Protein AF-0000000077087258 (afdb_homodimer)

Nearest PDB structures (foldseek):
  2a8q-assembly1_A  TM=9.390E-01  e=1.469E-20  Xenopus laevis
  5vy2-assembly1_B  TM=9.396E-01  e=2.383E-20  Homo sapiens
  3cou-assembly1_A  TM=9.398E-01  e=7.514E-20  Homo sapiens
  5w6x-assembly1_B  TM=9.510E-01  e=4.895E-19  Homo sapiens
  5w6z-assembly1_A  TM=9.345E-01  e=2.231E-19  Homo sapiens

Solvent-accessible surface area (backbone atoms only — not comparable to full-atom values): 21714 Å² total; per-residue (Å²): 136,78,65,59,39,83,44,53,74,68,52,57,72,62,46,53,71,83,61,56,73,46,47,44,31,16,30,38,41,44,30,21,69,38,91,54,46,51,93,77,71,42,62,32,50,40,44,33,51,34,28,32,32,51,48,24,23,34,36,55,49,38,39,67,44,53,91,96,50,50,60,39,56,26,23,16,51,33,32,20,46,51,27,44,40,52,51,87,81,47,68,53,50,80,89,25,55,70,51,32,31,35,26,81,87,78,38,35,37,41,36,34,28,47,43,81,45,54,52,69,56,51,52,49,36,57,53,31,20,65,71,14,83,30,42,78,56,58,32,28,27,45,31,44,51,47,67,30,71,43,95,86,45,31,7,28,14,31,40,70,48,40,35,52,44,89,60,38,61,57,50,50,53,51,47,35,53,76,69,56,69,48,52,70,66,57,51,51,51,32,32,52,66,46,73,44,77,84,77,71,77,72,77,72,70,64,82,113,135,80,68,61,39,84,44,52,74,68,51,55,72,62,47,54,69,81,61,56,73,46,48,44,30,16,30,39,41,44,30,22,70,38,91,54,47,51,92,77,71,40,62,33,52,41,44,32,51,33,28,32,32,52,49,24,23,33,35,56,48,36,39,68,44,53,91,95,50,50,60,39,56,26,25,17,51,34,32,20,45,50,26,45,41,53,51,86,81,48,68,53,49,79,89,24,56,69,51,34,32,35,26,81,85,77,37,36,36,42,36,35,29,47,44,80,45,54,52,68,57,50,51,50,36,57,52,31,22,67,70,14,82,29,42,78,56,58,32,28,27,45,31,45,53,47,66,31,70,44,95,87,47,31,7,28,14,32,40,70,48,40,34,52,44,89,61,36,59,57,50,49,54,51,47,35,53,76,70,57,70,48,52,72,67,57,51,52,51,30,32,53,66,47,74,44,77,85,78,71,78,71,78,70,70,68,80,115

InterPro domains:
  IPR000086 NUDIX hydrolase domain [PS51462] (21-169)
  IPR015797 NUDIX hydrolase-like domain superfamily [SSF55811] (23-160)
  IPR054754 U8 snoRNA-decapping enzyme NudT16 [PF22327] (24-182)
  IPR054754 U8 snoRNA-decapping enzyme NudT16 [PTHR31699] (20-194)

Sequence (416 aa):
MEPYKLITKEEIAALPKDLKQCRHCAHAMIYAKLPEKLFGRYDKRYAILMQMRFDGTLGFSGGMVDEGETVEEACTRECSEELGVSPADLTITQDDHVTTHYSDKTHFCLHFFAKEVSLELFHEIEKKATSSKDWGDEVLGIVRCPLHTLPNGLGFPAFLRHSFIGNSKVQLLTSIRERGLLTEEEVQTALKTAGLVDCVVTNDNTDYMEPYKLITKEEIAALPKDLKQCRHCAHAMIYAKLPEKLFGRYDKRYAILMQMRFDGTLGFSGGMVDEGETVEEACTRECSEELGVSPADLTITQDDHVTTHYSDKTHFCLHFFAKEVSLELFHEIEKKATSSKDWGDEVLGIVRCPLHTLPNGLGFPAFLRHSFIGNSKVQLLTSIRERGLLTEEEVQTALKTAGLVDCVVTNDNTDY

Organism: Amphimedon queenslandica (NCBI:txid400682)

Foldseek 3Di:
DALWDWDDPVRLVVPDPVLVVAWEKEFEWEKEADPAADVRPWHQLMWIKWFQFPVRAIATFITTDDPPDDNQRRHLVRLCQQQVDDSVQPGGDPVFWQTWIAGPVRSYIYTYGYDYDYPVVVVVSQVRNCVHPCDPPGTPGMDTQGLTADPVLDGNLVVLLGGHPRCRSVSVLSSCDVVVSDDPVSSVVSCVSNVHDPPDPPPPPVPD/DAQWDWDDPVRVVVPDVVLVVAWEKEFEWEKEADPAADVRPWHQLMWIKWFQFPVRAIATFITTDDPPDDNQRRHLVRLCQQQVDDSVQPGGDPVFWQTWIAGPVRSYIYTYGYDYDYPVVVVVSQVRNCVHPCDPPGTPGMDTQGLTADPVLDGNLVVLLGGHPRCRSVSVLSSCDVVVSDDPVSSVVSCVSNVHDPPDPPPPPVPD

pLDDT: mean 88.17, std 17.9, range [19.52, 98.88]

Structure (mmCIF, N/CA/C/O backbone):
data_AF-0000000077087258-model_v1
#
loop_
_entity.id
_entity.type
_entity.pdbx_description
1 polymer 'U8 snoRNA-decapping enzyme'
#
loop_
_atom_site.group_PDB
_atom_site.id
_atom_site.type_symbol
_atom_site.label_atom_id
_atom_site.label_alt_id
_atom_site.label_comp_id
_atom_site.label_asym_id
_atom_site.label_entity_id
_atom_site.label_seq_id
_atom_site.pdbx_PDB_ins_code
_atom_site.Cartn_x
_atom_site.Cartn_y
_atom_site.Cartn_z
_atom_site.occupancy
_atom_site.B_iso_or_equiv
_atom_site.auth_seq_id
_atom_site.auth_comp_id
_atom_site.auth_asym_id
_atom_site.auth_atom_id
_atom_site.pdbx_PDB_model_num
ATOM 1 N N . MET A 1 1 ? -2.293 -4.266 -25.266 1 29.42 1 MET A N 1
ATOM 2 C CA . MET A 1 1 ? -3.129 -5.238 -24.562 1 29.42 1 MET A CA 1
ATOM 3 C C . MET A 1 1 ? -2.305 -6.438 -24.109 1 29.42 1 MET A C 1
ATOM 5 O O . MET A 1 1 ? -1.199 -6.66 -24.609 1 29.42 1 MET A O 1
ATOM 9 N N . GLU A 1 2 ? -2.844 -7.336 -23.25 1 44.38 2 GLU A N 1
ATOM 10 C CA . GLU A 1 2 ? -2.508 -8.297 -22.203 1 44.38 2 GLU A CA 1
ATOM 11 C C . GLU A 1 2 ? -1.832 -9.531 -22.797 1 44.38 2 GLU A C 1
ATOM 13 O O . GLU A 1 2 ? -2.471 -10.328 -23.484 1 44.38 2 GLU A O 1
ATOM 18 N N . PRO A 1 3 ? -0.577 -9.453 -22.938 1 54.97 3 PRO A N 1
ATOM 19 C CA . PRO A 1 3 ? 0.088 -10.617 -23.531 1 54.97 3 PRO A CA 1
ATOM 20 C C . PRO A 1 3 ? -0.146 -11.898 -22.734 1 54.97 3 PRO A C 1
ATOM 22 O O . 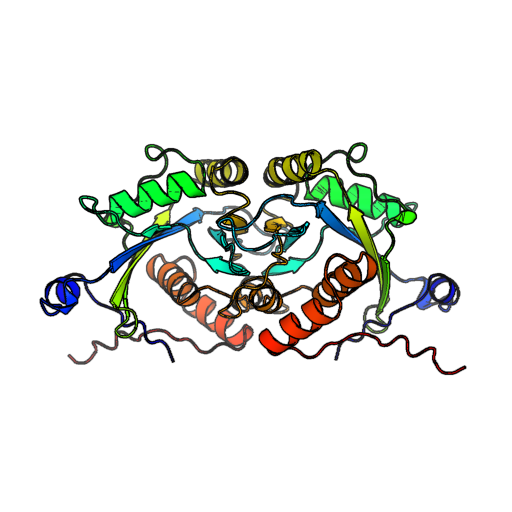PRO A 1 3 ? 0.317 -12.969 -23.141 1 54.97 3 PRO A O 1
ATOM 25 N N . TYR A 1 4 ? -0.707 -11.828 -21.531 1 55.75 4 TYR A N 1
ATOM 26 C CA . TYR A 1 4 ? -0.84 -13.086 -20.812 1 55.75 4 TYR A CA 1
ATOM 27 C C . TYR A 1 4 ? -2.082 -13.844 -21.266 1 55.75 4 TYR A C 1
ATOM 29 O O . TYR A 1 4 ? -3.154 -13.258 -21.422 1 55.75 4 TYR A O 1
ATOM 37 N N . LYS A 1 5 ? -1.828 -15.055 -21.844 1 64.88 5 LYS A N 1
ATOM 38 C CA . LYS A 1 5 ? -2.926 -15.914 -22.281 1 64.88 5 LYS A CA 1
ATOM 39 C C . LYS A 1 5 ? -3.355 -16.875 -21.172 1 64.88 5 LYS A C 1
ATOM 41 O O . LYS A 1 5 ? -2.516 -17.422 -20.453 1 64.88 5 LYS A O 1
ATOM 46 N N . LEU A 1 6 ? -4.66 -16.938 -20.891 1 65.06 6 LEU A N 1
ATOM 47 C CA . LEU A 1 6 ? -5.18 -17.938 -19.969 1 65.06 6 LEU A CA 1
ATOM 48 C C . LEU A 1 6 ? -4.93 -19.344 -20.5 1 65.06 6 LEU A C 1
ATOM 50 O O . LEU A 1 6 ? -5.215 -19.641 -21.656 1 65.06 6 LEU A O 1
ATOM 54 N N . ILE A 1 7 ? -4.215 -20.188 -19.844 1 59.72 7 ILE A N 1
ATOM 55 C CA . ILE A 1 7 ? -3.967 -21.531 -20.328 1 59.72 7 ILE A CA 1
ATOM 56 C C . ILE A 1 7 ? -4.383 -22.547 -19.25 1 59.72 7 ILE A C 1
ATOM 58 O O . ILE A 1 7 ? -4.23 -22.297 -18.062 1 59.72 7 ILE A O 1
ATOM 62 N N . THR A 1 8 ? -5.16 -23.609 -19.734 1 54.97 8 THR A N 1
ATOM 63 C CA . THR A 1 8 ? -5.551 -24.703 -18.844 1 54.97 8 THR A CA 1
ATOM 64 C C . THR A 1 8 ? -4.352 -25.578 -18.516 1 54.97 8 THR A C 1
ATOM 66 O O . THR A 1 8 ? -3.293 -25.453 -19.141 1 54.97 8 THR A O 1
ATOM 69 N N . LYS A 1 9 ? -4.539 -26.359 -17.484 1 59.34 9 LYS A N 1
ATOM 70 C CA . LYS A 1 9 ? -3.494 -27.297 -17.109 1 59.34 9 LYS A CA 1
ATOM 71 C C . LYS A 1 9 ? -3.115 -28.203 -18.281 1 59.34 9 LYS A C 1
ATOM 73 O O . LYS A 1 9 ? -1.938 -28.5 -18.484 1 59.34 9 LYS A O 1
ATOM 78 N N . GLU A 1 10 ? -4.152 -28.531 -18.906 1 57.06 10 GLU A N 1
ATOM 79 C CA . GLU A 1 10 ? -3.951 -29.422 -20.062 1 57.06 10 GLU A CA 1
ATOM 80 C C . GLU A 1 10 ? -3.156 -28.719 -21.156 1 57.06 10 GLU A C 1
ATOM 82 O O . GLU A 1 10 ? -2.312 -29.344 -21.812 1 57.06 10 GLU A O 1
ATOM 87 N N . GLU A 1 11 ? -3.424 -27.484 -21.344 1 62.84 11 GLU A N 1
ATOM 88 C CA . GLU A 1 11 ? -2.736 -26.719 -22.391 1 62.84 11 GLU A CA 1
ATOM 89 C C . GLU A 1 11 ? -1.274 -26.484 -22.016 1 62.84 11 GLU A C 1
ATOM 91 O O . GLU A 1 11 ? -0.413 -26.391 -22.891 1 62.84 11 GLU A O 1
ATOM 96 N N . ILE A 1 12 ? -1.08 -26.453 -20.797 1 59.88 12 ILE A N 1
ATOM 97 C CA . ILE A 1 12 ? 0.295 -26.312 -20.328 1 59.88 12 ILE A CA 1
ATOM 98 C C . ILE A 1 12 ? 1.111 -27.531 -20.734 1 59.88 12 ILE A C 1
ATOM 100 O O . ILE A 1 12 ? 2.244 -27.406 -21.203 1 59.88 12 ILE A O 1
ATOM 104 N N . ALA A 1 13 ? 0.466 -28.688 -20.469 1 58.59 13 ALA A N 1
ATOM 105 C CA . ALA A 1 13 ? 1.127 -29.938 -20.812 1 58.59 13 ALA A CA 1
ATOM 106 C C . ALA A 1 13 ? 1.388 -30.047 -22.312 1 58.59 13 ALA A C 1
ATOM 108 O O . ALA A 1 13 ? 2.311 -30.734 -22.734 1 58.59 13 ALA A O 1
ATOM 109 N N . ALA A 1 14 ? 0.644 -29.344 -23.094 1 57.66 14 ALA A N 1
ATOM 110 C CA . ALA A 1 14 ? 0.723 -29.422 -24.547 1 57.66 14 ALA A CA 1
ATOM 111 C C . ALA A 1 14 ? 1.713 -28.406 -25.094 1 57.66 14 ALA A C 1
ATOM 113 O O . ALA A 1 14 ? 1.969 -28.359 -26.297 1 57.66 14 ALA A O 1
ATOM 114 N N . LEU A 1 15 ? 2.164 -27.547 -24.25 1 57.91 15 LEU A N 1
ATOM 115 C CA . LEU A 1 15 ? 3.123 -26.578 -24.75 1 57.91 15 LEU A CA 1
ATOM 116 C C . LEU A 1 15 ? 4.34 -27.266 -25.359 1 57.91 15 LEU A C 1
ATOM 118 O O . LEU A 1 15 ? 4.754 -28.328 -24.891 1 57.91 15 LEU A O 1
ATOM 122 N N . PRO A 1 16 ? 4.691 -26.828 -26.531 1 54.56 16 PRO A N 1
ATOM 123 C CA . PRO A 1 16 ? 5.816 -27.438 -27.25 1 54.56 16 PRO A CA 1
ATOM 124 C C . PRO A 1 16 ? 7.035 -27.641 -26.344 1 54.56 16 PRO A C 1
ATOM 126 O O . PRO A 1 16 ? 7.254 -26.859 -25.422 1 54.56 16 PRO A O 1
ATOM 129 N N . LYS A 1 17 ? 7.711 -28.719 -26.578 1 52.56 17 LYS A N 1
ATOM 130 C CA . LYS A 1 1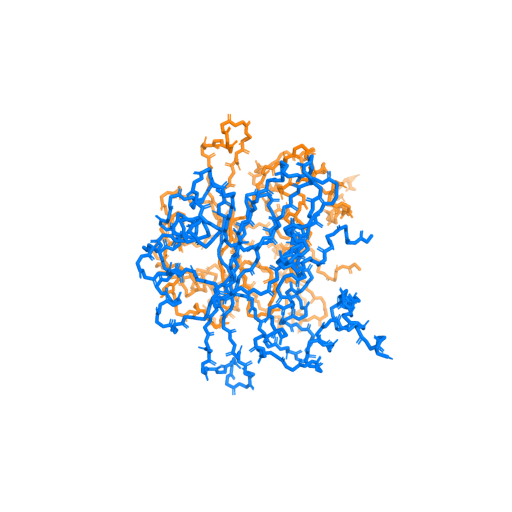7 ? 8.891 -29.172 -25.844 1 52.56 17 LYS A CA 1
ATOM 131 C C . LYS A 1 17 ? 9.898 -28.031 -25.688 1 52.56 17 LYS A C 1
ATOM 133 O O . LYS A 1 17 ? 10.539 -27.891 -24.641 1 52.56 17 LYS A O 1
ATOM 138 N N . ASP A 1 18 ? 10.18 -27.391 -26.672 1 50.66 18 ASP A N 1
ATOM 139 C CA . ASP A 1 18 ? 11.133 -26.281 -26.656 1 50.66 18 ASP A CA 1
ATOM 140 C C . ASP A 1 18 ? 10.672 -25.172 -25.734 1 50.66 18 ASP A C 1
ATOM 142 O O . ASP A 1 18 ? 11.484 -24.375 -25.25 1 50.66 18 ASP A O 1
ATOM 146 N N . LEU A 1 19 ? 9.484 -24.922 -25.703 1 50.19 19 LEU A N 1
ATOM 147 C CA . LEU A 1 19 ? 8.859 -24.016 -24.75 1 50.19 19 LEU A CA 1
ATOM 148 C C . LEU A 1 19 ? 8.758 -24.656 -23.359 1 50.19 19 LEU A C 1
ATOM 150 O O . LEU A 1 19 ? 8.203 -24.062 -22.438 1 50.19 19 LEU A O 1
ATOM 154 N N . LYS A 1 20 ? 9.023 -25.891 -23.391 1 51.78 20 LYS A N 1
ATOM 155 C CA . LYS A 1 20 ? 9.102 -26.641 -22.156 1 51.78 20 LYS A CA 1
ATOM 156 C C . LYS A 1 20 ? 10.062 -25.984 -21.172 1 51.78 20 LYS A C 1
ATOM 158 O O . LYS A 1 20 ? 10.031 -26.266 -19.969 1 51.78 20 LYS A O 1
ATOM 163 N N . GLN A 1 21 ? 10.961 -25.203 -21.812 1 63.94 21 GLN A N 1
ATOM 164 C CA . GLN A 1 21 ? 11.812 -24.594 -20.797 1 63.94 21 GLN A CA 1
ATOM 165 C C . GLN A 1 21 ? 11.148 -23.359 -20.188 1 63.94 21 GLN A C 1
ATOM 167 O O . GLN A 1 21 ? 11.82 -22.359 -19.906 1 63.94 21 GLN A O 1
ATOM 172 N N . CYS A 1 22 ? 9.906 -23.406 -19.953 1 77.62 22 CYS A N 1
ATOM 173 C CA . CYS A 1 22 ? 9.211 -22.297 -19.328 1 77.62 22 CYS A CA 1
ATOM 174 C C . CYS A 1 22 ? 9.586 -22.188 -17.859 1 77.62 22 CYS A C 1
ATOM 176 O O . CYS A 1 22 ? 9.844 -23.203 -17.203 1 77.62 22 CYS A O 1
ATOM 178 N N . ARG A 1 23 ? 9.852 -20.859 -17.5 1 87.44 23 ARG A N 1
ATOM 179 C CA . ARG A 1 23 ? 10.016 -20.594 -16.078 1 87.44 23 ARG A CA 1
ATOM 180 C C . ARG A 1 23 ? 8.656 -20.453 -15.391 1 87.44 23 ARG A C 1
ATOM 182 O O . ARG A 1 23 ? 7.754 -19.812 -15.93 1 87.44 23 ARG A O 1
ATOM 189 N N . HIS A 1 24 ? 8.516 -21.172 -14.273 1 92 24 HIS A N 1
ATOM 190 C CA . HIS A 1 24 ? 7.254 -21.156 -13.547 1 92 24 HIS A CA 1
ATOM 191 C C . HIS A 1 24 ? 7.328 -20.234 -12.336 1 92 24 HIS A C 1
ATOM 193 O O . HIS A 1 24 ? 8.336 -20.234 -11.617 1 92 24 HIS A O 1
ATOM 199 N N . CYS A 1 25 ? 6.316 -19.422 -12.227 1 95 25 CYS A N 1
ATOM 200 C CA . CYS A 1 25 ? 6.117 -18.609 -11.031 1 95 25 CYS A CA 1
ATOM 201 C C . CYS A 1 25 ? 4.754 -18.891 -10.414 1 95 25 CYS A C 1
ATOM 203 O O . CYS A 1 25 ? 3.805 -19.234 -11.117 1 95 25 CYS A O 1
ATOM 205 N N . ALA A 1 26 ? 4.719 -18.812 -9.133 1 97.06 26 ALA A N 1
ATOM 206 C CA . ALA A 1 26 ? 3.475 -19.031 -8.398 1 97.06 26 ALA A CA 1
ATOM 207 C C . ALA A 1 26 ? 3.223 -17.906 -7.395 1 97.06 26 ALA A C 1
ATOM 209 O O . ALA A 1 26 ? 4.137 -17.484 -6.68 1 97.06 26 ALA A O 1
ATOM 210 N N . HIS A 1 27 ? 2.008 -17.422 -7.398 1 98.38 27 HIS A N 1
ATOM 211 C CA . HIS A 1 27 ? 1.572 -16.391 -6.461 1 98.38 27 HIS A CA 1
ATOM 212 C C . HIS A 1 27 ? 0.218 -16.734 -5.852 1 98.38 27 HIS A C 1
ATOM 214 O O . HIS A 1 27 ? -0.521 -17.562 -6.398 1 98.38 27 HIS A O 1
ATOM 220 N N . ALA A 1 28 ? -0.084 -16.109 -4.703 1 98.75 28 ALA A N 1
ATOM 221 C CA . ALA A 1 28 ? -1.343 -16.438 -4.043 1 98.75 28 ALA A CA 1
ATOM 222 C C . ALA A 1 28 ? -1.998 -15.203 -3.445 1 98.75 28 ALA A C 1
ATOM 224 O O . ALA A 1 28 ? -1.318 -14.352 -2.867 1 98.75 28 ALA A O 1
ATOM 225 N N . MET A 1 29 ? -3.236 -15.125 -3.693 1 98.88 29 MET A N 1
ATOM 226 C CA . MET A 1 29 ? -4.086 -14.18 -2.973 1 98.88 29 MET A CA 1
ATOM 227 C C . MET A 1 29 ? -4.594 -14.789 -1.67 1 98.88 29 MET A C 1
ATOM 229 O O . MET A 1 29 ? -5.375 -15.742 -1.687 1 98.88 29 MET A O 1
ATOM 233 N N . ILE A 1 30 ? -4.137 -14.266 -0.565 1 98.88 30 ILE A N 1
ATOM 234 C CA . ILE A 1 30 ? -4.637 -14.664 0.744 1 98.88 30 ILE A CA 1
ATOM 235 C C . ILE A 1 30 ? -5.773 -13.742 1.167 1 98.88 30 ILE A C 1
ATOM 237 O O . ILE A 1 30 ? -5.641 -12.516 1.099 1 98.88 30 ILE A O 1
ATOM 241 N N . TYR A 1 31 ? -6.914 -14.328 1.562 1 98.88 31 TYR A N 1
ATOM 242 C CA . TYR A 1 31 ? -8.055 -13.484 1.902 1 98.88 31 TYR A CA 1
ATOM 243 C C . TYR A 1 31 ? -8.875 -14.102 3.027 1 98.88 31 TYR A C 1
ATOM 245 O O . TYR A 1 31 ? -8.734 -15.289 3.332 1 98.88 31 TYR A O 1
ATOM 253 N N . ALA A 1 32 ? -9.609 -13.297 3.736 1 98.75 32 ALA A N 1
ATOM 254 C CA . ALA A 1 32 ? -10.461 -13.711 4.844 1 98.75 32 ALA A CA 1
ATOM 255 C C . ALA A 1 32 ? -11.766 -12.922 4.859 1 98.75 32 ALA A C 1
ATOM 257 O O . ALA A 1 32 ? -11.805 -11.758 4.453 1 98.75 32 ALA A O 1
ATOM 258 N N . LYS A 1 33 ? -12.805 -13.57 5.348 1 98.06 33 LYS A N 1
ATOM 259 C CA . LYS A 1 33 ? -14.102 -12.906 5.477 1 98.06 33 LYS A CA 1
ATOM 260 C C . LYS A 1 33 ? -14.078 -11.852 6.586 1 98.06 33 LYS A C 1
ATOM 262 O O . LYS A 1 33 ? -13.523 -12.094 7.66 1 98.06 33 LYS A O 1
ATOM 267 N N . LEU A 1 34 ? -14.633 -10.711 6.246 1 97.25 34 LEU A N 1
ATOM 268 C CA . LEU A 1 34 ? -14.758 -9.633 7.215 1 97.25 34 LEU A CA 1
ATOM 269 C C . LEU A 1 34 ? -16.203 -9.469 7.66 1 97.25 34 LEU A C 1
ATOM 271 O O . LEU A 1 34 ? -17.078 -9.094 6.863 1 97.25 34 LEU A O 1
ATOM 275 N N . PRO A 1 35 ? -16.484 -9.68 8.906 1 92.62 35 PRO A N 1
ATOM 276 C CA . PRO A 1 35 ? -17.859 -9.562 9.383 1 92.62 35 PRO A CA 1
ATOM 277 C C . PRO A 1 35 ? -18.281 -8.117 9.641 1 92.62 35 PRO A C 1
ATOM 279 O O . PRO A 1 35 ? -19.484 -7.816 9.695 1 92.62 35 PRO A O 1
ATOM 282 N N . GLU A 1 36 ? -17.391 -7.238 9.711 1 91.38 36 GLU A N 1
ATOM 283 C CA . GLU A 1 36 ? -17.688 -5.883 10.164 1 91.38 36 GLU A CA 1
ATOM 284 C C . GLU A 1 36 ? -18.047 -4.977 8.984 1 91.38 36 GLU A C 1
ATOM 286 O O . GLU A 1 36 ? -17.797 -5.328 7.828 1 91.38 36 GLU A O 1
ATOM 291 N N . LYS A 1 37 ? -18.688 -3.895 9.422 1 94.06 37 LYS A N 1
ATOM 292 C CA . LYS A 1 37 ? -19 -2.83 8.469 1 94.06 37 LYS A CA 1
ATOM 293 C C . LYS A 1 37 ? -18.094 -1.623 8.68 1 94.06 37 LYS A C 1
ATOM 295 O O . LYS A 1 37 ? -17.734 -1.297 9.812 1 94.06 37 LYS A O 1
ATOM 300 N N . LEU A 1 38 ? -17.781 -1.021 7.523 1 93.69 38 LEU A N 1
ATOM 301 C CA . LEU A 1 38 ? -17.078 0.255 7.598 1 93.69 38 LEU A CA 1
ATOM 302 C C . LEU A 1 38 ? -18.016 1.369 8.047 1 93.69 38 LEU A C 1
ATOM 304 O O . LEU A 1 38 ? -19.047 1.606 7.422 1 93.69 38 LEU A O 1
ATOM 308 N N . PHE A 1 39 ? -17.609 2.002 9.109 1 91.19 39 PHE A N 1
ATOM 309 C CA . PHE A 1 39 ? -18.391 3.078 9.711 1 91.19 39 PHE A CA 1
ATOM 310 C C . PHE A 1 39 ? -19.797 2.605 10.031 1 91.19 39 PHE A C 1
ATOM 312 O O . PHE A 1 39 ? -20.75 3.393 9.992 1 91.19 39 PHE A O 1
ATOM 319 N N . GLY A 1 40 ? -19.953 1.354 10.203 1 91.88 40 GLY A N 1
ATOM 320 C CA . GLY A 1 40 ? -21.266 0.787 10.5 1 91.88 40 GLY A CA 1
ATOM 321 C C . GLY A 1 40 ? -22.203 0.804 9.312 1 91.88 40 GLY A C 1
ATOM 322 O O . GLY A 1 40 ? -23.391 0.489 9.453 1 91.88 40 GLY A O 1
ATOM 323 N N . ARG A 1 41 ? -21.75 1.067 8.117 1 93 41 ARG A N 1
ATOM 324 C CA . ARG A 1 41 ? -22.656 1.315 7.004 1 93 41 ARG A CA 1
ATOM 325 C C . ARG A 1 41 ? -22.281 0.461 5.797 1 93 41 ARG A C 1
ATOM 327 O O . ARG A 1 41 ? -23.156 -0.066 5.109 1 93 41 ARG A O 1
ATOM 334 N N . TYR A 1 42 ? -21.062 0.325 5.496 1 93.75 42 TYR A N 1
ATOM 335 C CA . TYR A 1 42 ? -20.625 -0.338 4.27 1 93.75 42 TYR A CA 1
ATOM 336 C C . TYR A 1 42 ? -20.047 -1.71 4.566 1 93.75 42 TYR A C 1
ATOM 338 O O . TYR A 1 42 ? -19.109 -1.83 5.359 1 93.75 42 TYR A O 1
ATOM 346 N N . ASP A 1 43 ? -20.578 -2.732 3.902 1 94.25 43 ASP A N 1
ATOM 347 C CA . ASP A 1 43 ? -20.031 -4.07 4.094 1 94.25 43 ASP A CA 1
ATOM 348 C C . ASP A 1 43 ? -18.594 -4.156 3.59 1 94.25 43 ASP A C 1
ATOM 350 O O . ASP A 1 43 ? -18.312 -3.873 2.422 1 94.25 43 ASP A O 1
ATOM 354 N N . LYS A 1 44 ? -17.719 -4.609 4.473 1 95.69 44 LYS A N 1
ATOM 355 C CA . LYS A 1 44 ? -16.328 -4.75 4.074 1 95.69 44 LYS A CA 1
ATOM 356 C C . LYS A 1 44 ? -16.109 -6.016 3.248 1 95.69 44 LYS A C 1
ATOM 358 O O . LYS A 1 44 ? -15.156 -6.105 2.477 1 95.69 44 LYS A O 1
ATOM 363 N N . ARG A 1 45 ? -17.016 -6.992 3.383 1 95.69 45 ARG A N 1
ATOM 364 C CA . ARG A 1 45 ? -17.047 -8.242 2.635 1 95.69 45 ARG A CA 1
ATOM 365 C C . ARG A 1 45 ? -15.859 -9.133 2.996 1 95.69 45 ARG A C 1
ATOM 367 O O . ARG A 1 45 ? -15.938 -9.93 3.932 1 95.69 45 ARG A O 1
ATOM 374 N N . TYR A 1 46 ? -14.656 -8.852 2.402 1 98.12 46 TYR A N 1
ATOM 375 C CA . TYR A 1 46 ? -13.453 -9.648 2.629 1 98.12 46 TYR A CA 1
ATOM 376 C C . TYR A 1 46 ? -12.219 -8.758 2.748 1 98.12 46 TYR A C 1
ATOM 378 O O . TYR A 1 46 ? -12.188 -7.66 2.193 1 98.12 46 TYR A O 1
ATOM 386 N N . ALA A 1 47 ? -11.289 -9.219 3.529 1 97.88 47 ALA A N 1
ATOM 387 C CA . ALA A 1 47 ? -9.93 -8.68 3.475 1 97.88 47 ALA A CA 1
ATOM 388 C C . ALA A 1 47 ? -9.078 -9.453 2.469 1 97.88 47 ALA A C 1
ATOM 390 O O . ALA A 1 47 ? -9.031 -10.688 2.504 1 97.88 47 ALA A O 1
ATOM 391 N N . ILE A 1 48 ? -8.477 -8.758 1.529 1 98.81 48 ILE A N 1
ATOM 392 C CA . ILE A 1 48 ? -7.531 -9.336 0.577 1 98.81 48 ILE A CA 1
ATOM 393 C C . ILE A 1 48 ? -6.141 -8.75 0.809 1 98.81 48 ILE A C 1
ATOM 395 O O . ILE A 1 48 ? -5.961 -7.535 0.79 1 98.81 48 ILE A O 1
ATOM 399 N N . LEU A 1 49 ? -5.168 -9.625 0.982 1 98.81 49 LEU A N 1
ATOM 400 C CA . LEU A 1 49 ? -3.812 -9.188 1.293 1 98.81 49 LEU A CA 1
ATOM 401 C C . LEU A 1 49 ? -3 -8.984 0.019 1 98.81 49 LEU A C 1
ATOM 403 O O . LEU A 1 49 ? -2.934 -9.875 -0.829 1 98.81 49 LEU A O 1
ATOM 407 N N . MET A 1 50 ? -2.42 -7.82 -0.168 1 98.88 50 MET A N 1
ATOM 408 C CA . MET A 1 50 ? -1.451 -7.539 -1.225 1 98.88 50 MET A CA 1
ATOM 409 C C . MET A 1 50 ? -0.191 -6.902 -0.652 1 98.88 50 MET A C 1
ATOM 411 O O . MET A 1 50 ? -0.166 -6.5 0.513 1 98.88 50 MET A O 1
ATOM 415 N N . GLN A 1 51 ? 0.812 -6.828 -1.46 1 98.69 51 GLN A N 1
ATOM 416 C CA . GLN A 1 51 ? 2.09 -6.266 -1.035 1 98.69 51 GLN A CA 1
ATOM 417 C C . GLN A 1 51 ? 2.504 -5.105 -1.935 1 98.69 51 GLN A C 1
ATOM 419 O O . GLN A 1 51 ? 2.221 -5.109 -3.135 1 98.69 51 GLN A O 1
ATOM 424 N N . MET A 1 52 ? 3.104 -4.086 -1.301 1 98.75 52 MET A N 1
ATOM 425 C CA . MET A 1 52 ? 3.934 -3.152 -2.057 1 98.75 52 MET A CA 1
ATOM 426 C C . MET A 1 52 ? 5.309 -3.75 -2.336 1 98.75 52 MET A C 1
ATOM 428 O O . MET A 1 52 ? 6.035 -4.109 -1.408 1 98.75 52 MET A O 1
ATOM 432 N N . ARG A 1 53 ? 5.664 -3.877 -3.605 1 98.5 53 ARG A N 1
ATOM 433 C CA . ARG A 1 53 ? 6.926 -4.488 -4.016 1 98.5 53 ARG A CA 1
ATOM 434 C C . ARG A 1 53 ? 8.047 -3.459 -4.055 1 98.5 53 ARG A C 1
ATOM 436 O O . ARG A 1 53 ? 7.793 -2.26 -4.18 1 98.5 53 ARG A O 1
ATOM 443 N N . PHE A 1 54 ? 9.258 -3.982 -4.152 1 97.56 54 PHE A N 1
ATOM 444 C CA . PHE A 1 54 ? 10.445 -3.141 -4.23 1 97.56 54 PHE A CA 1
ATOM 445 C C . PHE A 1 54 ? 10.43 -2.291 -5.496 1 97.56 54 PHE A C 1
ATOM 447 O O . PHE A 1 54 ? 11.109 -1.268 -5.57 1 97.56 54 PHE A O 1
ATOM 454 N N . ASP A 1 55 ? 9.664 -2.711 -6.453 1 97.81 55 ASP A N 1
ATOM 455 C CA . ASP A 1 55 ? 9.664 -1.998 -7.727 1 97.81 55 ASP A CA 1
ATOM 456 C C . ASP A 1 55 ? 8.555 -0.953 -7.773 1 97.81 55 ASP A C 1
ATOM 458 O O . ASP A 1 55 ? 8.25 -0.406 -8.836 1 97.81 55 ASP A O 1
ATOM 462 N N . GLY A 1 56 ? 7.879 -0.71 -6.684 1 98.5 56 GLY A N 1
ATOM 463 C CA . GLY A 1 56 ? 6.938 0.39 -6.547 1 98.5 56 GLY A CA 1
ATOM 464 C C . GLY A 1 56 ? 5.531 0.031 -6.988 1 98.5 56 GLY A C 1
ATOM 465 O O . GLY A 1 56 ? 4.672 0.906 -7.121 1 98.5 56 GLY A O 1
ATOM 466 N N . THR A 1 57 ? 5.289 -1.247 -7.223 1 98.62 57 THR A N 1
ATOM 467 C CA . THR A 1 57 ? 3.975 -1.687 -7.68 1 98.62 57 THR A CA 1
ATOM 468 C C . THR A 1 57 ? 3.326 -2.615 -6.66 1 98.62 57 THR A C 1
ATOM 470 O O . THR A 1 57 ? 4 -3.133 -5.766 1 98.62 57 THR A O 1
ATOM 473 N N . LEU A 1 58 ? 2.008 -2.754 -6.773 1 98.81 58 LEU A N 1
ATOM 474 C CA . LEU A 1 58 ? 1.28 -3.703 -5.938 1 98.81 58 LEU A CA 1
ATOM 475 C C . LEU A 1 58 ? 1.258 -5.086 -6.582 1 98.81 58 LEU A C 1
ATOM 477 O O . LEU A 1 58 ? 1.118 -5.207 -7.801 1 98.81 58 LEU A O 1
ATOM 481 N N . GLY A 1 59 ? 1.359 -6.07 -5.801 1 98.44 59 GLY A N 1
ATOM 482 C CA . GLY A 1 59 ? 1.251 -7.445 -6.258 1 98.44 59 GLY A CA 1
ATOM 483 C C . GLY A 1 59 ? 0.934 -8.422 -5.141 1 98.44 59 GLY A C 1
ATOM 484 O O . GLY A 1 59 ? 0.573 -8.016 -4.035 1 98.44 59 GLY A O 1
ATOM 485 N N . PHE A 1 60 ? 0.985 -9.711 -5.473 1 98.75 60 PHE A N 1
ATOM 486 C CA . PHE A 1 60 ? 0.711 -10.781 -4.523 1 98.75 60 PHE A CA 1
ATOM 487 C C . PHE A 1 60 ? 1.996 -11.508 -4.141 1 98.75 60 PHE A C 1
ATOM 489 O O . PHE A 1 60 ? 2.967 -11.5 -4.902 1 98.75 60 PHE A O 1
ATOM 496 N N . SER A 1 61 ? 1.962 -12.078 -2.957 1 98.31 61 SER A N 1
ATOM 497 C CA . SER A 1 61 ? 3.107 -12.867 -2.523 1 98.31 61 SER A CA 1
ATOM 498 C C . SER A 1 61 ? 3.305 -14.094 -3.416 1 98.31 61 SER A C 1
ATOM 500 O O . SER A 1 61 ? 2.334 -14.695 -3.873 1 98.31 61 SER A O 1
ATOM 502 N N . GLY A 1 62 ? 4.477 -14.461 -3.611 1 97.88 62 GLY A N 1
ATOM 503 C CA . GLY A 1 62 ? 4.855 -15.555 -4.492 1 97.88 62 GLY A CA 1
ATOM 504 C C . GLY A 1 62 ? 6.223 -15.367 -5.117 1 97.88 62 GLY A C 1
ATOM 505 O O . GLY A 1 62 ? 6.965 -14.453 -4.746 1 97.88 62 GLY A O 1
ATOM 506 N N . GLY A 1 63 ? 6.551 -16.281 -6.008 1 96.38 63 GLY A N 1
ATOM 507 C CA . GLY A 1 63 ? 7.848 -16.219 -6.656 1 96.38 63 GLY A CA 1
ATOM 508 C C . GLY A 1 63 ? 8.117 -17.375 -7.59 1 96.38 63 GLY A C 1
ATOM 509 O O . GLY A 1 63 ? 7.188 -18.047 -8.031 1 96.38 63 GLY A O 1
ATOM 510 N N . MET A 1 64 ? 9.367 -17.531 -7.848 1 95.38 64 MET A N 1
ATOM 511 C CA . MET A 1 64 ? 9.805 -18.547 -8.805 1 95.38 64 MET A CA 1
ATOM 512 C C . MET A 1 64 ? 9.719 -19.938 -8.203 1 95.38 64 MET A C 1
ATOM 514 O O . MET A 1 64 ? 9.984 -20.125 -7.016 1 95.38 64 MET A O 1
ATOM 518 N N . VAL A 1 65 ? 9.422 -20.844 -9.07 1 95.06 65 VAL A N 1
ATOM 519 C CA . VAL A 1 65 ? 9.43 -22.25 -8.695 1 95.06 65 VAL A CA 1
ATOM 520 C C . VAL A 1 65 ? 10.828 -22.844 -8.891 1 95.06 65 VAL A C 1
ATOM 522 O O . VAL A 1 65 ? 11.375 -22.797 -9.992 1 95.06 65 VAL A O 1
ATOM 525 N N . ASP A 1 66 ? 11.391 -23.359 -7.809 1 93.94 66 ASP A N 1
ATOM 526 C CA . ASP A 1 66 ? 12.711 -23.969 -7.902 1 93.94 66 ASP A CA 1
ATOM 527 C C . ASP A 1 66 ? 12.625 -25.391 -8.469 1 93.94 66 ASP A C 1
ATOM 529 O O . ASP A 1 66 ? 11.562 -26 -8.445 1 93.94 66 ASP A O 1
ATOM 533 N N . GLU A 1 67 ? 13.727 -25.859 -8.898 1 91.69 67 GLU A N 1
ATOM 534 C CA . GLU A 1 67 ? 13.797 -27.219 -9.414 1 91.69 67 GLU A CA 1
ATOM 535 C C . GLU A 1 67 ? 13.391 -28.234 -8.352 1 91.69 67 GLU A C 1
ATOM 537 O O . GLU A 1 67 ? 13.82 -28.141 -7.199 1 91.69 67 GLU A O 1
ATOM 542 N N . GLY A 1 68 ? 12.477 -29.172 -8.711 1 92.38 68 GLY A N 1
ATOM 543 C CA . GLY A 1 68 ? 12.078 -30.25 -7.816 1 92.38 68 GLY A CA 1
ATOM 544 C C . GLY A 1 68 ? 10.867 -29.906 -6.973 1 92.38 68 GLY A C 1
ATOM 545 O O . GLY A 1 68 ? 10.336 -30.781 -6.27 1 92.38 68 GLY A O 1
ATOM 546 N N . GLU A 1 69 ? 10.43 -28.703 -7.051 1 93.69 69 GLU A N 1
ATOM 547 C CA . GLU A 1 69 ? 9.266 -28.266 -6.281 1 93.69 69 GLU A CA 1
ATOM 548 C C . GLU A 1 69 ? 8.023 -28.188 -7.16 1 93.69 69 GLU A C 1
ATOM 550 O O . GLU A 1 69 ? 8.109 -27.875 -8.344 1 93.69 69 GLU A O 1
ATOM 555 N N . THR A 1 70 ? 6.918 -28.594 -6.559 1 95.19 70 THR A N 1
ATOM 556 C CA . THR A 1 70 ? 5.664 -28.281 -7.238 1 95.19 70 THR A CA 1
ATOM 557 C C . THR A 1 70 ? 5.344 -26.797 -7.148 1 95.19 70 THR A C 1
ATOM 559 O O . THR A 1 70 ? 5.949 -26.078 -6.352 1 95.19 70 THR A O 1
ATOM 562 N N . VAL A 1 71 ? 4.391 -26.375 -7.965 1 96 71 VAL A N 1
ATOM 563 C CA . VAL A 1 71 ? 4.008 -24.969 -7.953 1 96 71 VAL A CA 1
ATOM 564 C C . VAL A 1 71 ? 3.4 -24.609 -6.602 1 96 71 VAL A C 1
ATOM 566 O O . VAL A 1 71 ? 3.613 -23.5 -6.094 1 96 71 VAL A O 1
ATOM 569 N N . GLU A 1 72 ? 2.664 -25.562 -5.984 1 97.69 72 GLU A N 1
ATOM 570 C CA . GLU A 1 72 ? 2.061 -25.328 -4.676 1 97.69 72 GLU A CA 1
ATOM 571 C C . GLU A 1 72 ? 3.127 -25.219 -3.592 1 97.69 72 GLU A C 1
ATOM 573 O O . GLU A 1 72 ? 3.043 -24.328 -2.729 1 97.69 72 GLU A O 1
ATOM 578 N N . GLU A 1 73 ? 4.074 -26.062 -3.672 1 97.19 73 GLU A N 1
ATOM 579 C CA . GLU A 1 73 ? 5.176 -26.031 -2.713 1 97.19 73 GLU A CA 1
ATOM 580 C C . GLU A 1 73 ? 5.957 -24.734 -2.816 1 97.19 73 GLU A C 1
ATOM 582 O O . GLU A 1 73 ? 6.32 -24.141 -1.8 1 97.19 73 GLU A O 1
ATOM 587 N N . ALA A 1 74 ? 6.234 -24.328 -4.012 1 97.38 74 ALA A N 1
ATOM 588 C CA . ALA A 1 74 ? 6.953 -23.078 -4.242 1 97.38 74 ALA A CA 1
ATOM 589 C C . ALA A 1 74 ? 6.164 -21.891 -3.701 1 97.38 74 ALA A C 1
ATOM 591 O O . ALA A 1 74 ? 6.727 -21.016 -3.027 1 97.38 74 ALA A O 1
ATOM 592 N N . CYS A 1 75 ? 4.918 -21.844 -3.986 1 98 75 CYS A N 1
ATOM 593 C CA . CYS A 1 75 ? 4.066 -20.75 -3.525 1 98 75 CYS A CA 1
ATOM 594 C C . CYS A 1 75 ? 4.02 -20.703 -2.002 1 98 75 CYS A C 1
ATOM 596 O O . CYS A 1 75 ? 4.125 -19.625 -1.41 1 98 75 CYS A O 1
ATOM 598 N N . THR A 1 76 ? 3.896 -21.891 -1.392 1 98.5 76 THR A N 1
ATOM 599 C CA . THR A 1 76 ? 3.881 -21.984 0.064 1 98.5 76 THR A CA 1
ATOM 600 C C . THR A 1 76 ? 5.191 -21.469 0.653 1 98.5 76 THR A C 1
ATOM 602 O O . THR A 1 76 ? 5.188 -20.688 1.605 1 98.5 76 THR A O 1
ATOM 605 N N . ARG A 1 77 ? 6.266 -21.891 0.104 1 97.62 77 ARG A N 1
ATOM 606 C CA . ARG A 1 77 ? 7.586 -21.469 0.569 1 97.62 77 ARG A CA 1
ATOM 607 C C . ARG A 1 77 ? 7.77 -19.969 0.436 1 97.62 77 ARG A C 1
ATOM 609 O O . ARG A 1 77 ? 8.172 -19.297 1.391 1 97.62 77 ARG A O 1
ATOM 616 N N . GLU A 1 78 ? 7.48 -19.422 -0.758 1 97.69 78 GLU A N 1
ATOM 617 C CA . GLU A 1 78 ? 7.648 -18 -1.024 1 97.69 78 GLU A CA 1
ATOM 618 C C . GLU A 1 78 ? 6.75 -17.156 -0.12 1 97.69 78 GLU A C 1
ATOM 620 O O . GLU A 1 78 ? 7.168 -16.109 0.38 1 97.69 78 GLU A O 1
ATOM 625 N N . CYS A 1 79 ? 5.512 -17.594 0.072 1 97.75 79 CYS A N 1
ATOM 626 C CA . CYS A 1 79 ? 4.617 -16.859 0.967 1 97.75 79 CYS A CA 1
ATOM 627 C C . CYS A 1 79 ? 5.156 -16.859 2.393 1 97.75 79 CYS A C 1
ATOM 629 O O . CYS A 1 79 ? 5.094 -15.844 3.08 1 97.75 79 CYS A O 1
ATOM 631 N N . SER A 1 80 ? 5.645 -17.969 2.795 1 97.12 80 SER A N 1
ATOM 632 C CA . SER A 1 80 ? 6.227 -18.062 4.129 1 97.12 80 SER A CA 1
ATOM 633 C C . SER A 1 80 ? 7.398 -17.094 4.289 1 97.12 80 SER A C 1
ATOM 635 O O . SER A 1 80 ? 7.508 -16.406 5.305 1 97.12 80 SER A O 1
ATOM 637 N N . GLU A 1 81 ? 8.258 -16.984 3.316 1 96.62 81 GLU A N 1
ATOM 638 C CA . GLU A 1 81 ? 9.422 -16.109 3.355 1 96.62 81 GLU A CA 1
ATOM 639 C C . GLU A 1 81 ? 9.008 -14.641 3.355 1 96.62 81 GLU A C 1
ATOM 641 O O . GLU A 1 81 ? 9.57 -13.828 4.094 1 96.62 81 GLU A O 1
ATOM 646 N N . GLU A 1 82 ? 8.039 -14.312 2.586 1 97.56 82 GLU A N 1
ATOM 647 C CA . GLU A 1 82 ? 7.656 -12.914 2.383 1 97.56 82 GLU A CA 1
ATOM 648 C C . GLU A 1 82 ? 6.711 -12.438 3.48 1 97.56 82 GLU A C 1
ATOM 650 O O . GLU A 1 82 ? 6.672 -11.25 3.803 1 97.56 82 GLU A O 1
ATOM 655 N N . LEU A 1 83 ? 5.945 -13.367 4.082 1 97.25 83 LEU A N 1
ATOM 656 C CA . LEU A 1 83 ? 4.914 -12.969 5.031 1 97.25 83 LEU A CA 1
ATOM 657 C C . LEU A 1 83 ? 5.285 -13.391 6.449 1 97.25 83 LEU A C 1
ATOM 659 O O . LEU A 1 83 ? 4.625 -12.992 7.414 1 97.25 83 LEU A O 1
ATOM 663 N N . GLY A 1 84 ? 6.242 -14.172 6.605 1 96 84 GLY A N 1
ATOM 664 C CA . GLY A 1 84 ? 6.75 -14.555 7.914 1 96 84 GLY A CA 1
ATOM 665 C C . GLY A 1 84 ? 5.926 -15.641 8.578 1 96 84 GLY A C 1
ATOM 666 O O . GLY A 1 84 ? 6.172 -15.992 9.734 1 96 84 GLY A O 1
ATOM 667 N N . VAL A 1 85 ? 4.984 -16.172 7.914 1 96.5 85 VAL A N 1
ATOM 668 C CA . VAL A 1 85 ? 4.133 -17.219 8.461 1 96.5 85 VAL A CA 1
ATOM 669 C C . VAL A 1 85 ? 4.723 -18.594 8.125 1 96.5 85 VAL A C 1
ATOM 671 O O . VAL A 1 85 ? 5.254 -18.797 7.031 1 96.5 85 VAL A O 1
ATOM 674 N N . SER A 1 86 ? 4.574 -19.547 9.016 1 96.44 86 SER A N 1
ATOM 675 C CA . SER A 1 86 ? 5.113 -20.875 8.781 1 96.44 86 SER A CA 1
ATOM 676 C C . SER A 1 86 ? 4.355 -21.594 7.672 1 96.44 86 SER A C 1
ATOM 678 O O . SER A 1 86 ? 3.131 -21.484 7.574 1 96.44 86 SER A O 1
ATOM 680 N N . PRO A 1 87 ? 5.129 -22.391 6.934 1 96.44 87 PRO A N 1
ATOM 681 C CA . PRO A 1 87 ? 4.461 -23.172 5.887 1 96.44 87 PRO A CA 1
ATOM 682 C C . PRO A 1 87 ? 3.395 -24.109 6.441 1 96.44 87 PRO A C 1
ATOM 684 O O . PRO A 1 87 ? 2.461 -24.484 5.727 1 96.44 87 PRO A O 1
ATOM 687 N N . ALA A 1 88 ? 3.492 -24.438 7.66 1 96.44 88 ALA A N 1
ATOM 688 C CA . ALA A 1 88 ? 2.5 -25.312 8.289 1 96.44 88 ALA A CA 1
ATOM 689 C C . ALA A 1 88 ? 1.192 -24.562 8.531 1 96.44 88 ALA A C 1
ATOM 691 O O . ALA A 1 88 ? 0.112 -25.156 8.469 1 96.44 88 ALA A O 1
ATOM 692 N N . ASP A 1 89 ? 1.261 -23.312 8.758 1 96.88 89 ASP A N 1
ATOM 693 C CA . ASP A 1 89 ? 0.088 -22.5 9.062 1 96.88 89 ASP A CA 1
ATOM 694 C C . ASP A 1 89 ? -0.579 -21.984 7.789 1 96.88 89 ASP A C 1
ATOM 696 O O . ASP A 1 89 ? -1.786 -21.734 7.77 1 96.88 89 ASP A O 1
ATOM 700 N N . LEU A 1 90 ? 0.174 -21.812 6.781 1 97.81 90 LEU A N 1
ATOM 701 C CA . LEU A 1 90 ? -0.322 -21.359 5.484 1 97.81 90 LEU A CA 1
ATOM 702 C C . LEU A 1 90 ? 0.202 -22.25 4.363 1 97.81 90 LEU A C 1
ATOM 704 O O . LEU A 1 90 ? 1.3 -22.031 3.848 1 97.81 90 LEU A O 1
ATOM 708 N N . THR A 1 91 ? -0.619 -23.172 3.973 1 98.31 91 THR A N 1
ATOM 709 C CA . THR A 1 91 ? -0.264 -24.125 2.922 1 98.31 91 THR A CA 1
ATOM 710 C C . THR A 1 91 ? -1.148 -23.922 1.694 1 98.31 91 THR A C 1
ATOM 712 O O . THR A 1 91 ? -2.375 -24.016 1.784 1 98.31 91 THR A O 1
ATOM 715 N N . ILE A 1 92 ? -0.519 -23.641 0.64 1 98.5 92 ILE A N 1
ATOM 716 C CA . ILE A 1 92 ? -1.23 -23.531 -0.628 1 98.5 92 ILE A CA 1
ATOM 717 C C . ILE A 1 92 ? -1.347 -24.906 -1.275 1 98.5 92 ILE A C 1
ATOM 719 O O . ILE A 1 92 ? -0.359 -25.641 -1.37 1 98.5 92 ILE A O 1
ATOM 723 N N . THR A 1 93 ? -2.537 -25.266 -1.69 1 97.75 93 THR A N 1
ATOM 724 C CA . THR A 1 93 ? -2.785 -26.562 -2.307 1 97.75 93 THR A CA 1
ATOM 725 C C . THR A 1 93 ? -3.424 -26.391 -3.682 1 97.75 93 THR A C 1
ATOM 727 O O . THR A 1 93 ? -3.756 -25.281 -4.086 1 97.75 93 THR A O 1
ATOM 730 N N . GLN A 1 94 ? -3.604 -27.484 -4.375 1 95.38 94 GLN A N 1
ATOM 731 C CA . GLN A 1 94 ? -4.215 -27.469 -5.703 1 95.38 94 GLN A CA 1
ATOM 732 C C . GLN A 1 94 ? -5.645 -26.953 -5.645 1 95.38 94 GLN A C 1
ATOM 734 O O . GLN A 1 94 ? -6.125 -26.328 -6.598 1 95.38 94 GLN A O 1
ATOM 739 N N . ASP A 1 95 ? -6.344 -27.156 -4.527 1 96.56 95 ASP A N 1
ATOM 740 C CA . ASP A 1 95 ? -7.719 -26.688 -4.359 1 96.56 95 ASP A CA 1
ATOM 741 C C . ASP A 1 95 ? -7.793 -25.172 -4.406 1 96.56 95 ASP A C 1
ATOM 743 O O . ASP A 1 95 ? -8.867 -24.594 -4.613 1 96.56 95 ASP A O 1
ATOM 747 N N . ASP A 1 96 ? -6.695 -24.578 -4.215 1 98 96 ASP A N 1
ATOM 748 C CA . ASP A 1 96 ? -6.648 -23.109 -4.172 1 98 96 ASP A CA 1
ATOM 749 C C . ASP A 1 96 ? -6.367 -22.531 -5.559 1 98 96 ASP A C 1
ATOM 751 O O . ASP A 1 96 ? -6.383 -21.312 -5.738 1 98 96 ASP A O 1
ATOM 755 N N . HIS A 1 97 ? -6.121 -23.344 -6.516 1 96.5 97 HIS A N 1
ATOM 756 C CA . HIS A 1 97 ? -5.746 -22.875 -7.844 1 96.5 97 HIS A CA 1
ATOM 757 C C . HIS A 1 97 ? -6.879 -22.078 -8.484 1 96.5 97 HIS A C 1
ATOM 759 O O . HIS A 1 97 ? -8.039 -22.469 -8.414 1 96.5 97 HIS A O 1
ATOM 765 N N . VAL A 1 98 ? -6.512 -20.969 -9.102 1 94.88 98 VAL A N 1
ATOM 766 C CA . VAL A 1 98 ? -7.5 -20.125 -9.758 1 94.88 98 VAL A CA 1
ATOM 767 C C . VAL A 1 98 ? -7.27 -20.125 -11.266 1 94.88 98 VAL A C 1
ATOM 769 O O . VAL A 1 98 ? -8.172 -20.469 -12.039 1 94.88 98 VAL A O 1
ATOM 772 N N . THR A 1 99 ? -6.082 -19.75 -11.656 1 90 99 THR A N 1
ATOM 773 C CA . THR A 1 99 ? -5.793 -19.641 -13.078 1 90 99 THR A CA 1
ATOM 774 C C . THR A 1 99 ? -4.293 -19.734 -13.336 1 90 99 THR A C 1
ATOM 776 O O . THR A 1 99 ? -3.492 -19.656 -12.398 1 90 99 THR A O 1
ATOM 779 N N . THR A 1 100 ? -3.949 -20.031 -14.531 1 90.62 100 THR A N 1
ATOM 780 C CA . THR A 1 100 ? -2.578 -19.984 -15.023 1 90.62 100 THR A CA 1
ATOM 781 C C . THR A 1 100 ? -2.494 -19.156 -16.297 1 90.62 100 THR A C 1
ATOM 783 O O . THR A 1 100 ? -3.299 -19.344 -17.219 1 90.62 100 THR A O 1
ATOM 786 N N . HIS A 1 101 ? -1.548 -18.234 -16.266 1 86.69 101 HIS A N 1
ATOM 787 C CA . HIS A 1 101 ? -1.303 -17.422 -17.453 1 86.69 101 HIS A CA 1
ATOM 788 C C . HIS A 1 101 ? 0.064 -17.719 -18.047 1 86.69 101 HIS A C 1
ATOM 790 O O . HIS A 1 101 ? 1.029 -17.969 -17.328 1 86.69 101 HIS A O 1
ATOM 796 N N . TYR A 1 102 ? 0.081 -17.703 -19.344 1 82.62 102 TYR A N 1
ATOM 797 C CA . TYR A 1 102 ? 1.332 -17.906 -20.062 1 82.62 102 TYR A CA 1
ATOM 798 C C . TYR A 1 102 ? 1.665 -16.688 -20.922 1 82.62 102 TYR A C 1
ATOM 800 O O . TYR A 1 102 ? 0.781 -16.094 -21.547 1 82.62 102 TYR A O 1
ATOM 808 N N . SER A 1 103 ? 2.871 -16.281 -20.812 1 75.75 103 SER A N 1
ATOM 809 C CA . SER A 1 103 ? 3.359 -15.203 -21.656 1 75.75 103 SER A CA 1
ATOM 810 C C . SER A 1 103 ? 4.293 -15.727 -22.734 1 75.75 103 SER A C 1
ATOM 812 O O . SER A 1 103 ? 5.363 -16.266 -22.438 1 75.75 103 SER A O 1
ATOM 814 N N . ASP A 1 104 ? 3.953 -15.43 -23.984 1 72.5 104 ASP A N 1
ATOM 815 C CA . ASP A 1 104 ? 4.797 -15.82 -25.109 1 72.5 104 ASP A CA 1
ATOM 816 C C . ASP A 1 104 ? 6.09 -15.008 -25.141 1 72.5 104 ASP A C 1
ATOM 818 O O . ASP A 1 104 ? 7.121 -15.492 -25.609 1 72.5 104 ASP A O 1
ATOM 822 N N . LYS A 1 105 ? 5.961 -13.891 -24.672 1 74.5 105 LYS A N 1
ATOM 823 C CA . LYS A 1 105 ? 7.09 -12.969 -24.734 1 74.5 105 LYS A CA 1
ATOM 824 C C . LYS A 1 105 ? 8.164 -13.352 -23.719 1 74.5 105 LYS A C 1
ATOM 826 O O . LYS A 1 105 ? 9.352 -13.422 -24.047 1 74.5 105 LYS A O 1
ATOM 831 N N . THR A 1 106 ? 7.805 -13.68 -22.562 1 75.88 106 THR A N 1
ATOM 832 C CA . THR A 1 106 ? 8.773 -13.914 -21.5 1 75.88 106 THR A CA 1
ATOM 833 C C . THR A 1 106 ? 8.961 -15.406 -21.25 1 75.88 106 THR A C 1
ATOM 835 O O . THR A 1 106 ? 9.906 -15.82 -20.578 1 75.88 106 THR A O 1
ATOM 838 N N . HIS A 1 107 ? 8.031 -16.203 -21.719 1 80.69 107 HIS A N 1
ATOM 839 C CA . HIS A 1 107 ? 8.016 -17.656 -21.531 1 80.69 107 HIS A CA 1
ATOM 840 C C . HIS A 1 107 ? 7.832 -18.016 -20.062 1 80.69 107 HIS A C 1
ATOM 842 O O . HIS A 1 107 ? 8.445 -18.953 -19.562 1 80.69 107 HIS A O 1
ATOM 848 N N . PHE A 1 108 ? 7.125 -17.172 -19.359 1 84.56 108 PHE A N 1
ATOM 849 C CA . PHE A 1 108 ? 6.742 -17.453 -17.984 1 84.56 108 PHE A CA 1
ATOM 850 C C . PHE A 1 108 ? 5.348 -18.062 -17.922 1 84.56 108 PHE A C 1
ATOM 852 O O . PHE A 1 108 ? 4.449 -17.641 -18.656 1 84.56 108 PHE A O 1
ATOM 859 N N . CYS A 1 109 ? 5.254 -19.078 -17.109 1 88.31 109 CYS A N 1
ATOM 860 C CA . CYS A 1 109 ? 3.953 -19.578 -16.672 1 88.31 109 CYS A CA 1
ATOM 861 C C . CYS A 1 109 ? 3.623 -19.094 -15.266 1 88.31 109 CYS A C 1
ATOM 863 O O . CYS A 1 109 ? 4.285 -19.484 -14.297 1 88.31 109 CYS A O 1
ATOM 865 N N . LEU A 1 110 ? 2.65 -18.312 -15.211 1 92.44 110 LEU A N 1
ATOM 866 C CA . LEU A 1 110 ? 2.271 -17.703 -13.945 1 92.44 110 LEU A CA 1
ATOM 867 C C . LEU A 1 110 ? 1.067 -18.422 -13.336 1 92.44 110 LEU A C 1
ATOM 869 O O . LEU A 1 110 ? -0.062 -18.234 -13.797 1 92.44 110 LEU A O 1
ATOM 873 N N . HIS A 1 111 ? 1.295 -19.234 -12.312 1 93.94 111 HIS A N 1
ATOM 874 C CA . HIS A 1 111 ? 0.229 -19.906 -11.586 1 93.94 111 HIS A CA 1
ATOM 875 C C . HIS A 1 111 ? -0.301 -19.047 -10.453 1 93.94 111 HIS A C 1
ATOM 877 O O . HIS A 1 111 ? 0.478 -18.5 -9.656 1 93.94 111 HIS A O 1
ATOM 883 N N . PHE A 1 112 ? -1.579 -18.938 -10.414 1 96.81 112 PHE A N 1
ATOM 884 C CA . PHE A 1 112 ? -2.164 -18.062 -9.406 1 96.81 112 PHE A CA 1
ATOM 885 C C . PHE A 1 112 ? -3.156 -18.812 -8.539 1 96.81 112 PHE A C 1
ATOM 887 O O . PHE A 1 112 ? -4 -19.562 -9.047 1 96.81 112 PHE A O 1
ATOM 894 N N . PHE A 1 113 ? -3.061 -18.641 -7.258 1 98.38 113 PHE A N 1
ATOM 895 C CA . PHE A 1 113 ? -3.893 -19.312 -6.266 1 98.38 113 PHE A CA 1
ATOM 896 C C . PHE A 1 113 ? -4.648 -18.297 -5.418 1 98.38 113 PHE A C 1
ATOM 898 O O . PHE A 1 113 ? -4.234 -17.141 -5.309 1 98.38 113 PHE A O 1
ATOM 905 N N . ALA A 1 114 ? -5.754 -18.703 -4.887 1 98.75 114 ALA A N 1
ATOM 906 C CA . ALA A 1 114 ? -6.504 -17.938 -3.896 1 98.75 114 ALA A CA 1
ATOM 907 C C . ALA A 1 114 ? -6.816 -18.781 -2.666 1 98.75 114 ALA A C 1
ATOM 909 O O . ALA A 1 114 ? -7.504 -19.797 -2.766 1 98.75 114 ALA A O 1
ATOM 910 N N . LYS A 1 115 ? -6.293 -18.359 -1.572 1 98.75 115 LYS A N 1
ATOM 911 C CA . LYS A 1 115 ? -6.418 -19.125 -0.338 1 98.75 115 LYS A CA 1
ATOM 912 C C . LYS A 1 115 ? -7.227 -18.359 0.707 1 98.75 115 LYS A C 1
ATOM 914 O O . LYS A 1 115 ? -6.797 -17.297 1.177 1 98.75 115 LYS A O 1
ATOM 919 N N . GLU A 1 116 ? -8.367 -18.906 1.073 1 98.75 116 GLU A N 1
ATOM 920 C CA . GLU A 1 116 ? -9.141 -18.344 2.186 1 98.75 116 GLU A CA 1
ATOM 921 C C . GLU A 1 116 ? -8.594 -18.828 3.527 1 98.75 116 GLU A C 1
ATOM 923 O O . GLU A 1 116 ? -8.344 -20.031 3.707 1 98.75 116 GLU A O 1
ATOM 928 N N . VAL A 1 117 ? -8.367 -17.906 4.402 1 98.69 117 VAL A N 1
ATOM 929 C CA . VAL A 1 117 ? -7.926 -18.25 5.75 1 98.69 117 VAL A CA 1
ATOM 930 C C . VAL A 1 117 ? -8.891 -17.656 6.777 1 98.69 117 VAL A C 1
ATOM 932 O O . VAL A 1 117 ? -9.758 -16.844 6.438 1 98.69 117 VAL A O 1
ATOM 935 N N . SER A 1 118 ? -8.766 -18.141 8.039 1 98.25 118 SER A N 1
ATOM 936 C CA . SER A 1 118 ? -9.539 -17.516 9.109 1 98.25 118 SER A CA 1
ATOM 937 C C . SER A 1 118 ? -9.109 -16.078 9.336 1 98.25 118 SER A C 1
ATOM 939 O O . SER A 1 118 ? -7.973 -15.703 9.031 1 98.25 118 SER A O 1
ATOM 941 N N . LEU A 1 119 ? -10.023 -15.32 9.828 1 97.81 119 LEU A N 1
ATOM 942 C CA . LEU A 1 119 ? -9.695 -13.938 10.125 1 97.81 119 LEU A CA 1
ATOM 943 C C . LEU A 1 119 ? -8.562 -13.852 11.141 1 97.81 119 LEU A C 1
ATOM 945 O O . LEU A 1 119 ? -7.711 -12.961 11.055 1 97.81 119 LEU A O 1
ATOM 949 N N . GLU A 1 120 ? -8.531 -14.727 12.055 1 97.69 120 GLU A N 1
ATOM 950 C CA . GLU A 1 120 ? -7.465 -14.781 13.055 1 97.69 120 GLU A CA 1
ATOM 951 C C . GLU A 1 120 ? -6.105 -15 12.398 1 97.69 120 GLU A C 1
ATOM 953 O O . GLU A 1 120 ? -5.137 -14.305 12.711 1 97.69 120 GLU A O 1
ATOM 958 N N . LEU A 1 121 ? -6.043 -15.953 11.523 1 98.31 121 LEU A N 1
ATOM 959 C CA . LEU A 1 121 ? -4.789 -16.203 10.828 1 98.31 121 LEU A CA 1
ATOM 960 C C . LEU A 1 121 ? -4.414 -15.031 9.938 1 98.31 121 LEU A C 1
ATOM 962 O O . LEU A 1 121 ? -3.236 -14.68 9.82 1 98.31 121 LEU A O 1
ATOM 966 N N . PHE A 1 122 ? -5.395 -14.438 9.312 1 98.44 122 PHE A N 1
ATOM 967 C CA . PHE A 1 122 ? -5.148 -13.266 8.484 1 98.44 122 PHE A CA 1
ATOM 968 C C . PHE A 1 122 ? -4.469 -12.164 9.289 1 98.44 122 PHE A C 1
ATOM 970 O O . PHE A 1 122 ? -3.475 -11.586 8.844 1 98.44 122 PHE A O 1
ATOM 977 N N . HIS A 1 123 ? -4.965 -11.945 10.461 1 97.31 123 HIS A N 1
ATOM 978 C CA . HIS A 1 123 ? -4.387 -10.938 11.344 1 97.31 123 HIS A CA 1
ATOM 979 C C . HIS A 1 123 ? -2.971 -11.32 11.758 1 97.31 123 HIS A C 1
ATOM 981 O O . HIS A 1 123 ? -2.09 -10.461 11.844 1 97.31 123 HIS A O 1
ATOM 987 N N . GLU A 1 124 ? -2.793 -12.531 12.023 1 97.75 124 GLU A N 1
ATOM 988 C CA . GLU A 1 124 ? -1.464 -13.008 12.391 1 97.75 124 GLU A CA 1
ATOM 989 C C . GLU A 1 124 ? -0.469 -12.789 11.25 1 97.75 124 GLU A C 1
ATOM 991 O O . GLU A 1 124 ? 0.68 -12.414 11.492 1 97.75 124 GLU A O 1
ATOM 996 N N . ILE A 1 125 ? -0.885 -13.047 10.07 1 98.19 125 ILE A N 1
ATOM 997 C CA . ILE A 1 125 ? -0.042 -12.859 8.891 1 98.19 125 ILE A CA 1
ATOM 998 C C . ILE A 1 125 ? 0.362 -11.391 8.773 1 98.19 125 ILE A C 1
ATOM 1000 O O . ILE A 1 125 ? 1.534 -11.078 8.547 1 98.19 125 ILE A O 1
ATOM 1004 N N . GLU A 1 126 ? -0.566 -10.492 8.922 1 97.94 126 GLU A N 1
ATOM 1005 C CA . GLU A 1 126 ? -0.269 -9.062 8.852 1 97.94 126 GLU A CA 1
ATOM 1006 C C . GLU A 1 126 ? 0.774 -8.672 9.898 1 97.94 126 GLU A C 1
ATOM 1008 O O . GLU A 1 126 ? 1.709 -7.926 9.594 1 97.94 126 GLU A O 1
ATOM 1013 N N . LYS A 1 127 ? 0.607 -9.195 11.055 1 96.56 127 LYS A N 1
ATOM 1014 C CA . LYS A 1 127 ? 1.524 -8.867 12.141 1 96.56 127 LYS A CA 1
ATOM 1015 C C . LYS A 1 127 ? 2.92 -9.43 11.875 1 96.56 127 LYS A C 1
ATOM 1017 O O . LYS A 1 127 ? 3.922 -8.758 12.133 1 96.56 127 LYS A O 1
ATOM 1022 N N . LYS A 1 128 ? 2.98 -10.57 11.305 1 97.38 128 LYS A N 1
ATOM 1023 C CA . LYS A 1 128 ? 4.258 -11.25 11.102 1 97.38 128 LYS A CA 1
ATOM 1024 C C . LYS A 1 128 ? 4.984 -10.695 9.883 1 97.38 128 LYS A C 1
ATOM 1026 O O . LYS A 1 128 ? 6.211 -10.797 9.789 1 97.38 128 LYS A O 1
ATOM 1031 N N . ALA A 1 129 ? 4.242 -10.148 8.977 1 97.31 129 ALA A N 1
ATOM 1032 C CA . ALA A 1 129 ? 4.824 -9.695 7.719 1 97.31 129 ALA A CA 1
ATOM 1033 C C . ALA A 1 129 ? 5.938 -8.68 7.961 1 97.31 129 ALA A C 1
ATOM 1035 O O . ALA A 1 129 ? 6.984 -8.734 7.316 1 97.31 129 ALA A O 1
ATOM 1036 N N . THR A 1 130 ? 5.809 -7.773 8.93 1 95.81 130 THR A N 1
ATOM 1037 C CA . THR A 1 130 ? 6.77 -6.703 9.172 1 95.81 130 THR A CA 1
ATOM 1038 C C . THR A 1 130 ? 8.062 -7.258 9.758 1 95.81 130 THR A C 1
ATOM 1040 O O . THR A 1 130 ? 9.078 -6.559 9.805 1 95.81 130 THR A O 1
ATOM 1043 N N . SER A 1 131 ? 8.039 -8.461 10.148 1 94.75 131 SER A N 1
ATOM 1044 C CA . SER A 1 131 ? 9.219 -9.086 10.727 1 94.75 131 SER A CA 1
ATOM 1045 C C . SER A 1 131 ? 9.789 -10.164 9.805 1 94.75 131 SER A C 1
ATOM 1047 O O . SER A 1 131 ? 10.68 -10.914 10.195 1 94.75 131 SER A O 1
ATOM 1049 N N . SER A 1 132 ? 9.172 -10.273 8.664 1 95.44 132 SER A N 1
ATOM 1050 C CA . SER A 1 132 ? 9.641 -11.289 7.727 1 95.44 132 SER A CA 1
ATOM 1051 C C . SER A 1 132 ? 11.016 -10.938 7.172 1 95.44 132 SER A C 1
ATOM 1053 O O . SER A 1 132 ? 11.43 -9.773 7.219 1 95.44 132 SER A O 1
ATOM 1055 N N . LYS A 1 133 ? 11.672 -11.922 6.621 1 91.06 133 LYS A N 1
ATOM 1056 C CA . LYS A 1 133 ? 13.031 -11.781 6.098 1 91.06 133 LYS A CA 1
ATOM 1057 C C . LYS A 1 133 ? 13.07 -10.797 4.93 1 91.06 133 LYS A C 1
ATOM 1059 O O . LYS A 1 133 ? 14.047 -10.062 4.766 1 91.06 133 LYS A O 1
ATOM 1064 N N . ASP A 1 134 ? 12.07 -10.695 4.172 1 94.81 134 ASP A N 1
ATOM 1065 C CA . ASP A 1 134 ? 12.078 -9.945 2.918 1 94.81 134 ASP A CA 1
ATOM 1066 C C . ASP A 1 134 ? 11.562 -8.523 3.129 1 94.81 134 ASP A C 1
ATOM 1068 O O . ASP A 1 134 ? 11.609 -7.703 2.211 1 94.81 134 ASP A O 1
ATOM 1072 N N . TRP A 1 135 ? 11.078 -8.234 4.383 1 96.31 135 TRP A N 1
ATOM 1073 C CA . TRP A 1 135 ? 10.555 -6.91 4.676 1 96.31 135 TRP A CA 1
ATOM 1074 C C . TRP A 1 135 ? 11.641 -5.848 4.539 1 96.31 135 TRP A C 1
ATOM 1076 O O . TRP A 1 135 ? 12.719 -5.984 5.109 1 96.31 135 TRP A O 1
ATOM 1086 N N . GLY A 1 136 ? 11.383 -4.844 3.746 1 95.31 136 GLY A N 1
ATOM 1087 C CA . GLY A 1 136 ? 12.336 -3.76 3.549 1 95.31 136 GLY A CA 1
ATOM 1088 C C . GLY A 1 136 ? 13.219 -3.957 2.334 1 95.31 136 GLY A C 1
ATOM 1089 O O . GLY A 1 136 ? 13.945 -3.045 1.935 1 95.31 136 GLY A O 1
ATOM 1090 N N . ASP A 1 137 ? 13.148 -5.164 1.753 1 94.12 137 ASP A N 1
ATOM 1091 C CA . ASP A 1 137 ? 13.906 -5.453 0.539 1 94.12 137 ASP A CA 1
ATOM 1092 C C . ASP A 1 137 ? 12.969 -5.766 -0.629 1 94.12 137 ASP A C 1
ATOM 1094 O O . ASP A 1 137 ? 12.633 -4.875 -1.413 1 94.12 137 ASP A O 1
ATOM 1098 N N . GLU A 1 138 ? 12.383 -6.914 -0.63 1 93.69 138 GLU A N 1
ATOM 1099 C CA . GLU A 1 138 ? 11.469 -7.285 -1.701 1 93.69 138 GLU A CA 1
ATOM 1100 C C . GLU A 1 138 ? 10.047 -6.824 -1.396 1 93.69 138 GLU A C 1
ATOM 1102 O O . GLU A 1 138 ? 9.266 -6.562 -2.312 1 93.69 138 GLU A O 1
ATOM 1107 N N . VAL A 1 139 ? 9.789 -6.793 -0.132 1 97.62 139 VAL A N 1
ATOM 1108 C CA . VAL A 1 139 ? 8.469 -6.391 0.337 1 97.62 139 VAL A CA 1
ATOM 1109 C C . VAL A 1 139 ? 8.562 -5.047 1.06 1 97.62 139 VAL A C 1
ATOM 1111 O O . VAL A 1 139 ? 9.234 -4.938 2.092 1 97.62 139 VAL A O 1
ATOM 1114 N N . LEU A 1 140 ? 7.852 -4.035 0.556 1 98.44 140 LEU A N 1
ATOM 1115 C CA . LEU A 1 140 ? 7.945 -2.695 1.127 1 98.44 140 LEU A CA 1
ATOM 1116 C C . LEU A 1 140 ? 6.648 -2.316 1.835 1 98.44 140 LEU A C 1
ATOM 1118 O O . LEU A 1 140 ? 6.492 -1.18 2.287 1 98.44 140 LEU A O 1
ATOM 1122 N N . GLY A 1 141 ? 5.723 -3.256 1.909 1 98.62 141 GLY A N 1
ATOM 1123 C CA . GLY A 1 141 ? 4.469 -2.992 2.6 1 98.62 141 GLY A CA 1
ATOM 1124 C C . GLY A 1 141 ? 3.426 -4.07 2.379 1 98.62 141 GLY A C 1
ATOM 1125 O O . GLY A 1 141 ? 3.578 -4.918 1.495 1 98.62 141 GLY A O 1
ATOM 1126 N N . ILE A 1 142 ? 2.432 -4.043 3.221 1 98.75 142 ILE A N 1
ATOM 1127 C CA . ILE A 1 142 ? 1.247 -4.883 3.068 1 98.75 142 ILE A CA 1
ATOM 1128 C C . ILE A 1 142 ? -0.008 -4.012 3.119 1 98.75 142 ILE A C 1
ATOM 1130 O O . ILE A 1 142 ? -0.072 -3.047 3.883 1 98.75 142 ILE A O 1
ATOM 1134 N N . VAL A 1 143 ? -0.968 -4.395 2.268 1 98.75 143 VAL A N 1
ATOM 1135 C CA . VAL A 1 143 ? -2.213 -3.631 2.23 1 98.75 143 VAL A CA 1
ATOM 1136 C C . VAL A 1 143 ? -3.396 -4.582 2.076 1 98.75 143 VAL A C 1
ATOM 1138 O O . VAL A 1 143 ? -3.266 -5.656 1.479 1 98.75 143 VAL A O 1
ATOM 1141 N N . ARG A 1 144 ? -4.488 -4.18 2.691 1 98.69 144 ARG A N 1
ATOM 1142 C CA . ARG A 1 144 ? -5.777 -4.781 2.359 1 98.69 144 ARG A CA 1
ATOM 1143 C C . ARG A 1 144 ? -6.422 -4.074 1.173 1 98.69 144 ARG A C 1
ATOM 1145 O O . ARG A 1 144 ? -6.594 -2.852 1.188 1 98.69 144 ARG A O 1
ATOM 1152 N N . CYS A 1 145 ? -6.711 -4.816 0.181 1 98.56 145 CYS A N 1
ATOM 1153 C CA . CYS A 1 145 ? -7.562 -4.305 -0.888 1 98.56 145 CYS A CA 1
ATOM 1154 C C . CYS A 1 145 ? -9.008 -4.168 -0.418 1 98.56 145 CYS A C 1
ATOM 1156 O O . CYS A 1 145 ? -9.656 -5.168 -0.111 1 98.56 145 CYS A O 1
ATOM 1158 N N . PRO A 1 146 ? -9.5 -2.945 -0.329 1 98.25 146 PRO A N 1
ATOM 1159 C CA . PRO A 1 146 ? -10.906 -2.82 0.053 1 98.25 146 PRO A CA 1
ATOM 1160 C C . PRO A 1 146 ? -11.859 -3.293 -1.043 1 98.25 146 PRO A C 1
ATOM 1162 O O . PRO A 1 146 ? -11.602 -3.068 -2.229 1 98.25 146 PRO A O 1
ATOM 1165 N N . LEU A 1 147 ? -12.969 -3.916 -0.617 1 98.12 147 LEU A N 1
ATOM 1166 C CA . LEU A 1 147 ? -13.938 -4.41 -1.591 1 98.12 147 LEU A CA 1
ATOM 1167 C C . LEU A 1 147 ? -15.234 -3.609 -1.522 1 98.12 147 LEU A C 1
ATOM 1169 O O . LEU A 1 147 ? -16.172 -3.879 -2.271 1 98.12 147 LEU A O 1
ATOM 1173 N N . HIS A 1 148 ? -15.305 -2.664 -0.558 1 96.88 148 HIS A N 1
ATOM 1174 C CA . HIS A 1 148 ? -16.453 -1.77 -0.525 1 96.88 148 HIS A CA 1
ATOM 1175 C C . HIS A 1 148 ? -16.281 -0.623 -1.517 1 96.88 148 HIS A C 1
ATOM 1177 O O . HIS A 1 148 ? -15.164 -0.212 -1.816 1 96.88 148 HIS A O 1
ATOM 1183 N N . THR A 1 149 ? -17.391 -0.16 -2.004 1 95.38 149 THR A N 1
ATOM 1184 C CA . THR A 1 149 ? -17.453 1.038 -2.834 1 95.38 149 THR A CA 1
ATOM 1185 C C . THR A 1 149 ? -18.219 2.152 -2.129 1 95.38 149 THR A C 1
ATOM 1187 O O . THR A 1 149 ? -19.359 1.962 -1.722 1 95.38 149 THR A O 1
ATOM 1190 N N . LEU A 1 150 ? -17.516 3.23 -1.996 1 96.06 150 LEU A N 1
ATOM 1191 C CA . LEU A 1 150 ? -18.141 4.383 -1.345 1 96.06 150 LEU A CA 1
ATOM 1192 C C . LEU A 1 150 ? -18.938 5.207 -2.344 1 96.06 150 LEU A C 1
ATOM 1194 O O . LEU A 1 150 ? -18.688 5.152 -3.549 1 96.06 150 LEU A O 1
ATOM 1198 N N . PRO A 1 151 ? -19.875 6.035 -1.864 1 92.62 151 PRO A N 1
ATOM 1199 C CA . PRO A 1 151 ? -20.719 6.816 -2.762 1 92.62 151 PRO A CA 1
ATOM 1200 C C . PRO A 1 151 ? -19.938 7.785 -3.633 1 92.62 151 PRO A C 1
ATOM 1202 O O . PRO A 1 151 ? -20.359 8.117 -4.742 1 92.62 151 PRO A O 1
ATOM 1205 N N . ASN A 1 152 ? -18.844 8.234 -3.219 1 93.31 152 ASN A N 1
ATOM 1206 C CA . ASN A 1 152 ? -18.047 9.188 -3.99 1 93.31 152 ASN A CA 1
ATOM 1207 C C . ASN A 1 152 ? -17.156 8.484 -5 1 93.31 152 ASN A C 1
ATOM 1209 O O . ASN A 1 152 ? -16.297 9.117 -5.617 1 93.31 152 ASN A O 1
ATOM 1213 N N . GLY A 1 153 ? -17.281 7.176 -5.043 1 93.69 153 GLY A N 1
ATOM 1214 C CA . GLY A 1 153 ? -16.531 6.414 -6.035 1 93.69 153 GLY A CA 1
ATOM 1215 C C . GLY A 1 153 ? -15.188 5.934 -5.531 1 93.69 153 GLY A C 1
ATOM 1216 O O . GLY A 1 153 ? -14.398 5.371 -6.293 1 93.69 153 GLY A O 1
ATOM 1217 N N . LEU A 1 154 ? -14.984 6.211 -4.262 1 96.19 154 LEU A N 1
ATOM 1218 C CA . LEU A 1 154 ? -13.734 5.734 -3.682 1 96.19 154 LEU A CA 1
ATOM 1219 C C . LEU A 1 154 ? -13.898 4.32 -3.129 1 96.19 154 LEU A C 1
ATOM 1221 O O . LEU A 1 154 ? -14.867 3.635 -3.445 1 96.19 154 LEU A O 1
ATOM 1225 N N . GLY A 1 155 ? -12.953 3.771 -2.455 1 97.69 155 GLY A N 1
ATOM 1226 C CA . GLY A 1 155 ? -12.945 2.371 -2.064 1 97.69 155 GLY A CA 1
ATOM 1227 C C . GLY A 1 155 ? -12.297 1.468 -3.098 1 97.69 155 GLY A C 1
ATOM 1228 O O . GLY A 1 155 ? -11.18 1.727 -3.543 1 97.69 155 GLY A O 1
ATOM 1229 N N . PHE A 1 156 ? -13.031 0.464 -3.494 1 98.31 156 PHE A N 1
ATOM 1230 C CA . PHE A 1 156 ? -12.516 -0.524 -4.434 1 98.31 156 PHE A CA 1
ATOM 1231 C C . PHE A 1 156 ? -12.203 0.12 -5.781 1 98.31 156 PHE A C 1
ATOM 1233 O O . PHE A 1 156 ? -11.148 -0.134 -6.367 1 98.31 156 PHE A O 1
ATOM 1240 N N . PRO A 1 157 ? -13.008 1.067 -6.344 1 97.62 157 PRO A N 1
ATOM 1241 C CA . PRO A 1 157 ? -12.664 1.709 -7.613 1 97.62 157 PRO A CA 1
ATOM 1242 C C . PRO A 1 157 ? -11.352 2.479 -7.555 1 97.62 157 PRO A C 1
ATOM 1244 O O . PRO A 1 157 ? -10.531 2.391 -8.477 1 97.62 157 PRO A O 1
ATOM 1247 N N . ALA A 1 158 ? -11.18 3.176 -6.492 1 98.12 158 ALA A N 1
ATOM 1248 C CA . ALA A 1 158 ? -9.93 3.916 -6.34 1 98.12 158 ALA A CA 1
ATOM 1249 C C . ALA A 1 158 ? -8.734 2.967 -6.246 1 98.12 158 ALA A C 1
ATOM 1251 O O . ALA A 1 158 ? -7.668 3.244 -6.793 1 98.12 158 ALA A O 1
ATOM 1252 N N . PHE A 1 159 ? -8.961 1.851 -5.535 1 98.75 159 PHE A N 1
ATOM 1253 C CA . PHE A 1 159 ? -7.902 0.863 -5.379 1 98.75 159 PHE A CA 1
ATOM 1254 C C . PHE A 1 159 ? -7.492 0.293 -6.734 1 98.75 159 PHE A C 1
ATOM 1256 O O . PHE A 1 159 ? -6.309 0.077 -6.988 1 98.75 159 PHE A O 1
ATOM 1263 N N . LEU A 1 160 ? -8.469 0.137 -7.578 1 97.62 160 LEU A N 1
ATOM 1264 C CA . LEU A 1 160 ? -8.227 -0.464 -8.883 1 97.62 160 LEU A CA 1
ATOM 1265 C C . LEU A 1 160 ? -7.371 0.455 -9.75 1 97.62 160 LEU A C 1
ATOM 1267 O O . LEU A 1 160 ? -6.832 0.027 -10.773 1 97.62 160 LEU A O 1
ATOM 1271 N N . ARG A 1 161 ? -7.164 1.665 -9.336 1 96.56 161 ARG A N 1
ATOM 1272 C CA . ARG A 1 161 ? -6.402 2.629 -10.125 1 96.56 161 ARG A CA 1
ATOM 1273 C C . ARG A 1 161 ? -4.941 2.652 -9.695 1 96.56 161 ARG A C 1
ATOM 1275 O O . ARG A 1 161 ? -4.141 3.422 -10.234 1 96.56 161 ARG A O 1
ATOM 1282 N N . HIS A 1 162 ? -4.598 1.83 -8.797 1 97.81 162 HIS A N 1
ATOM 1283 C CA . HIS A 1 162 ? -3.203 1.771 -8.367 1 97.81 162 HIS A CA 1
ATOM 1284 C C . HIS A 1 162 ? -2.32 1.158 -9.453 1 97.81 162 HIS A C 1
ATOM 1286 O O . HIS A 1 162 ? -2.822 0.67 -10.469 1 97.81 162 HIS A O 1
ATOM 1292 N N . SER A 1 163 ? -1.004 1.302 -9.273 1 96.88 163 SER A N 1
ATOM 1293 C CA . SER A 1 163 ? -0.006 0.644 -10.109 1 96.88 163 SER A CA 1
ATOM 1294 C C . SER A 1 163 ? 0.221 -0.798 -9.672 1 96.88 163 SER A C 1
ATOM 1296 O O . SER A 1 163 ? 0.661 -1.048 -8.547 1 96.88 163 SER A O 1
ATOM 1298 N N . PHE A 1 164 ? -0.08 -1.769 -10.602 1 97.38 164 PHE A N 1
ATOM 1299 C CA . PHE A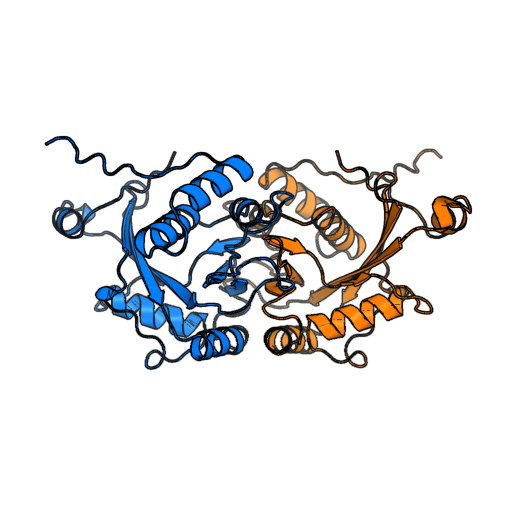 1 164 ? 0.076 -3.188 -10.305 1 97.38 164 PHE A CA 1
ATOM 1300 C C . PHE A 1 164 ? 1.193 -3.795 -11.148 1 97.38 164 PHE A C 1
ATOM 1302 O O . PHE A 1 164 ? 1.441 -3.354 -12.273 1 97.38 164 PHE A O 1
ATOM 1309 N N . ILE A 1 165 ? 1.814 -4.777 -10.609 1 96 165 ILE A N 1
ATOM 1310 C CA . ILE A 1 165 ? 2.846 -5.484 -11.359 1 96 165 ILE A CA 1
ATOM 1311 C C . ILE A 1 165 ? 2.193 -6.465 -12.336 1 96 165 ILE A C 1
ATOM 1313 O O . ILE A 1 165 ? 1.294 -7.219 -11.961 1 96 165 ILE A O 1
ATOM 1317 N N . GLY A 1 166 ? 2.662 -6.406 -13.578 1 90.44 166 GLY A N 1
ATOM 1318 C CA . GLY A 1 166 ? 2.244 -7.395 -14.562 1 90.44 166 GLY A CA 1
ATOM 1319 C C . GLY A 1 166 ? 0.737 -7.523 -14.672 1 90.44 166 GLY A C 1
ATOM 1320 O O . GLY A 1 166 ? 0.04 -6.531 -14.898 1 90.44 166 GLY A O 1
ATOM 1321 N N . ASN A 1 167 ? 0.244 -8.781 -14.398 1 90.38 167 ASN A N 1
ATOM 1322 C CA . ASN A 1 167 ? -1.186 -9.031 -14.547 1 90.38 167 ASN A CA 1
ATOM 1323 C C . ASN A 1 167 ? -1.862 -9.242 -13.195 1 90.38 167 ASN A C 1
ATOM 1325 O O . ASN A 1 167 ? -2.875 -9.938 -13.102 1 90.38 167 ASN A O 1
ATOM 1329 N N . SER A 1 168 ? -1.267 -8.633 -12.195 1 95.12 168 SER A N 1
ATOM 1330 C CA . SER A 1 168 ? -1.776 -8.836 -10.844 1 95.12 168 SER A CA 1
ATOM 1331 C C . SER A 1 168 ? -3.186 -8.273 -10.695 1 95.12 168 SER A C 1
ATOM 1333 O O . SER A 1 168 ? -4.004 -8.82 -9.945 1 95.12 168 SER A O 1
ATOM 1335 N N . LYS A 1 169 ? -3.471 -7.164 -11.367 1 95.06 169 LYS A N 1
ATOM 1336 C CA . LYS A 1 169 ? -4.828 -6.625 -11.32 1 95.06 169 LYS A CA 1
ATOM 1337 C C . LYS A 1 169 ? -5.828 -7.609 -11.922 1 95.06 169 LYS A C 1
ATOM 1339 O O . LYS A 1 169 ? -6.91 -7.82 -11.367 1 95.06 169 LYS A O 1
ATOM 1344 N N . VAL A 1 170 ? -5.453 -8.227 -13.016 1 92.69 170 VAL A N 1
ATOM 1345 C CA . VAL A 1 170 ? -6.301 -9.227 -13.656 1 92.69 170 VAL A CA 1
ATOM 1346 C C . VAL A 1 170 ? -6.477 -10.43 -12.727 1 92.69 170 VAL A C 1
ATOM 1348 O O . VAL A 1 170 ? -7.582 -10.945 -12.578 1 92.69 170 VAL A O 1
ATOM 1351 N N . GLN A 1 171 ? -5.418 -10.812 -12.125 1 94.19 171 GLN A N 1
ATOM 1352 C CA . GLN A 1 171 ? -5.473 -11.93 -11.188 1 94.19 171 GLN A CA 1
ATOM 1353 C C . GLN A 1 171 ? -6.383 -11.609 -10.008 1 94.19 171 GLN A C 1
ATOM 1355 O O . GLN A 1 171 ? -7.133 -12.477 -9.547 1 94.19 171 GLN A O 1
ATOM 1360 N N . LEU A 1 172 ? -6.301 -10.391 -9.516 1 97.5 172 LEU A N 1
ATOM 1361 C CA . LEU A 1 172 ? -7.184 -9.93 -8.453 1 97.5 172 LEU A CA 1
ATOM 1362 C C . LEU A 1 172 ? -8.648 -10.055 -8.867 1 97.5 172 LEU A C 1
ATOM 1364 O O . LEU A 1 172 ? -9.438 -10.695 -8.172 1 97.5 172 LEU A O 1
ATOM 1368 N N . LEU A 1 173 ? -8.953 -9.516 -9.977 1 95.88 173 LEU A N 1
ATOM 1369 C CA . LEU A 1 173 ? -10.336 -9.484 -10.445 1 95.88 173 LEU A CA 1
ATOM 1370 C C . LEU A 1 173 ? -10.836 -10.891 -10.75 1 95.88 173 LEU A C 1
ATOM 1372 O O . LEU A 1 173 ? -11.969 -11.234 -10.422 1 95.88 173 LEU A O 1
ATOM 1376 N N . THR A 1 174 ? -9.969 -11.719 -11.367 1 94.12 174 THR A N 1
ATOM 1377 C CA . THR A 1 174 ? -10.328 -13.102 -11.664 1 94.12 174 THR A CA 1
ATOM 1378 C C . THR A 1 174 ? -10.625 -13.875 -10.383 1 94.12 174 THR A C 1
ATOM 1380 O O . THR A 1 174 ? -11.609 -14.617 -10.312 1 94.12 174 THR A O 1
ATOM 1383 N N . SER A 1 175 ? -9.836 -13.672 -9.406 1 97 175 SER A N 1
ATOM 1384 C CA . SER A 1 175 ? -10.023 -14.367 -8.133 1 97 175 SER A CA 1
ATOM 1385 C C . SER A 1 175 ? -11.297 -13.906 -7.434 1 97 175 SER A C 1
ATOM 1387 O O . SER A 1 175 ? -12.023 -14.727 -6.863 1 97 175 SER A O 1
ATOM 1389 N N . ILE A 1 176 ? -11.555 -12.609 -7.453 1 97.69 176 ILE A N 1
ATOM 1390 C CA . ILE A 1 176 ? -12.766 -12.055 -6.848 1 97.69 176 ILE A CA 1
ATOM 1391 C C . ILE A 1 176 ? -14 -12.688 -7.48 1 97.69 176 ILE A C 1
ATOM 1393 O O . ILE A 1 176 ? -14.938 -13.078 -6.777 1 97.69 176 ILE A O 1
ATOM 1397 N N . ARG A 1 177 ? -13.938 -12.852 -8.773 1 94.88 177 ARG A N 1
ATOM 1398 C CA . ARG A 1 177 ? -15.055 -13.438 -9.5 1 94.88 177 ARG A CA 1
ATOM 1399 C C . ARG A 1 177 ? -15.188 -14.93 -9.195 1 94.88 177 ARG A C 1
ATOM 1401 O O . ARG A 1 177 ? -16.266 -15.406 -8.852 1 94.88 177 ARG A O 1
ATOM 1408 N N . GLU A 1 178 ? -14.102 -15.633 -9.305 1 94.62 178 GLU A N 1
ATOM 1409 C CA . GLU A 1 178 ? -14.109 -17.078 -9.164 1 94.62 178 GLU A CA 1
ATOM 1410 C C . GLU A 1 178 ? -14.531 -17.5 -7.762 1 94.62 178 GLU A C 1
ATOM 1412 O O . GLU A 1 178 ? -15.188 -18.531 -7.582 1 94.62 178 GLU A O 1
ATOM 1417 N N . ARG A 1 179 ? -14.188 -16.719 -6.785 1 97.5 179 ARG A N 1
ATOM 1418 C CA . ARG A 1 179 ? -14.484 -17.078 -5.402 1 97.5 179 ARG A CA 1
ATOM 1419 C C . ARG 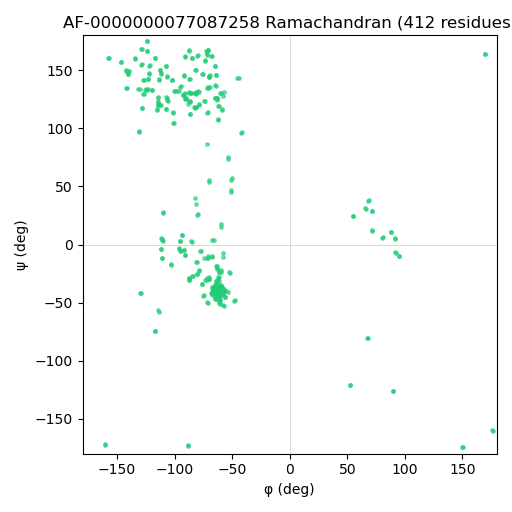A 1 179 ? -15.773 -16.406 -4.93 1 97.5 179 ARG A C 1
ATOM 1421 O O . ARG A 1 179 ? -16.188 -16.594 -3.785 1 97.5 179 ARG A O 1
ATOM 1428 N N . GLY A 1 180 ? -16.344 -15.625 -5.758 1 97.31 180 GLY A N 1
ATOM 1429 C CA . GLY A 1 180 ? -17.609 -15 -5.445 1 97.31 180 GLY A CA 1
ATOM 1430 C C . GLY A 1 180 ? -17.516 -13.977 -4.328 1 97.31 180 GLY A C 1
ATOM 1431 O O . GLY A 1 180 ? -18.422 -13.875 -3.49 1 97.31 180 GLY A O 1
ATOM 1432 N N . LEU A 1 181 ? -16.469 -13.258 -4.309 1 98.19 181 LEU A N 1
ATOM 1433 C CA . LEU A 1 181 ? -16.297 -12.281 -3.242 1 98.19 181 LEU A CA 1
ATOM 1434 C C . LEU A 1 181 ? -17.172 -11.055 -3.486 1 98.19 181 LEU A C 1
ATOM 1436 O O . LEU A 1 181 ? -17.578 -10.383 -2.537 1 98.19 181 LEU A O 1
ATOM 1440 N N . LEU A 1 182 ? -17.359 -10.703 -4.715 1 97.38 182 LEU A N 1
ATOM 1441 C CA . LEU A 1 182 ? -18.297 -9.695 -5.191 1 97.38 182 LEU A CA 1
ATOM 1442 C C . LEU A 1 182 ? -19.172 -10.258 -6.309 1 97.38 182 LEU A C 1
ATOM 1444 O O . LEU A 1 182 ? -18.766 -11.188 -7.012 1 97.38 182 LEU A O 1
ATOM 1448 N N . THR A 1 183 ? -20.328 -9.633 -6.422 1 96.25 183 THR A N 1
ATOM 1449 C CA . THR A 1 183 ? -21.141 -9.977 -7.582 1 96.25 183 THR A CA 1
ATOM 1450 C C . THR A 1 183 ? -20.547 -9.375 -8.852 1 96.25 183 THR A C 1
ATOM 1452 O O . THR A 1 183 ? -19.766 -8.414 -8.789 1 96.25 183 THR A O 1
ATOM 1455 N N . GLU A 1 184 ? -20.953 -10 -9.969 1 94.62 184 GLU A N 1
ATOM 1456 C CA . GLU A 1 184 ? -20.484 -9.469 -11.242 1 94.62 184 GLU A CA 1
ATOM 1457 C C . GLU A 1 184 ? -20.906 -8.016 -11.422 1 94.62 184 GLU A C 1
ATOM 1459 O O . GLU A 1 184 ? -20.156 -7.203 -11.953 1 94.62 184 GLU A O 1
ATOM 1464 N N . GLU A 1 185 ? -22.078 -7.707 -10.969 1 95 185 GLU A N 1
ATOM 1465 C CA . GLU A 1 185 ? -22.562 -6.332 -11.055 1 95 185 GLU A CA 1
ATOM 1466 C C . GLU A 1 185 ? -21.672 -5.387 -10.242 1 95 185 GLU A C 1
ATOM 1468 O O . GLU A 1 185 ? -21.344 -4.289 -10.703 1 95 185 GLU A O 1
ATOM 1473 N N . GLU A 1 186 ? -21.312 -5.805 -9.07 1 95.31 186 GLU A N 1
ATOM 1474 C CA . GLU A 1 186 ? -20.438 -4.992 -8.219 1 95.31 186 GLU A CA 1
ATOM 1475 C C . GLU A 1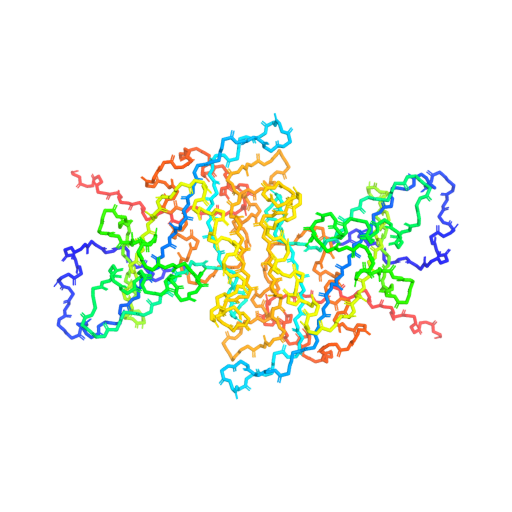 186 ? -19.078 -4.781 -8.859 1 95.31 186 GLU A C 1
ATOM 1477 O O . GLU A 1 186 ? -18.531 -3.682 -8.805 1 95.31 186 GLU A O 1
ATOM 1482 N N . VAL A 1 187 ? -18.562 -5.824 -9.453 1 96.19 187 VAL A N 1
ATOM 1483 C CA . VAL A 1 187 ? -17.25 -5.75 -10.109 1 96.19 187 VAL A CA 1
ATOM 1484 C C . VAL A 1 187 ? -17.328 -4.789 -11.289 1 96.19 187 VAL A C 1
ATOM 1486 O O . VAL A 1 187 ? -16.484 -3.902 -11.438 1 96.19 187 VAL A O 1
ATOM 1489 N N . GLN A 1 188 ? -18.328 -4.895 -12.109 1 94.19 188 GLN A N 1
ATOM 1490 C CA . GLN A 1 188 ? -18.484 -4.055 -13.289 1 94.19 188 GLN A CA 1
ATOM 1491 C C . GLN A 1 188 ? -18.688 -2.59 -12.906 1 94.19 188 GLN A C 1
ATOM 1493 O O . GLN A 1 188 ? -18.141 -1.692 -13.555 1 94.19 188 GLN A O 1
ATOM 1498 N N . THR A 1 189 ? -19.438 -2.385 -11.922 1 94.94 189 THR A N 1
ATOM 1499 C CA . THR A 1 189 ? -19.656 -1.026 -11.438 1 94.94 189 THR A CA 1
ATOM 1500 C C . THR A 1 189 ? -18.359 -0.402 -10.961 1 94.94 189 THR A C 1
ATOM 1502 O O . THR A 1 189 ? -18.078 0.764 -11.25 1 94.94 189 THR A O 1
ATOM 1505 N N . ALA A 1 190 ? -17.594 -1.183 -10.234 1 96.38 190 ALA A N 1
ATOM 1506 C CA . ALA A 1 190 ? -16.312 -0.683 -9.742 1 96.38 190 ALA A CA 1
ATOM 1507 C C . ALA A 1 190 ? -15.375 -0.341 -10.906 1 96.38 190 ALA A C 1
ATOM 1509 O O . ALA A 1 190 ? -14.703 0.694 -10.883 1 96.38 190 ALA A O 1
ATOM 1510 N N . LEU A 1 191 ? -15.359 -1.197 -11.867 1 95.38 191 LEU A N 1
ATOM 1511 C CA . LEU A 1 191 ? -14.508 -0.976 -13.031 1 95.38 191 LEU A CA 1
ATOM 1512 C C . LEU A 1 191 ? -14.938 0.278 -13.789 1 95.38 191 LEU A C 1
ATOM 1514 O O . LEU A 1 191 ? -14.102 1.103 -14.156 1 95.38 191 LEU A O 1
ATOM 1518 N N . LYS A 1 192 ? -16.188 0.428 -13.969 1 94.31 192 LYS A N 1
ATOM 1519 C CA . LYS A 1 192 ? -16.703 1.612 -14.648 1 94.31 192 LYS A CA 1
ATOM 1520 C C . LYS A 1 192 ? -16.359 2.883 -13.875 1 94.31 192 LYS A C 1
ATOM 1522 O O . LYS A 1 192 ? -15.914 3.871 -14.461 1 94.31 192 LYS A O 1
ATOM 1527 N N . THR A 1 193 ? -16.562 2.82 -12.609 1 95.56 193 THR A N 1
ATOM 1528 C CA . THR A 1 193 ? -16.281 3.961 -11.75 1 95.56 193 THR A CA 1
ATOM 1529 C C . THR A 1 193 ? -14.789 4.309 -11.797 1 95.56 193 THR A C 1
ATOM 1531 O O . THR A 1 193 ? -14.422 5.48 -11.727 1 95.56 193 THR A O 1
ATOM 1534 N N . ALA A 1 194 ? -13.992 3.287 -11.891 1 94.75 194 ALA A N 1
ATOM 1535 C CA . ALA A 1 194 ? -12.539 3.471 -11.938 1 94.75 194 ALA A CA 1
ATOM 1536 C C . ALA A 1 194 ? -12.094 3.938 -13.32 1 94.75 194 ALA A C 1
ATOM 1538 O O . ALA A 1 194 ? -10.914 4.246 -13.523 1 94.75 194 ALA A O 1
ATOM 1539 N N . GLY A 1 195 ? -12.969 4.008 -14.266 1 92.69 195 GLY A N 1
ATOM 1540 C CA . GLY A 1 195 ? -12.625 4.348 -15.633 1 92.69 195 GLY A CA 1
ATOM 1541 C C . GLY A 1 195 ? -11.859 3.252 -16.344 1 92.69 195 GLY A C 1
ATOM 1542 O O . GLY A 1 195 ? -11 3.535 -17.188 1 92.69 195 GLY A O 1
ATOM 1543 N N . LEU A 1 196 ? -12.125 2.064 -15.93 1 89.69 196 LEU A N 1
ATOM 1544 C CA . LEU A 1 196 ? -11.391 0.929 -16.484 1 89.69 196 LEU A CA 1
ATOM 1545 C C . LEU A 1 196 ? -12.312 0.051 -17.328 1 89.69 196 LEU A C 1
ATOM 1547 O O . LEU A 1 196 ? -13.516 -0.045 -17.047 1 89.69 196 LEU A O 1
ATOM 1551 N N . VAL A 1 197 ? -11.734 -0.533 -18.344 1 77.38 197 VAL A N 1
ATOM 1552 C CA . VAL A 1 197 ? -12.453 -1.501 -19.172 1 77.38 197 VAL A CA 1
ATOM 1553 C C . VAL A 1 197 ? -12.117 -2.918 -18.719 1 77.38 197 VAL A C 1
ATOM 1555 O O . VAL A 1 197 ? -10.969 -3.207 -18.359 1 77.38 197 VAL A O 1
ATOM 1558 N N . ASP A 1 198 ? -13.258 -3.73 -18.562 1 70.75 198 ASP A N 1
ATOM 1559 C CA . ASP A 1 198 ? -13.094 -5.094 -18.078 1 70.75 198 ASP A CA 1
ATOM 1560 C C . ASP A 1 198 ? -12.258 -5.93 -19.031 1 70.75 198 ASP A C 1
ATOM 1562 O O . ASP A 1 198 ? -12.547 -5.992 -20.234 1 70.75 198 ASP A O 1
ATOM 1566 N N . CYS A 1 199 ? -11.117 -6.203 -18.625 1 52.56 199 CYS A N 1
ATOM 1567 C CA . CYS A 1 199 ? -10.266 -7.039 -19.469 1 52.56 199 CYS A CA 1
ATOM 1568 C C . CYS A 1 199 ? -10.617 -8.516 -19.312 1 52.56 199 CYS A C 1
ATOM 1570 O O . CYS A 1 199 ? -9.742 -9.375 -19.359 1 52.56 199 CYS A O 1
ATOM 1572 N N . VAL A 1 200 ? -11.852 -8.875 -18.922 1 47.94 200 VAL A N 1
ATOM 1573 C CA . VAL A 1 200 ? -12.188 -10.281 -18.719 1 47.94 200 VAL A CA 1
ATOM 1574 C C . VAL A 1 200 ? -11.953 -11.062 -20.016 1 47.94 200 VAL A C 1
ATOM 1576 O O . VAL A 1 200 ? -12.289 -10.586 -21.094 1 47.94 200 VAL A O 1
ATOM 1579 N N . VAL A 1 201 ? -11.016 -11.992 -19.984 1 41.16 201 VAL A N 1
ATOM 1580 C CA . VAL A 1 201 ? -10.945 -13.07 -20.969 1 41.16 201 VAL A CA 1
ATOM 1581 C C . VAL A 1 201 ? -12.289 -13.797 -21.031 1 41.16 201 VAL A C 1
ATOM 1583 O O . VAL A 1 201 ? -12.742 -14.359 -20.031 1 41.16 201 VAL A O 1
ATOM 1586 N N . THR A 1 202 ? -13.266 -13.234 -21.625 1 33.78 202 THR A N 1
ATOM 1587 C CA . THR A 1 202 ? -14.484 -14 -21.875 1 33.78 202 THR A CA 1
ATOM 1588 C C . THR A 1 202 ? -14.141 -15.406 -22.359 1 33.78 202 THR A C 1
ATOM 1590 O O . THR A 1 202 ? -13.336 -15.578 -23.281 1 33.78 202 THR A O 1
ATOM 1593 N N . ASN A 1 203 ? -14.094 -16.422 -21.5 1 32.91 203 ASN A N 1
ATOM 1594 C CA . ASN A 1 203 ? -14.289 -17.766 -22.016 1 32.91 203 ASN A CA 1
ATOM 1595 C C . ASN A 1 203 ? -15.547 -17.875 -22.875 1 32.91 203 ASN A C 1
ATOM 1597 O O . ASN A 1 203 ? -16.641 -18.047 -22.344 1 32.91 203 ASN A O 1
ATOM 1601 N N . ASP A 1 204 ? -15.859 -17.047 -23.734 1 32.09 204 ASP A N 1
ATOM 1602 C CA . ASP A 1 204 ? -16.922 -17.438 -24.641 1 32.09 204 ASP A CA 1
ATOM 1603 C C . ASP A 1 204 ? -16.641 -18.812 -25.266 1 32.09 204 ASP A C 1
ATOM 1605 O O . ASP A 1 204 ? -15.938 -18.891 -26.281 1 32.09 204 ASP A O 1
ATOM 1609 N N . ASN A 1 205 ? -16.406 -19.938 -24.469 1 30.7 205 ASN A N 1
ATOM 1610 C CA . ASN A 1 205 ? -16.672 -21.234 -25.062 1 30.7 205 ASN A CA 1
ATOM 1611 C C . ASN A 1 205 ? -18.141 -21.375 -25.484 1 30.7 205 ASN A C 1
ATOM 1613 O O . ASN A 1 205 ? -18.891 -22.156 -24.875 1 30.7 205 ASN A O 1
ATOM 1617 N N . THR A 1 206 ? -19 -20.359 -25.656 1 26.67 206 THR A N 1
ATOM 1618 C CA . THR A 1 206 ? -20.266 -20.781 -26.234 1 26.67 206 THR A CA 1
ATOM 1619 C C . THR A 1 206 ? -20.078 -21.297 -27.656 1 26.67 206 THR A C 1
ATOM 1621 O O . THR A 1 206 ? -21.047 -21.453 -28.406 1 26.67 206 THR A O 1
ATOM 1624 N N . ASP A 1 207 ? -18.844 -21.391 -28.188 1 24.45 207 ASP A N 1
ATOM 1625 C CA . ASP A 1 207 ? -19 -22.141 -29.422 1 24.45 207 ASP A CA 1
ATOM 1626 C C . ASP A 1 207 ? -19.328 -23.609 -29.141 1 24.45 207 ASP A C 1
ATOM 1628 O O . ASP A 1 207 ? -18.469 -24.375 -28.688 1 24.45 207 ASP A O 1
ATOM 1632 N N . TYR A 1 208 ? -20.422 -23.938 -28.312 1 19.52 208 TYR A N 1
ATOM 1633 C CA . TYR A 1 208 ? -21.094 -25.125 -28.797 1 19.52 208 TYR A CA 1
ATOM 1634 C C . TYR A 1 208 ? -21.906 -24.812 -30.047 1 19.52 208 TYR A C 1
ATOM 1636 O O . TYR A 1 208 ? -22.375 -23.688 -30.219 1 19.52 208 TYR A O 1
ATOM 1644 N N . MET B 1 1 ? -6.68 20.703 -12.625 1 31.95 1 MET B N 1
ATOM 1645 C CA . MET B 1 1 ? -5.504 21.047 -11.828 1 31.95 1 MET B CA 1
ATOM 1646 C C . MET B 1 1 ? -5.906 21.469 -10.422 1 31.95 1 MET B C 1
ATOM 1648 O O . MET B 1 1 ? -6.957 22.094 -10.234 1 31.95 1 MET B O 1
ATOM 1652 N N . GLU B 1 2 ? -5.32 20.984 -9.352 1 44.5 2 GLU B N 1
ATOM 1653 C CA . GLU B 1 2 ? -5.695 20.922 -7.941 1 44.5 2 GLU B CA 1
ATOM 1654 C C . GLU B 1 2 ? -5.816 22.328 -7.352 1 44.5 2 GLU B C 1
ATOM 1656 O O . GLU B 1 2 ? -4.891 23.141 -7.465 1 44.5 2 GLU B O 1
ATOM 1661 N N . PRO B 1 3 ? -6.953 22.562 -6.816 1 55.81 3 PRO B N 1
ATOM 1662 C CA . PRO B 1 3 ? -7.488 23.703 -6.074 1 55.81 3 PRO B CA 1
ATOM 1663 C C . PRO B 1 3 ? -6.672 24.031 -4.824 1 55.81 3 PRO B C 1
ATOM 1665 O O . PRO B 1 3 ? -6.984 24.984 -4.113 1 55.81 3 PRO B O 1
ATOM 1668 N N . TYR B 1 4 ? -5.656 23.203 -4.418 1 55.84 4 TYR B N 1
ATOM 1669 C CA . TYR B 1 4 ? -4.992 23.547 -3.166 1 55.84 4 TYR B CA 1
ATOM 1670 C C . TYR B 1 4 ? -3.924 24.609 -3.393 1 55.84 4 TYR B C 1
ATOM 1672 O O . TYR B 1 4 ? -3.148 24.531 -4.348 1 55.84 4 TYR B O 1
ATOM 1680 N N . LYS B 1 5 ? -4.145 25.781 -2.717 1 65.62 5 LYS B N 1
ATOM 1681 C CA . LYS B 1 5 ? -3.184 26.875 -2.807 1 65.62 5 LYS B CA 1
ATOM 1682 C C . LYS B 1 5 ? -2.16 26.797 -1.678 1 65.62 5 LYS B C 1
ATOM 1684 O O . LYS B 1 5 ? -2.51 26.5 -0.533 1 65.62 5 LYS B O 1
ATOM 1689 N N . LEU B 1 6 ? -0.87 26.875 -2.004 1 65.25 6 LEU B N 1
ATOM 1690 C CA . LEU B 1 6 ? 0.167 27 -0.985 1 65.25 6 LEU B CA 1
ATOM 1691 C C . LEU B 1 6 ? 0.001 28.281 -0.182 1 65.25 6 LEU B C 1
ATOM 1693 O O . LEU B 1 6 ? -0.167 29.359 -0.756 1 65.25 6 LEU B O 1
ATOM 1697 N N . ILE B 1 7 ? -0.191 28.234 1.092 1 60.38 7 ILE B N 1
ATOM 1698 C CA . ILE B 1 7 ? -0.341 29.453 1.88 1 60.38 7 ILE B CA 1
ATOM 1699 C C . ILE B 1 7 ? 0.674 29.453 3.021 1 60.38 7 ILE B C 1
ATOM 1701 O O . ILE B 1 7 ? 0.987 28.406 3.586 1 60.38 7 ILE B O 1
ATOM 1705 N N . THR B 1 8 ? 1.354 30.656 3.164 1 55.66 8 THR B N 1
ATOM 1706 C CA . THR B 1 8 ? 2.285 30.844 4.27 1 55.66 8 THR B CA 1
ATOM 1707 C C . THR B 1 8 ? 1.533 30.984 5.59 1 55.66 8 THR B C 1
ATOM 1709 O O . THR B 1 8 ? 0.31 31.125 5.602 1 55.66 8 THR B O 1
ATOM 1712 N N . LYS B 1 9 ? 2.299 30.797 6.656 1 59.22 9 LYS B N 1
ATOM 1713 C CA . LYS B 1 9 ? 1.717 30.984 7.984 1 59.22 9 LYS B CA 1
ATOM 1714 C C . LYS B 1 9 ? 1.059 32.344 8.109 1 59.22 9 LYS B C 1
ATOM 1716 O O . LYS B 1 9 ? -0.006 32.5 8.719 1 59.22 9 LYS B O 1
ATOM 1721 N N . GLU B 1 10 ? 1.777 33.219 7.539 1 57.22 10 GLU B N 1
ATOM 1722 C CA . GLU B 1 10 ? 1.29 34.594 7.602 1 57.22 10 GLU B CA 1
ATOM 1723 C C . GLU B 1 10 ? -0.014 34.781 6.824 1 57.22 10 GLU B C 1
ATOM 1725 O O . GLU B 1 10 ? -0.917 35.5 7.262 1 57.22 10 GLU B O 1
ATOM 1730 N N . GLU B 1 11 ? -0.095 34.094 5.742 1 62.72 11 GLU B N 1
ATOM 1731 C CA . GLU B 1 11 ? -1.292 34.188 4.914 1 62.72 11 GLU B CA 1
ATOM 1732 C C . GLU B 1 11 ? -2.477 33.5 5.566 1 62.72 11 GLU B C 1
ATOM 1734 O O . GLU B 1 11 ? -3.627 33.875 5.375 1 62.72 11 GLU B O 1
ATOM 1739 N N . ILE B 1 12 ? -2.137 32.562 6.309 1 59.75 12 ILE B N 1
ATOM 1740 C CA . ILE B 1 12 ? -3.186 31.875 7.047 1 59.75 12 ILE B CA 1
ATOM 1741 C C . ILE B 1 12 ? -3.84 32.844 8.039 1 59.75 12 ILE B C 1
ATOM 1743 O O . ILE B 1 12 ? -5.066 32.875 8.156 1 59.75 12 ILE B O 1
ATOM 1747 N N . ALA B 1 13 ? -2.963 33.562 8.734 1 59.06 13 ALA B N 1
ATOM 1748 C CA . ALA B 1 13 ? -3.445 34.531 9.727 1 59.06 13 ALA B CA 1
ATOM 1749 C C . ALA B 1 13 ? -4.297 35.625 9.062 1 59.06 13 ALA B C 1
ATOM 1751 O O . ALA B 1 13 ? -5.168 36.219 9.703 1 59.06 13 ALA B O 1
ATOM 1752 N N . ALA B 1 14 ? -4.082 35.812 7.812 1 58 14 ALA B N 1
ATOM 1753 C CA . ALA B 1 14 ? -4.758 36.875 7.086 1 58 14 ALA B CA 1
ATOM 1754 C C . ALA B 1 14 ? -6.066 36.406 6.477 1 58 14 ALA B C 1
ATOM 1756 O O . ALA B 1 14 ? -6.816 37.188 5.887 1 58 14 ALA B O 1
ATOM 1757 N N . LEU B 1 15 ? -6.262 35.125 6.539 1 57.94 15 LEU B N 1
ATOM 1758 C CA . LEU B 1 15 ? -7.52 34.625 5.98 1 57.94 15 LEU B CA 1
ATOM 1759 C C . LEU B 1 15 ? -8.711 35.281 6.664 1 57.94 15 LEU B C 1
ATOM 1761 O O . LEU B 1 15 ? -8.656 35.594 7.859 1 57.94 15 LEU B O 1
ATOM 1765 N N . PRO B 1 16 ? -9.57 35.812 5.848 1 54.56 16 PRO B N 1
ATOM 1766 C CA . PRO B 1 16 ? -10.734 36.531 6.383 1 54.56 16 PRO B CA 1
ATOM 1767 C C . PRO B 1 16 ? -11.406 35.781 7.539 1 54.56 16 PRO B C 1
ATOM 1769 O O . PRO B 1 16 ? -11.375 34.531 7.582 1 54.56 16 PRO B O 1
ATOM 1772 N N . LYS B 1 17 ? -11.875 36.531 8.484 1 51.69 17 LYS B N 1
ATOM 1773 C CA . LYS B 1 17 ? -12.555 36.062 9.688 1 51.69 17 LYS B CA 1
ATOM 1774 C C . LYS B 1 17 ? -13.625 35.031 9.359 1 51.69 17 LYS B C 1
ATOM 1776 O O . LYS B 1 17 ? -13.82 34.094 10.109 1 51.69 17 LYS B O 1
ATOM 1781 N N . ASP B 1 18 ? -14.383 35.312 8.445 1 49.91 18 ASP B N 1
ATOM 1782 C CA . ASP B 1 18 ? -15.453 34.406 8.039 1 49.91 18 ASP B CA 1
ATOM 1783 C C . ASP B 1 18 ? -14.891 33.062 7.547 1 49.91 18 ASP B C 1
ATOM 1785 O O . ASP B 1 18 ? -15.586 32.062 7.555 1 49.91 18 ASP B O 1
ATOM 1789 N N . LEU B 1 19 ? -13.883 33.094 6.875 1 49.44 19 LEU B N 1
ATOM 1790 C CA . LEU B 1 19 ? -13.117 31.906 6.504 1 49.44 19 LEU B CA 1
ATOM 1791 C C . LEU B 1 19 ? -12.383 31.328 7.711 1 49.44 19 LEU B C 1
ATOM 1793 O O . LEU B 1 19 ? -11.617 30.375 7.582 1 49.44 19 LEU B O 1
ATOM 1797 N N . LYS B 1 20 ? -12.43 32.094 8.719 1 51.44 20 LYS B N 1
ATOM 1798 C CA . LYS B 1 20 ? -11.922 31.672 10.016 1 51.44 20 LYS B CA 1
ATOM 1799 C C . LYS B 1 20 ? -12.531 30.328 10.422 1 51.44 20 LYS B C 1
ATOM 1801 O O . LYS B 1 20 ? -12.023 29.656 11.32 1 51.44 20 LYS B O 1
ATOM 1806 N N . GLN B 1 21 ? -13.711 30.141 9.812 1 63.72 21 GLN B N 1
ATOM 1807 C CA . GLN B 1 21 ? -14.211 28.844 10.25 1 63.72 21 GLN B CA 1
ATOM 1808 C C . GLN B 1 21 ? -13.57 27.703 9.453 1 63.72 21 GLN B C 1
ATOM 1810 O O . GLN B 1 21 ? -14.242 26.719 9.117 1 63.72 21 GLN B O 1
ATOM 1815 N N . CYS B 1 22 ? -12.352 27.859 9.094 1 77.31 22 CYS B N 1
ATOM 1816 C CA . CYS B 1 22 ? -11.664 26.781 8.383 1 77.31 22 CYS B CA 1
ATOM 1817 C C . CYS B 1 22 ? -11.406 25.594 9.297 1 77.31 22 CYS B C 1
ATOM 1819 O O . CYS B 1 22 ? -11.195 25.766 10.5 1 77.31 22 CYS B O 1
ATOM 1821 N N . ARG B 1 23 ? -11.719 24.391 8.641 1 87.31 23 ARG B N 1
ATOM 1822 C CA . ARG B 1 23 ? -11.328 23.172 9.336 1 87.31 23 ARG B CA 1
ATOM 1823 C C . ARG B 1 23 ? -9.859 22.844 9.078 1 87.31 23 ARG B C 1
ATOM 1825 O O . ARG B 1 23 ? -9.383 22.969 7.945 1 87.31 23 ARG B O 1
ATOM 1832 N N . HIS B 1 24 ? -9.156 22.594 10.18 1 92.06 24 HIS B N 1
ATOM 1833 C CA . HIS B 1 24 ? -7.734 22.297 10.07 1 92.06 24 HIS B CA 1
ATOM 1834 C C . HIS B 1 24 ? -7.469 20.797 10.148 1 92.06 24 HIS B C 1
ATOM 1836 O O . HIS B 1 24 ? -8.078 20.094 10.961 1 92.06 24 HIS B O 1
ATOM 1842 N N . CYS B 1 25 ? -6.676 20.359 9.211 1 95 25 CYS B N 1
ATOM 1843 C CA . CYS B 1 25 ? -6.156 19 9.234 1 95 25 CYS B CA 1
ATOM 1844 C C . CYS B 1 25 ? -4.633 19 9.227 1 95 25 CYS B C 1
ATOM 1846 O O . CYS B 1 25 ? -4.008 19.906 8.695 1 95 25 CYS B O 1
ATOM 1848 N N . ALA B 1 26 ? -4.09 18.031 9.875 1 97.06 26 ALA B N 1
ATOM 1849 C CA . ALA B 1 26 ? -2.639 17.891 9.945 1 97.06 26 ALA B CA 1
ATOM 1850 C C . ALA B 1 26 ? -2.213 16.469 9.617 1 97.06 26 ALA B C 1
ATOM 1852 O O . ALA B 1 26 ? -2.818 15.5 10.094 1 97.06 26 ALA B O 1
ATOM 1853 N N . HIS B 1 27 ? -1.212 16.359 8.773 1 98.38 27 HIS B N 1
ATOM 1854 C CA . HIS B 1 27 ? -0.633 15.078 8.398 1 98.38 27 HIS B CA 1
ATOM 1855 C C . HIS B 1 27 ? 0.891 15.125 8.438 1 98.38 27 HIS B C 1
ATOM 1857 O O . HIS B 1 27 ? 1.482 16.203 8.414 1 98.38 27 HIS B O 1
ATOM 1863 N N . ALA B 1 28 ? 1.508 13.93 8.516 1 98.75 28 ALA B N 1
ATOM 1864 C CA . ALA B 1 28 ? 2.965 13.922 8.625 1 98.75 28 ALA B CA 1
ATOM 1865 C C . ALA B 1 28 ? 3.562 12.773 7.816 1 98.75 28 ALA B C 1
ATOM 1867 O O . ALA B 1 28 ? 3.031 11.664 7.816 1 98.75 28 ALA B O 1
ATOM 1868 N N . MET B 1 29 ? 4.559 13.133 7.117 1 98.88 29 MET B N 1
ATOM 1869 C CA . MET B 1 29 ? 5.438 12.133 6.512 1 98.88 29 MET B CA 1
ATOM 1870 C C . MET B 1 29 ? 6.531 11.711 7.488 1 98.88 29 MET B C 1
ATOM 1872 O O . MET B 1 29 ? 7.402 12.516 7.84 1 98.88 29 MET B O 1
ATOM 1876 N N . ILE B 1 30 ? 6.48 10.484 7.93 1 98.88 30 ILE B N 1
ATOM 1877 C CA . ILE B 1 30 ? 7.535 9.922 8.758 1 98.88 30 ILE B CA 1
ATOM 1878 C C . ILE B 1 30 ? 8.555 9.203 7.875 1 98.88 30 ILE B C 1
ATOM 1880 O O . ILE B 1 30 ? 8.18 8.398 7.016 1 98.88 30 ILE B O 1
ATOM 1884 N N . TYR B 1 31 ? 9.836 9.531 8.062 1 98.88 31 TYR B N 1
ATOM 1885 C CA . TYR B 1 31 ? 10.836 8.93 7.188 1 98.88 31 TYR B CA 1
ATOM 1886 C C . TYR B 1 31 ? 12.148 8.695 7.934 1 98.88 31 TYR B C 1
ATOM 1888 O O . TYR B 1 31 ? 12.359 9.258 9.016 1 98.88 31 TYR B O 1
ATOM 1896 N N . ALA B 1 32 ? 12.945 7.781 7.465 1 98.75 32 ALA B N 1
ATOM 1897 C CA . ALA B 1 32 ? 14.234 7.43 8.047 1 98.75 32 ALA B CA 1
ATOM 1898 C C . ALA B 1 32 ? 15.266 7.129 6.961 1 98.75 32 ALA B C 1
ATOM 1900 O O . ALA B 1 32 ? 14.914 6.637 5.887 1 98.75 32 ALA B O 1
ATOM 1901 N N . LYS B 1 33 ? 16.516 7.406 7.273 1 98.06 33 LYS B N 1
ATOM 1902 C CA . LYS B 1 33 ? 17.594 7.105 6.348 1 98.06 33 LYS B CA 1
ATOM 1903 C C . LYS B 1 33 ? 17.828 5.602 6.242 1 98.06 33 LYS B C 1
ATOM 1905 O O . LYS B 1 33 ? 17.828 4.895 7.25 1 98.06 33 LYS B O 1
ATOM 1910 N N . LEU B 1 34 ? 17.984 5.18 5 1 97.19 34 LEU B N 1
ATOM 1911 C CA . LEU B 1 34 ? 18.297 3.779 4.727 1 97.19 34 LEU B CA 1
ATOM 1912 C C . LEU B 1 34 ? 19.75 3.623 4.273 1 97.19 34 LEU B C 1
ATOM 1914 O O . LEU B 1 34 ? 20.109 4.09 3.191 1 97.19 34 LEU B O 1
ATOM 1918 N N . PRO B 1 35 ? 20.547 2.922 5.023 1 92.5 35 PRO B N 1
ATOM 1919 C CA . PRO B 1 35 ? 21.953 2.764 4.645 1 92.5 35 PRO B CA 1
ATOM 1920 C C . PRO B 1 35 ? 22.156 1.678 3.592 1 92.5 35 PRO B C 1
ATOM 1922 O O . PRO B 1 35 ? 23.188 1.655 2.92 1 92.5 35 PRO B O 1
ATOM 1925 N N . GLU B 1 36 ? 21.234 0.866 3.375 1 91.44 36 GLU B N 1
ATOM 1926 C CA . GLU B 1 36 ? 21.438 -0.321 2.547 1 91.44 36 GLU B CA 1
ATOM 1927 C C . GLU B 1 36 ? 21.109 -0.033 1.084 1 91.44 36 GLU B C 1
ATOM 1929 O O . GLU B 1 36 ? 20.484 0.983 0.771 1 91.44 36 GLU B O 1
ATOM 1934 N N . LYS B 1 37 ? 21.656 -0.962 0.308 1 94.12 37 LYS B N 1
ATOM 1935 C CA . LYS B 1 37 ? 21.344 -0.95 -1.12 1 94.12 37 LYS B CA 1
ATOM 1936 C C . LYS B 1 37 ? 20.391 -2.084 -1.489 1 94.12 37 LYS B C 1
ATOM 1938 O O . LYS B 1 37 ? 20.469 -3.178 -0.924 1 94.12 37 LYS B O 1
ATOM 1943 N N . LEU B 1 38 ? 19.547 -1.718 -2.461 1 93.75 38 LEU B N 1
ATOM 1944 C CA . LEU B 1 38 ? 18.703 -2.762 -3.039 1 93.75 38 LEU B CA 1
ATOM 1945 C C . LEU B 1 38 ? 19.516 -3.666 -3.957 1 93.75 38 LEU B C 1
ATOM 1947 O O . LEU B 1 38 ? 20.141 -3.189 -4.906 1 93.75 38 LEU B O 1
ATOM 1951 N N . PHE B 1 39 ? 19.469 -4.922 -3.633 1 91.12 39 PHE B N 1
ATOM 1952 C CA . PHE B 1 39 ? 20.219 -5.93 -4.379 1 91.12 39 PHE B CA 1
ATOM 1953 C C . PHE B 1 39 ? 21.688 -5.578 -4.434 1 91.12 39 PHE B C 1
ATOM 1955 O O . PHE B 1 39 ? 22.375 -5.902 -5.406 1 91.12 39 PHE B O 1
ATOM 1962 N N . GLY B 1 40 ? 22.141 -4.828 -3.5 1 91.81 40 GLY B N 1
ATOM 1963 C CA . GLY B 1 40 ? 23.531 -4.418 -3.457 1 91.81 40 GLY B CA 1
ATOM 1964 C C . GLY B 1 40 ? 23.891 -3.41 -4.531 1 91.81 40 GLY B C 1
ATOM 1965 O O . GLY B 1 40 ? 25.062 -3.078 -4.711 1 91.81 40 GLY B O 1
ATOM 1966 N N . ARG B 1 41 ? 22.938 -2.828 -5.219 1 93 41 ARG B N 1
ATOM 1967 C CA . ARG B 1 41 ? 23.25 -2.035 -6.402 1 93 41 ARG B CA 1
ATOM 1968 C C . ARG B 1 41 ? 22.594 -0.662 -6.332 1 93 41 ARG B C 1
ATOM 1970 O O . ARG B 1 41 ? 23.203 0.344 -6.707 1 93 41 ARG B O 1
ATOM 1977 N N . TYR B 1 42 ? 21.391 -0.577 -5.902 1 93.75 42 TYR B N 1
ATOM 1978 C CA . TYR B 1 42 ? 20.641 0.67 -5.961 1 93.75 42 TYR B CA 1
ATOM 1979 C C . TYR B 1 42 ? 20.484 1.277 -4.57 1 93.75 42 TYR B C 1
ATOM 1981 O O . TYR B 1 42 ? 20 0.619 -3.648 1 93.75 42 TYR B O 1
ATOM 1989 N N . ASP B 1 43 ? 20.875 2.541 -4.441 1 94.25 43 ASP B N 1
ATOM 1990 C CA . ASP B 1 43 ? 20.719 3.211 -3.154 1 94.25 43 ASP B CA 1
ATOM 1991 C C . ASP B 1 43 ? 19.234 3.359 -2.797 1 94.25 43 ASP B C 1
ATOM 1993 O O . ASP B 1 43 ? 18.469 3.947 -3.559 1 94.25 43 ASP B O 1
ATOM 1997 N N . LYS B 1 44 ? 18.906 2.879 -1.616 1 95.62 44 LYS B N 1
ATOM 1998 C CA . LYS B 1 44 ? 17.531 2.998 -1.176 1 95.62 44 LYS B CA 1
ATOM 1999 C C . LYS B 1 44 ? 17.234 4.402 -0.662 1 95.62 44 LYS B C 1
ATOM 2001 O O . LYS B 1 44 ? 16.078 4.84 -0.656 1 95.62 44 LYS B O 1
ATOM 2006 N N . ARG B 1 45 ? 18.266 5.133 -0.246 1 95.75 45 ARG B N 1
ATOM 2007 C CA . ARG B 1 45 ? 18.219 6.52 0.207 1 95.75 45 ARG B CA 1
ATOM 2008 C C . ARG B 1 45 ? 17.469 6.641 1.528 1 95.75 45 ARG B C 1
ATOM 2010 O O . ARG B 1 45 ? 18.062 6.531 2.602 1 95.75 45 ARG B O 1
ATOM 2017 N N . TYR B 1 46 ? 16.094 6.648 1.476 1 98.19 46 TYR B N 1
ATOM 2018 C CA . TYR B 1 46 ? 15.266 6.801 2.662 1 98.19 46 TYR B CA 1
ATOM 2019 C C . TYR B 1 46 ? 14.047 5.887 2.596 1 98.19 46 TYR B C 1
ATOM 2021 O O . TYR B 1 46 ? 13.594 5.531 1.507 1 98.19 46 TYR B O 1
ATOM 2029 N N . ALA B 1 47 ? 13.609 5.477 3.748 1 97.81 47 ALA B N 1
ATOM 2030 C CA . ALA B 1 47 ? 12.273 4.902 3.889 1 97.81 47 ALA B CA 1
ATOM 2031 C C . ALA B 1 47 ? 11.25 5.98 4.215 1 97.81 47 ALA B C 1
ATOM 2033 O O . ALA B 1 47 ? 11.445 6.781 5.133 1 97.81 47 ALA B O 1
ATOM 2034 N N . ILE B 1 48 ? 10.195 6.066 3.432 1 98.81 48 ILE B N 1
ATOM 2035 C CA . ILE B 1 48 ? 9.07 6.961 3.682 1 98.81 48 ILE B CA 1
ATOM 2036 C C . ILE B 1 48 ? 7.812 6.145 3.965 1 98.81 48 ILE B C 1
ATOM 2038 O O . ILE B 1 48 ? 7.418 5.301 3.158 1 98.81 48 ILE B O 1
ATOM 2042 N N . LEU B 1 49 ? 7.184 6.434 5.086 1 98.81 49 LEU B N 1
ATOM 2043 C CA . LEU B 1 49 ? 6.012 5.668 5.504 1 98.81 49 LEU B CA 1
ATOM 2044 C C . LEU B 1 49 ? 4.73 6.289 4.957 1 98.81 49 LEU B C 1
ATOM 2046 O O . LEU B 1 49 ? 4.492 7.484 5.137 1 98.81 49 LEU B O 1
ATOM 2050 N N . MET B 1 50 ? 3.92 5.523 4.262 1 98.88 50 MET B N 1
ATOM 2051 C CA . MET B 1 50 ? 2.572 5.91 3.85 1 98.88 50 MET B CA 1
ATOM 2052 C C . MET B 1 50 ? 1.56 4.836 4.234 1 98.88 50 MET B C 1
ATOM 2054 O O . MET B 1 50 ? 1.938 3.73 4.629 1 98.88 50 MET B O 1
ATOM 2058 N N . GLN B 1 51 ? 0.319 5.188 4.133 1 98.69 51 GLN B N 1
ATOM 2059 C CA . GLN B 1 51 ? -0.755 4.266 4.492 1 98.69 51 GLN B CA 1
ATOM 2060 C C . GLN B 1 51 ? -1.705 4.047 3.316 1 98.69 51 GLN B C 1
ATOM 2062 O O . GLN B 1 51 ? -1.93 4.953 2.514 1 98.69 51 GLN B O 1
ATOM 2067 N N . MET B 1 52 ? -2.176 2.791 3.195 1 98.75 52 MET B N 1
ATOM 2068 C CA . MET B 1 52 ? -3.396 2.545 2.434 1 98.75 52 MET B CA 1
ATOM 2069 C C . MET B 1 52 ? -4.633 2.896 3.258 1 98.75 52 MET B C 1
ATOM 2071 O O . MET B 1 52 ? -4.836 2.346 4.34 1 98.75 52 MET B O 1
ATOM 2075 N N . ARG B 1 53 ? -5.445 3.828 2.77 1 98.5 53 ARG B N 1
ATOM 2076 C CA . ARG B 1 53 ? -6.625 4.305 3.484 1 98.5 53 ARG B CA 1
ATOM 2077 C C . ARG B 1 53 ? -7.836 3.428 3.182 1 98.5 53 ARG B C 1
ATOM 2079 O O . ARG B 1 53 ? -7.879 2.748 2.154 1 98.5 53 ARG B O 1
ATOM 2086 N N . PHE B 1 54 ? -8.867 3.621 3.994 1 97.62 54 PHE B N 1
ATOM 2087 C CA . PHE B 1 54 ? -10.117 2.885 3.832 1 97.62 54 PHE B CA 1
ATOM 2088 C C . PHE B 1 54 ? -10.766 3.215 2.496 1 97.62 54 PHE B C 1
ATOM 2090 O O . PHE B 1 54 ? -11.602 2.451 2 1 97.62 54 PHE B O 1
ATOM 2097 N N . ASP B 1 55 ? -10.398 4.328 1.931 1 97.81 55 ASP B N 1
ATOM 2098 C CA . ASP B 1 55 ? -11.047 4.75 0.695 1 97.81 55 ASP B CA 1
ATOM 2099 C C . ASP B 1 55 ? -10.258 4.281 -0.528 1 97.81 55 ASP B C 1
ATOM 2101 O O . ASP B 1 55 ? -10.523 4.727 -1.647 1 97.81 55 ASP B O 1
ATOM 2105 N N . GLY B 1 56 ? -9.258 3.459 -0.351 1 98.5 56 GLY B N 1
ATOM 2106 C CA . GLY B 1 56 ? -8.562 2.793 -1.44 1 98.5 56 GLY B CA 1
ATOM 2107 C C . GLY B 1 56 ? -7.422 3.613 -2.008 1 98.5 56 GLY B C 1
ATOM 2108 O O . GLY B 1 56 ? -6.867 3.273 -3.055 1 98.5 56 GLY B O 1
ATOM 2109 N N . THR B 1 57 ? -7.059 4.695 -1.329 1 98.62 57 THR B N 1
ATOM 2110 C CA . THR B 1 57 ? -5.992 5.566 -1.812 1 98.62 57 THR B CA 1
ATOM 2111 C C . THR B 1 57 ? -4.824 5.586 -0.832 1 98.62 57 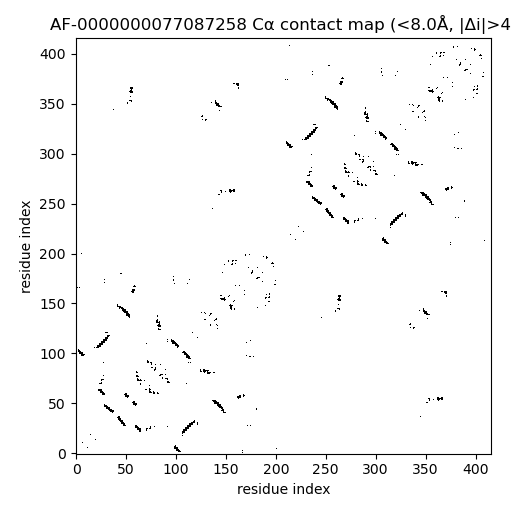THR B C 1
ATOM 2113 O O . THR B 1 57 ? -4.969 5.18 0.323 1 98.62 57 THR B O 1
ATOM 2116 N N . LEU B 1 58 ? -3.666 5.996 -1.336 1 98.81 58 LEU B N 1
ATOM 2117 C CA . LEU B 1 58 ? -2.5 6.18 -0.48 1 98.81 58 LEU B CA 1
ATOM 2118 C C . LEU B 1 58 ? -2.486 7.578 0.13 1 98.81 58 LEU B C 1
ATOM 2120 O O . LEU B 1 58 ? -2.838 8.555 -0.535 1 98.81 58 LEU B O 1
ATOM 2124 N N . GLY B 1 59 ? -2.07 7.664 1.328 1 98.44 59 GLY B N 1
ATOM 2125 C CA . GLY B 1 59 ? -1.904 8.945 2.004 1 98.44 59 GLY B CA 1
ATOM 2126 C C . GLY B 1 59 ? -0.985 8.867 3.207 1 98.44 59 GLY B C 1
ATOM 2127 O O . GLY B 1 59 ? -0.283 7.871 3.396 1 98.44 59 GLY B O 1
ATOM 2128 N N . PHE B 1 60 ? -0.934 9.961 3.951 1 98.75 60 PHE B N 1
ATOM 2129 C CA . PHE B 1 60 ? -0.106 10.062 5.148 1 98.75 60 PHE B CA 1
ATOM 2130 C C . PHE B 1 60 ? -0.966 10.039 6.406 1 98.75 60 PHE B C 1
ATOM 2132 O O . PHE B 1 60 ? -2.143 10.406 6.363 1 98.75 60 PHE B O 1
ATOM 2139 N N . SER B 1 61 ? -0.351 9.586 7.477 1 98.31 61 SER B N 1
ATOM 2140 C CA . SER B 1 61 ? -1.052 9.602 8.758 1 98.31 61 SER B CA 1
ATOM 2141 C C . SER B 1 61 ? -1.366 11.023 9.203 1 98.31 61 SER B C 1
ATOM 2143 O O . SER B 1 61 ? -0.567 11.938 8.984 1 98.31 61 SER B O 1
ATOM 2145 N N . GLY B 1 62 ? -2.426 11.203 9.828 1 97.88 62 GLY B N 1
ATOM 2146 C CA . GLY B 1 62 ? -2.92 12.5 10.266 1 97.88 62 GLY B CA 1
ATOM 2147 C C . GLY B 1 62 ? -4.434 12.562 10.336 1 97.88 62 GLY B C 1
ATOM 2148 O O . GLY B 1 62 ? -5.113 11.539 10.219 1 97.88 62 GLY B O 1
ATOM 2149 N N . GLY B 1 63 ? -4.926 13.766 10.609 1 96.31 63 GLY B N 1
ATOM 2150 C CA . GLY B 1 63 ? -6.363 13.938 10.711 1 96.31 63 GLY B CA 1
ATOM 2151 C C . GLY B 1 63 ? -6.77 15.336 11.125 1 96.31 63 GLY B C 1
ATOM 2152 O O . GLY B 1 63 ? -5.996 16.281 10.969 1 96.31 63 GLY B O 1
ATOM 2153 N N . MET B 1 64 ? -7.957 15.398 11.609 1 95.38 64 MET B N 1
ATOM 2154 C CA . MET B 1 64 ? -8.555 16.688 11.961 1 95.38 64 MET B CA 1
ATOM 2155 C C . MET B 1 64 ? -7.973 17.219 13.266 1 95.38 64 MET B C 1
ATOM 2157 O O . MET B 1 64 ? -7.695 16.438 14.188 1 95.38 64 MET B O 1
ATOM 2161 N N . VAL B 1 65 ? -7.895 18.5 13.289 1 95.12 65 VAL B N 1
ATOM 2162 C CA . VAL B 1 65 ? -7.484 19.172 14.508 1 95.12 65 VAL B CA 1
ATOM 2163 C C . VAL B 1 65 ? -8.711 19.438 15.383 1 95.12 65 VAL B C 1
ATOM 2165 O O . VAL B 1 65 ? -9.664 20.094 14.945 1 95.12 65 VAL B O 1
ATOM 2168 N N . ASP B 1 66 ? -8.68 18.938 16.609 1 93.88 66 ASP B N 1
ATOM 2169 C CA . ASP B 1 66 ? -9.781 19.156 17.531 1 93.88 66 ASP B CA 1
ATOM 2170 C C . ASP B 1 66 ? -9.68 20.547 18.188 1 93.88 66 ASP B C 1
ATOM 2172 O O . ASP B 1 66 ? -8.609 21.141 18.188 1 93.88 66 ASP B O 1
ATOM 2176 N N . GLU B 1 67 ? -10.75 20.953 18.719 1 91.81 67 GLU B N 1
ATOM 2177 C CA . GLU B 1 67 ? -10.773 22.234 19.422 1 91.81 67 GLU B CA 1
ATOM 2178 C C . GLU B 1 67 ? -9.789 22.234 20.594 1 91.81 67 GLU B C 1
ATOM 2180 O O . GLU B 1 67 ? -9.719 21.266 21.359 1 91.81 67 GLU B O 1
ATOM 2185 N N . GLY B 1 68 ? -8.945 23.297 20.672 1 92.44 68 GLY B N 1
ATOM 2186 C CA . GLY B 1 68 ? -8.031 23.469 21.781 1 92.44 68 GLY B CA 1
ATOM 2187 C C . GLY B 1 68 ? -6.66 22.875 21.531 1 92.44 68 GLY B C 1
ATOM 2188 O O . GLY B 1 68 ? -5.742 23.047 22.344 1 92.44 68 GLY B O 1
ATOM 2189 N N . GLU B 1 69 ? -6.523 22.188 20.453 1 93.75 69 GLU B N 1
ATOM 2190 C CA . GLU B 1 69 ? -5.254 21.562 20.109 1 93.75 69 GLU B CA 1
ATOM 2191 C C . GLU B 1 69 ? -4.508 22.359 19.047 1 93.75 69 GLU B C 1
ATOM 2193 O O . GLU B 1 69 ? -5.129 22.969 18.172 1 93.75 69 GLU B O 1
ATOM 2198 N N . THR B 1 70 ? -3.205 22.406 19.219 1 95.25 70 THR B N 1
ATOM 2199 C CA . THR B 1 70 ? -2.418 22.922 18.109 1 95.25 70 THR B CA 1
ATOM 2200 C C . THR B 1 70 ? -2.367 21.906 16.969 1 95.25 70 THR B C 1
ATOM 2202 O O . THR B 1 70 ? -2.719 20.75 17.156 1 95.25 70 THR B O 1
ATOM 2205 N N . VAL B 1 71 ? -1.921 22.375 15.82 1 95.94 71 VAL B N 1
ATOM 2206 C CA . VAL B 1 71 ? -1.834 21.484 14.664 1 95.94 71 VAL B CA 1
ATOM 2207 C C . VAL B 1 71 ? -0.808 20.391 14.93 1 95.94 71 VAL B C 1
ATOM 2209 O O . VAL B 1 71 ? -0.997 19.25 14.523 1 95.94 71 VAL B O 1
ATOM 2212 N N . GLU B 1 72 ? 0.269 20.734 15.664 1 97.75 72 GLU B N 1
ATOM 2213 C CA . GLU B 1 72 ? 1.299 19.766 16 1 97.75 72 GLU B CA 1
ATOM 2214 C C . GLU B 1 72 ? 0.764 18.703 16.969 1 97.75 72 GLU B C 1
ATOM 2216 O O . GLU B 1 72 ? 1.024 17.516 16.797 1 97.75 72 GLU B O 1
ATOM 2221 N N . GLU B 1 73 ? 0.05 19.172 17.922 1 97.31 73 GLU B N 1
ATOM 2222 C CA . GLU B 1 73 ? -0.551 18.25 18.891 1 97.31 73 GLU B CA 1
ATOM 2223 C C . GLU B 1 73 ? -1.535 17.297 18.219 1 97.31 73 GLU B C 1
ATOM 2225 O O . GLU B 1 73 ? -1.557 16.109 18.516 1 97.31 73 GLU B O 1
ATOM 2230 N N . ALA B 1 74 ? -2.344 17.828 17.359 1 97.44 74 ALA B N 1
ATOM 2231 C CA . ALA B 1 74 ? -3.312 17.016 16.641 1 97.44 74 ALA B CA 1
ATOM 2232 C C . ALA B 1 74 ? -2.609 15.977 15.773 1 97.44 74 ALA B C 1
ATOM 2234 O O . ALA B 1 74 ? -3 14.805 15.766 1 97.44 74 ALA B O 1
ATOM 2235 N N . CYS B 1 75 ? -1.62 16.391 15.07 1 98.06 75 CYS B N 1
ATOM 2236 C CA . CYS B 1 75 ? -0.872 15.477 14.211 1 98.06 75 CYS B CA 1
ATOM 2237 C C . CYS B 1 75 ? -0.222 14.367 15.023 1 98.06 75 CYS B C 1
ATOM 2239 O O . CYS B 1 75 ? -0.272 13.195 14.633 1 98.06 75 CYS B O 1
ATOM 2241 N N . THR B 1 76 ? 0.356 14.75 16.156 1 98.5 76 THR B N 1
ATOM 2242 C CA . THR B 1 76 ? 0.981 13.773 17.047 1 98.5 76 THR B CA 1
ATOM 2243 C C . THR B 1 76 ? -0.046 12.766 17.547 1 98.5 76 THR B C 1
ATOM 2245 O O . THR B 1 76 ? 0.2 11.555 17.531 1 98.5 76 THR B O 1
ATOM 2248 N N . ARG B 1 77 ? -1.151 13.234 17.984 1 97.69 77 ARG B N 1
ATOM 2249 C CA . ARG B 1 77 ? -2.219 12.383 18.484 1 97.69 77 ARG B CA 1
ATOM 2250 C C . ARG B 1 77 ? -2.715 11.422 17.406 1 97.69 77 ARG B C 1
ATOM 2252 O O . ARG B 1 77 ? -2.803 10.219 17.641 1 97.69 77 ARG B O 1
ATOM 2259 N N . GLU B 1 78 ? -3.049 11.961 16.219 1 97.69 78 GLU B N 1
ATOM 2260 C CA . GLU B 1 78 ? -3.572 11.164 15.125 1 97.69 78 GLU B CA 1
ATOM 2261 C C . GLU B 1 78 ? -2.557 10.109 14.672 1 97.69 78 GLU B C 1
ATOM 2263 O O . GLU B 1 78 ? -2.922 8.969 14.383 1 97.69 78 GLU B O 1
ATOM 2268 N N . CYS B 1 79 ? -1.296 10.5 14.586 1 97.75 79 CYS B N 1
ATOM 2269 C CA . CYS B 1 79 ? -0.263 9.539 14.219 1 97.75 79 CYS B CA 1
ATOM 2270 C C . CYS B 1 79 ? -0.167 8.414 15.25 1 97.75 79 CYS B C 1
ATOM 2272 O O . CYS B 1 79 ? -0.019 7.246 14.891 1 97.75 79 CYS B O 1
ATOM 2274 N N . SER B 1 80 ? -0.227 8.789 16.469 1 97.12 80 SER B N 1
ATOM 2275 C CA . SER B 1 80 ? -0.186 7.789 17.531 1 97.12 80 SER B CA 1
ATOM 2276 C C . SER B 1 80 ? -1.347 6.809 17.406 1 97.12 80 SER B C 1
ATOM 2278 O O . SER B 1 80 ? -1.159 5.598 17.547 1 97.12 80 SER B O 1
ATOM 2280 N N . GLU B 1 81 ? -2.529 7.266 17.125 1 96.62 81 GLU B N 1
ATOM 2281 C CA . GLU B 1 81 ? -3.717 6.426 17 1 96.62 81 GLU B CA 1
ATOM 2282 C C . GLU B 1 81 ? -3.617 5.512 15.781 1 96.62 81 GLU B C 1
ATOM 2284 O O . GLU B 1 81 ? -3.965 4.328 15.859 1 96.62 81 GLU B O 1
ATOM 2289 N N . GLU B 1 82 ? -3.137 6.012 14.711 1 97.56 82 GLU B N 1
ATOM 2290 C CA . GLU B 1 82 ? -3.129 5.289 13.445 1 97.56 82 GLU B CA 1
ATOM 2291 C C . GLU B 1 82 ? -1.925 4.355 13.344 1 97.56 82 GLU B C 1
ATOM 2293 O O . GLU B 1 82 ? -1.981 3.33 12.664 1 97.56 82 GLU B O 1
ATOM 2298 N N . LEU B 1 83 ? -0.823 4.699 14.039 1 97.25 83 LEU B N 1
ATOM 2299 C CA . LEU B 1 83 ? 0.413 3.941 13.875 1 97.25 83 LEU B CA 1
ATOM 2300 C C . LEU B 1 83 ? 0.734 3.146 15.141 1 97.25 83 LEU B C 1
ATOM 2302 O O . LEU B 1 83 ? 1.644 2.314 15.141 1 97.25 83 LEU B O 1
ATOM 2306 N N . GLY B 1 84 ? 0.087 3.391 16.188 1 96 84 GLY B N 1
ATOM 2307 C CA . GLY B 1 84 ? 0.237 2.621 17.406 1 96 84 GLY B CA 1
ATOM 2308 C C . GLY B 1 84 ? 1.445 3.031 18.219 1 96 84 GLY B C 1
ATOM 2309 O O . GLY B 1 84 ? 1.765 2.396 19.234 1 96 84 GLY B O 1
ATOM 2310 N N . VAL B 1 85 ? 2.113 4.043 17.844 1 96.5 85 VAL B N 1
ATOM 2311 C CA . VAL B 1 85 ? 3.289 4.523 18.562 1 96.5 85 VAL B CA 1
ATOM 2312 C C . VAL B 1 85 ? 2.877 5.578 19.578 1 96.5 85 VAL B C 1
ATOM 2314 O O . VAL B 1 85 ? 1.984 6.387 19.328 1 96.5 85 VAL B O 1
ATOM 2317 N N . SER B 1 86 ? 3.559 5.617 20.703 1 96.38 86 SER B N 1
ATOM 2318 C CA . SER B 1 86 ? 3.229 6.586 21.734 1 96.38 86 SER B CA 1
ATOM 2319 C C . SER B 1 86 ? 3.586 8 21.312 1 96.38 86 SER B C 1
ATOM 2321 O O . SER B 1 86 ? 4.617 8.219 20.672 1 96.38 86 SER B O 1
ATOM 2323 N N . PRO B 1 87 ? 2.744 8.922 21.766 1 96.5 87 PRO B N 1
ATOM 2324 C CA . PRO B 1 87 ? 3.059 10.312 21.453 1 96.5 87 PRO B CA 1
ATOM 2325 C C . PRO B 1 87 ? 4.418 10.75 22 1 96.5 87 PRO B C 1
ATOM 2327 O O . PRO B 1 87 ? 5.035 11.68 21.469 1 96.5 87 PRO B O 1
ATOM 2330 N N . ALA B 1 88 ? 4.879 10.102 22.984 1 96.5 88 ALA B N 1
ATOM 2331 C CA . ALA B 1 88 ? 6.184 10.422 23.547 1 96.5 88 ALA B CA 1
ATOM 2332 C C . ALA B 1 88 ? 7.312 9.984 22.625 1 96.5 88 ALA B C 1
ATOM 2334 O O . ALA B 1 88 ? 8.367 10.625 22.578 1 96.5 88 ALA B O 1
ATOM 2335 N N . ASP B 1 89 ? 7.109 8.969 21.891 1 96.88 89 ASP B N 1
ATOM 2336 C CA . ASP B 1 89 ? 8.133 8.414 21.016 1 96.88 89 ASP B CA 1
ATOM 2337 C C . ASP B 1 89 ? 8.117 9.102 19.641 1 96.88 89 ASP B C 1
ATOM 2339 O O . ASP B 1 89 ? 9.141 9.164 18.969 1 96.88 89 ASP B O 1
ATOM 2343 N N . LEU B 1 90 ? 7 9.562 19.25 1 97.81 90 LEU B N 1
ATOM 2344 C CA . LEU B 1 90 ? 6.832 10.273 17.984 1 97.81 90 LEU B CA 1
ATOM 2345 C C . LEU B 1 90 ? 6.07 11.578 18.188 1 97.81 90 LEU B C 1
ATOM 2347 O O . LEU B 1 90 ? 4.84 11.594 18.172 1 97.81 90 LEU B O 1
ATOM 2351 N N . THR B 1 91 ? 6.824 12.633 18.297 1 98.31 91 THR B N 1
ATOM 2352 C CA . THR B 1 91 ? 6.254 13.953 18.516 1 98.31 91 THR B CA 1
ATOM 2353 C C . THR B 1 91 ? 6.508 14.859 17.312 1 98.31 91 THR B C 1
ATOM 2355 O O . THR B 1 91 ? 7.66 15.086 16.938 1 98.31 91 THR B O 1
ATOM 2358 N N . ILE B 1 92 ? 5.465 15.297 16.766 1 98.56 92 ILE B N 1
ATOM 2359 C CA . ILE B 1 92 ? 5.566 16.266 15.672 1 98.56 92 ILE B CA 1
ATOM 2360 C C . ILE B 1 92 ? 5.66 17.672 16.234 1 98.56 92 ILE B C 1
ATOM 2362 O O . ILE B 1 92 ? 4.875 18.047 17.109 1 98.56 92 ILE B O 1
ATOM 2366 N N . THR B 1 93 ? 6.621 18.422 15.773 1 97.75 93 THR B N 1
ATOM 2367 C CA . THR B 1 93 ? 6.832 19.781 16.25 1 97.75 93 THR B CA 1
ATOM 2368 C C . THR B 1 93 ? 6.812 20.781 15.078 1 97.75 93 THR B C 1
ATOM 2370 O O . THR B 1 93 ? 6.742 20.375 13.922 1 97.75 93 THR B O 1
ATOM 2373 N N . GLN B 1 94 ? 6.895 22.031 15.391 1 95.5 94 GLN B N 1
ATOM 2374 C CA . GLN B 1 94 ? 6.902 23.094 14.383 1 95.5 94 GLN B CA 1
ATOM 2375 C C . GLN B 1 94 ? 8.109 22.953 13.461 1 95.5 94 GLN B C 1
ATOM 2377 O O . GLN B 1 94 ? 8.039 23.312 12.273 1 95.5 94 GLN B O 1
ATOM 2382 N N . ASP B 1 95 ? 9.227 22.438 13.961 1 96.62 95 ASP B N 1
ATOM 2383 C CA . ASP B 1 95 ? 10.438 22.25 13.164 1 96.62 95 ASP B CA 1
ATOM 2384 C C . ASP B 1 95 ? 10.203 21.266 12.023 1 96.62 95 ASP B C 1
ATOM 2386 O O . ASP B 1 95 ? 10.977 21.234 11.055 1 96.62 95 ASP B O 1
ATOM 2390 N N . ASP B 1 96 ? 9.195 20.531 12.148 1 98.06 96 ASP B N 1
ATOM 2391 C CA . ASP B 1 96 ? 8.898 19.5 11.148 1 98.06 96 ASP B CA 1
ATOM 2392 C C . ASP B 1 96 ? 7.973 20.047 10.062 1 98.06 96 ASP B C 1
ATOM 2394 O O . ASP B 1 96 ? 7.688 19.359 9.086 1 98.06 96 ASP B O 1
ATOM 2398 N N . HIS B 1 97 ? 7.512 21.234 10.195 1 96.5 97 HIS B N 1
ATOM 2399 C CA . HIS B 1 97 ? 6.547 21.781 9.258 1 96.5 97 HIS B CA 1
ATOM 2400 C C . HIS B 1 97 ? 7.148 21.922 7.867 1 96.5 97 HIS B C 1
ATOM 2402 O O . HIS B 1 97 ? 8.297 22.344 7.719 1 96.5 97 HIS B O 1
ATOM 2408 N N . VAL B 1 98 ? 6.371 21.547 6.871 1 94.81 98 VAL B N 1
ATOM 2409 C CA . VAL B 1 98 ? 6.832 21.625 5.488 1 94.81 98 VAL B CA 1
ATOM 2410 C C . VAL B 1 98 ? 6.012 22.672 4.73 1 94.81 98 VAL B C 1
ATOM 2412 O O . VAL B 1 98 ? 6.566 23.609 4.16 1 94.81 98 VAL B O 1
ATOM 2415 N N . THR B 1 99 ? 4.73 22.469 4.719 1 90.06 99 THR B N 1
ATOM 2416 C CA . THR B 1 99 ? 3.871 23.359 3.943 1 90.06 99 THR B CA 1
ATOM 2417 C C . THR B 1 99 ? 2.441 23.328 4.477 1 90.06 99 THR B C 1
ATOM 2419 O O . THR B 1 99 ? 2.094 22.469 5.293 1 90.06 99 THR B O 1
ATOM 2422 N N . THR B 1 100 ? 1.703 24.312 4.156 1 90.5 100 THR B N 1
ATOM 2423 C CA . THR B 1 100 ? 0.266 24.391 4.395 1 90.5 100 THR B CA 1
ATOM 2424 C C . THR B 1 100 ? -0.482 24.719 3.107 1 90.5 100 THR B C 1
ATOM 2426 O O . THR B 1 100 ? -0.098 25.641 2.383 1 90.5 100 THR B O 1
ATOM 2429 N N . HIS B 1 101 ? -1.491 23.906 2.857 1 86.62 101 HIS B N 1
ATOM 2430 C CA . HIS B 1 101 ? -2.344 24.141 1.697 1 86.62 101 HIS B CA 1
ATOM 2431 C C . HIS B 1 101 ? -3.758 24.516 2.123 1 86.62 101 HIS B C 1
ATOM 2433 O O . HIS B 1 101 ? -4.281 23.984 3.104 1 86.62 101 HIS B O 1
ATOM 2439 N N . TYR B 1 102 ? -4.293 25.422 1.38 1 82.56 102 TYR B N 1
ATOM 2440 C CA . TYR B 1 102 ? -5.668 25.844 1.618 1 82.56 102 TYR B CA 1
ATOM 2441 C C . TYR B 1 102 ? -6.539 25.578 0.398 1 82.56 102 TYR B C 1
ATOM 2443 O O . TYR B 1 102 ? -6.113 25.781 -0.738 1 82.56 102 TYR B O 1
ATOM 2451 N N . SER B 1 103 ? -7.656 25 0.672 1 75.75 103 SER B N 1
ATOM 2452 C CA . SER B 1 103 ? -8.633 24.781 -0.387 1 75.75 103 SER B CA 1
ATOM 2453 C C . SER B 1 103 ? -9.812 25.75 -0.259 1 75.75 103 SER B C 1
ATOM 2455 O O . SER B 1 103 ? -10.547 25.703 0.728 1 75.75 103 SER B O 1
ATOM 2457 N N . ASP B 1 104 ? -10.055 26.5 -1.331 1 72.44 104 ASP B N 1
ATOM 2458 C CA . ASP B 1 104 ? -11.195 27.422 -1.357 1 72.44 104 ASP B CA 1
ATOM 2459 C C . ASP B 1 104 ? -12.516 26.641 -1.421 1 72.44 104 ASP B C 1
ATOM 2461 O O . ASP B 1 104 ? -13.539 27.125 -0.937 1 72.44 104 ASP B O 1
ATOM 2465 N N . LYS B 1 105 ? -12.414 25.562 -1.989 1 74.44 105 LYS B N 1
ATOM 2466 C CA . LYS B 1 105 ? -13.617 24.781 -2.219 1 74.44 105 LYS B CA 1
ATOM 2467 C C . LYS B 1 105 ? -14.102 24.125 -0.929 1 74.44 105 LYS B C 1
ATOM 2469 O O . LYS B 1 105 ? -15.281 24.203 -0.589 1 74.44 105 LYS B O 1
ATOM 2474 N N . THR B 1 106 ? -13.25 23.578 -0.188 1 75.81 106 THR B N 1
ATOM 2475 C CA . THR B 1 106 ? -13.648 22.812 0.982 1 75.81 106 THR B CA 1
ATOM 2476 C C . THR B 1 106 ? -13.43 23.609 2.262 1 75.81 106 THR B C 1
ATOM 2478 O O . THR B 1 106 ? -13.93 23.25 3.326 1 75.81 106 THR B O 1
ATOM 2481 N N . HIS B 1 107 ? -12.641 24.641 2.178 1 80.56 107 HIS B N 1
ATOM 2482 C CA . HIS B 1 107 ? -12.281 25.484 3.311 1 80.56 107 HIS B CA 1
ATOM 2483 C C . HIS B 1 107 ? -11.453 24.719 4.332 1 80.56 107 HIS B C 1
ATOM 2485 O O . HIS B 1 107 ? -11.609 24.906 5.539 1 80.56 107 HIS B O 1
ATOM 2491 N N . PHE B 1 108 ? -10.703 23.766 3.84 1 84.62 108 PHE B N 1
ATOM 2492 C CA . PHE B 1 108 ? -9.75 23.047 4.676 1 84.62 108 PHE B CA 1
ATOM 2493 C C . PHE B 1 108 ? -8.359 23.672 4.574 1 84.62 108 PHE B C 1
ATOM 2495 O O . PHE B 1 108 ? -7.93 24.062 3.492 1 84.62 108 PHE B O 1
ATOM 2502 N N . CYS B 1 109 ? -7.762 23.797 5.742 1 88.25 109 CYS B N 1
ATOM 2503 C CA . CYS B 1 109 ? -6.332 24.078 5.82 1 88.25 109 CYS B CA 1
ATOM 2504 C C . CYS B 1 109 ? -5.555 22.812 6.145 1 88.25 109 CYS B C 1
ATOM 2506 O O . CYS B 1 109 ? -5.68 22.25 7.242 1 88.25 109 CYS B O 1
ATOM 2508 N N . LEU B 1 110 ? -4.809 22.406 5.219 1 92.44 110 LEU B N 1
ATOM 2509 C CA . LEU B 1 110 ? -4.062 21.172 5.355 1 92.44 110 LEU B CA 1
ATOM 2510 C C . LEU B 1 110 ? -2.607 21.438 5.715 1 92.44 110 LEU B C 1
ATOM 2512 O O . LEU B 1 110 ? -1.821 21.859 4.863 1 92.44 110 LEU B O 1
ATOM 2516 N N . HIS B 1 111 ? -2.24 21.219 6.973 1 93.94 111 HIS B N 1
ATOM 2517 C CA . HIS B 1 111 ? -0.864 21.359 7.438 1 93.94 111 HIS B CA 1
ATOM 2518 C C . HIS B 1 111 ? -0.087 20.062 7.254 1 93.94 111 HIS B C 1
ATOM 2520 O O . HIS B 1 111 ? -0.555 18.984 7.652 1 93.94 111 HIS B O 1
ATOM 2526 N N . PHE B 1 112 ? 1.044 20.203 6.672 1 96.81 112 PHE B N 1
ATOM 2527 C CA . PHE B 1 112 ? 1.816 19 6.383 1 96.81 112 PHE B CA 1
ATOM 2528 C C . PHE B 1 112 ? 3.197 19.078 7.023 1 96.81 112 PHE B C 1
ATOM 2530 O O . PHE B 1 112 ? 3.879 20.094 6.918 1 96.81 112 PHE B O 1
ATOM 2537 N N . PHE B 1 113 ? 3.602 18.016 7.66 1 98.38 113 PHE B N 1
ATOM 2538 C CA . PHE B 1 113 ? 4.875 17.922 8.367 1 98.38 113 PHE B CA 1
ATOM 2539 C C . PHE B 1 113 ? 5.707 16.766 7.82 1 98.38 113 PHE B C 1
ATOM 2541 O O . PHE B 1 113 ? 5.168 15.828 7.23 1 98.38 113 PHE B O 1
ATOM 2548 N N . ALA B 1 114 ? 6.988 16.875 7.957 1 98.75 114 ALA B N 1
ATOM 2549 C CA . ALA B 1 114 ? 7.918 15.781 7.668 1 98.75 114 ALA B CA 1
ATOM 2550 C C . ALA B 1 114 ? 8.859 15.539 8.844 1 98.75 114 ALA B C 1
ATOM 2552 O O . ALA B 1 114 ? 9.625 16.422 9.234 1 98.75 114 ALA B O 1
ATOM 2553 N N . LYS B 1 115 ? 8.75 14.367 9.383 1 98.75 115 LYS B N 1
ATOM 2554 C CA . LYS B 1 115 ? 9.508 14.031 10.586 1 98.75 115 LYS B CA 1
ATOM 2555 C C . LYS B 1 115 ? 10.516 12.914 10.305 1 98.75 115 LYS B C 1
ATOM 2557 O O . LYS B 1 115 ? 10.125 11.789 9.992 1 98.75 115 LYS B O 1
ATOM 2562 N N . GLU B 1 116 ? 11.789 13.242 10.445 1 98.75 116 GLU B N 1
ATOM 2563 C CA . GLU B 1 116 ? 12.82 12.211 10.375 1 98.75 116 GLU B CA 1
ATOM 2564 C C . GLU B 1 116 ? 12.969 11.484 11.711 1 98.75 116 GLU B C 1
ATOM 2566 O O . GLU B 1 116 ? 13.047 12.117 12.766 1 98.75 116 GLU B O 1
ATOM 2571 N N . VAL B 1 117 ? 12.953 10.188 11.633 1 98.69 117 VAL B N 1
ATOM 2572 C CA . VAL B 1 117 ? 13.172 9.383 12.828 1 98.69 117 VAL B CA 1
ATOM 2573 C C . VAL B 1 117 ? 14.336 8.43 12.602 1 98.69 117 VAL B C 1
ATOM 2575 O O . VAL B 1 117 ? 14.828 8.281 11.484 1 98.69 117 VAL B O 1
ATOM 2578 N N . SER B 1 118 ? 14.836 7.828 13.727 1 98.25 118 SER B N 1
ATOM 2579 C CA . SER B 1 118 ? 15.852 6.789 13.578 1 98.25 118 SER B CA 1
ATOM 2580 C C . SER B 1 118 ? 15.289 5.57 12.852 1 98.25 118 SER B C 1
ATOM 2582 O O . SER B 1 118 ? 14.078 5.324 12.875 1 98.25 118 SER B O 1
ATOM 2584 N N . LEU B 1 119 ? 16.172 4.887 12.219 1 97.81 119 LEU B N 1
ATOM 2585 C CA . LEU B 1 119 ? 15.742 3.676 11.531 1 97.81 119 LEU B CA 1
ATOM 2586 C C . LEU B 1 119 ? 15.133 2.682 12.508 1 97.81 119 LEU B C 1
ATOM 2588 O O . LEU B 1 119 ? 14.172 1.983 12.172 1 97.81 119 LEU B O 1
ATOM 2592 N N . GLU B 1 120 ? 15.625 2.621 13.68 1 97.62 120 GLU B N 1
ATOM 2593 C CA . GLU B 1 120 ? 15.094 1.747 14.719 1 97.62 120 GLU B CA 1
ATOM 2594 C C . GLU B 1 120 ? 13.648 2.111 15.055 1 97.62 120 GLU B C 1
ATOM 2596 O O . GLU B 1 120 ? 12.781 1.236 15.133 1 97.62 120 GLU B O 1
ATOM 2601 N N . LEU B 1 121 ? 13.406 3.363 15.266 1 98.31 121 LEU B N 1
ATOM 2602 C CA . LEU B 1 121 ? 12.047 3.803 15.555 1 98.31 121 LEU B CA 1
ATOM 2603 C C . LEU B 1 121 ? 11.133 3.566 14.359 1 98.31 121 LEU B C 1
ATOM 2605 O O . LEU B 1 121 ? 9.969 3.191 14.523 1 98.31 121 LEU B O 1
ATOM 2609 N N . PHE B 1 122 ? 11.648 3.795 13.18 1 98.44 122 PHE B N 1
ATOM 2610 C CA . PHE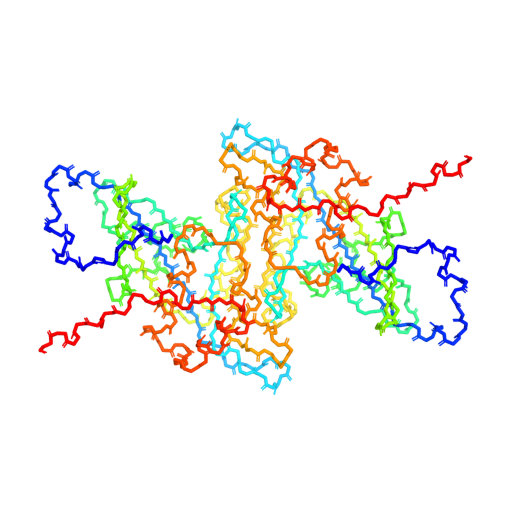 B 1 122 ? 10.875 3.543 11.969 1 98.44 122 PHE B CA 1
ATOM 2611 C C . PHE B 1 122 ? 10.391 2.098 11.922 1 98.44 122 PHE B C 1
ATOM 2613 O O . PHE B 1 122 ? 9.211 1.838 11.664 1 98.44 122 PHE B O 1
ATOM 2620 N N . HIS B 1 123 ? 11.273 1.206 12.234 1 97.31 123 HIS B N 1
ATOM 2621 C CA . HIS B 1 123 ? 10.93 -0.211 12.25 1 97.31 123 HIS B CA 1
ATOM 2622 C C . HIS B 1 123 ? 9.906 -0.512 13.336 1 97.31 123 HIS B C 1
ATOM 2624 O O . HIS B 1 123 ? 8.992 -1.318 13.133 1 97.31 123 HIS B O 1
ATOM 2630 N N . GLU B 1 124 ? 10.078 0.087 14.422 1 97.75 124 GLU B N 1
ATOM 2631 C CA . GLU B 1 124 ? 9.125 -0.091 15.516 1 97.75 124 GLU B CA 1
ATOM 2632 C C . GLU B 1 124 ? 7.73 0.385 15.109 1 97.75 124 GLU B C 1
ATOM 2634 O O . GLU B 1 124 ? 6.73 -0.254 15.445 1 97.75 124 GLU B O 1
ATOM 2639 N N . ILE B 1 125 ? 7.668 1.472 14.445 1 98.19 125 ILE B N 1
ATOM 2640 C CA . ILE B 1 125 ? 6.398 2.027 13.984 1 98.19 125 ILE B CA 1
ATOM 2641 C C . ILE B 1 125 ? 5.723 1.044 13.039 1 98.19 125 ILE B C 1
ATOM 2643 O O . ILE B 1 125 ? 4.523 0.773 13.164 1 98.19 125 ILE B O 1
ATOM 2647 N N . GLU B 1 126 ? 6.445 0.509 12.109 1 97.88 126 GLU B N 1
ATOM 2648 C CA . GLU B 1 126 ? 5.887 -0.464 11.172 1 97.88 126 GLU B CA 1
ATOM 2649 C C . GLU B 1 126 ? 5.309 -1.668 11.906 1 97.88 126 GLU B C 1
ATOM 2651 O O . GLU B 1 126 ? 4.215 -2.133 11.578 1 97.88 126 GLU B O 1
ATOM 2656 N N . LYS B 1 127 ? 6.027 -2.115 12.875 1 96.56 127 LYS B N 1
ATOM 2657 C CA . LYS B 1 127 ? 5.586 -3.281 13.633 1 96.56 127 LYS B CA 1
ATOM 2658 C C . LYS B 1 127 ? 4.332 -2.969 14.445 1 96.56 127 LYS B C 1
ATOM 2660 O O . LYS B 1 127 ? 3.42 -3.795 14.531 1 96.56 127 LYS B O 1
ATOM 2665 N N . LYS B 1 128 ? 4.258 -1.807 14.961 1 97.44 128 LYS B N 1
ATOM 2666 C CA . LYS B 1 128 ? 3.16 -1.439 15.852 1 97.44 128 LYS B CA 1
ATOM 2667 C C . LYS B 1 128 ? 1.909 -1.074 15.055 1 97.44 128 LYS B C 1
ATOM 2669 O O . LYS B 1 128 ? 0.792 -1.165 15.57 1 97.44 128 LYS B O 1
ATOM 2674 N N . ALA B 1 129 ? 2.105 -0.66 13.852 1 97.31 129 ALA B N 1
ATOM 2675 C CA . ALA B 1 129 ? 0.989 -0.174 13.039 1 97.31 129 ALA B CA 1
ATOM 2676 C C . ALA B 1 129 ? -0.097 -1.237 12.914 1 97.31 129 ALA B C 1
ATOM 2678 O O . ALA B 1 129 ? -1.288 -0.932 13.008 1 97.31 129 ALA B O 1
ATOM 2679 N N . THR B 1 130 ? 0.242 -2.514 12.766 1 95.88 130 THR B N 1
ATOM 2680 C CA . THR B 1 130 ? -0.721 -3.584 12.531 1 95.88 130 THR B CA 1
ATOM 2681 C C . THR B 1 130 ? -1.536 -3.867 13.789 1 95.88 130 THR B C 1
ATOM 2683 O O . THR B 1 130 ? -2.557 -4.555 13.734 1 95.88 130 THR B O 1
ATOM 2686 N N . SER B 1 131 ? -1.127 -3.344 14.859 1 94.75 131 SER B N 1
ATOM 2687 C CA . SER B 1 131 ? -1.835 -3.555 16.125 1 94.75 131 SER B CA 1
ATOM 2688 C C . SER B 1 131 ? -2.521 -2.275 16.594 1 94.75 131 SER B C 1
ATOM 2690 O O . SER B 1 131 ? -3.031 -2.213 17.703 1 94.75 131 SER B O 1
ATOM 2692 N N . SER B 1 132 ? -2.404 -1.266 15.766 1 95.5 132 SER B N 1
ATOM 2693 C CA . SER B 1 132 ? -3.018 0.003 16.141 1 95.5 132 SER B CA 1
ATOM 2694 C C . SER B 1 132 ? -4.539 -0.094 16.141 1 95.5 132 SER B C 1
ATOM 2696 O O . SER B 1 132 ? -5.105 -0.986 15.5 1 95.5 132 SER B O 1
ATOM 2698 N N . LYS B 1 133 ? -5.172 0.846 16.797 1 91.12 133 LYS B N 1
ATOM 2699 C CA . LYS B 1 133 ? -6.621 0.874 16.953 1 91.12 133 LYS B CA 1
ATOM 2700 C C . LYS B 1 133 ? -7.316 1.036 15.602 1 91.12 133 LYS B C 1
ATOM 2702 O O . LYS B 1 133 ? -8.391 0.478 15.383 1 91.12 133 LYS B O 1
ATOM 2707 N N . ASP B 1 134 ? -6.746 1.688 14.68 1 94.88 134 ASP B N 1
ATOM 2708 C CA . ASP B 1 134 ? -7.402 2.074 13.43 1 94.88 134 ASP B CA 1
ATOM 2709 C C . ASP B 1 134 ? -7.121 1.061 12.328 1 94.88 134 ASP B C 1
ATOM 2711 O O . ASP B 1 134 ? -7.684 1.154 11.234 1 94.88 134 ASP B O 1
ATOM 2715 N N . TRP B 1 135 ? -6.234 0.07 12.641 1 96.44 135 TRP B N 1
ATOM 2716 C CA . TRP B 1 135 ? -5.887 -0.937 11.641 1 96.44 135 TRP B CA 1
ATOM 2717 C C . TRP B 1 135 ? -7.109 -1.758 11.25 1 96.44 135 TRP B C 1
ATOM 2719 O O . TRP B 1 135 ? -7.82 -2.279 12.117 1 96.44 135 TRP B O 1
ATOM 2729 N N . GLY B 1 136 ? -7.395 -1.833 9.984 1 95.38 136 GLY B N 1
ATOM 2730 C CA . GLY B 1 136 ? -8.523 -2.6 9.484 1 95.38 136 GLY B CA 1
ATOM 2731 C C . GLY B 1 136 ? -9.773 -1.763 9.289 1 95.38 136 GLY B C 1
ATOM 2732 O O . GLY B 1 136 ? -10.758 -2.23 8.711 1 95.38 136 GLY B O 1
ATOM 2733 N N . ASP B 1 137 ? -9.734 -0.523 9.781 1 94.19 137 ASP B N 1
ATOM 2734 C CA . ASP B 1 137 ? -10.844 0.402 9.594 1 94.19 137 ASP B CA 1
ATOM 2735 C C . ASP B 1 137 ? -10.422 1.616 8.773 1 94.19 137 ASP B C 1
ATOM 2737 O O . ASP B 1 137 ? -10.594 1.637 7.555 1 94.19 137 ASP B O 1
ATOM 2741 N N . GLU B 1 138 ? -9.68 2.518 9.367 1 93.75 138 GLU B N 1
ATOM 2742 C CA . GLU B 1 138 ? -9.227 3.703 8.656 1 93.75 138 GLU B CA 1
ATOM 2743 C C . GLU B 1 138 ? -7.918 3.434 7.918 1 93.75 138 GLU B C 1
ATOM 2745 O O . GLU B 1 138 ? -7.637 4.051 6.887 1 93.75 138 GLU B O 1
ATOM 2750 N N . VAL B 1 139 ? -7.195 2.559 8.5 1 97.62 139 VAL B N 1
ATOM 2751 C CA . VAL B 1 139 ? -5.898 2.193 7.945 1 97.62 139 VAL B CA 1
ATOM 2752 C C . VAL B 1 139 ? -5.938 0.754 7.438 1 97.62 139 VAL B C 1
ATOM 2754 O O . VAL B 1 139 ? -6.137 -0.18 8.219 1 97.62 139 VAL B O 1
ATOM 2757 N N . LEU B 1 140 ? -5.68 0.569 6.152 1 98.5 140 LEU B N 1
ATOM 2758 C CA . LEU B 1 140 ? -5.777 -0.76 5.559 1 98.5 140 LEU B CA 1
ATOM 2759 C C . LEU B 1 140 ? -4.398 -1.278 5.164 1 98.5 140 LEU B C 1
ATOM 2761 O O . LEU B 1 140 ? -4.285 -2.33 4.527 1 98.5 140 LEU B O 1
ATOM 2765 N N . GLY B 1 141 ? -3.367 -0.542 5.5 1 98.62 141 GLY B N 1
ATOM 2766 C CA . GLY B 1 141 ? -2.016 -0.983 5.195 1 98.62 141 GLY B CA 1
ATOM 2767 C C . GLY B 1 141 ? -0.972 0.094 5.418 1 98.62 141 GLY B C 1
ATOM 2768 O O . GLY B 1 141 ? -1.309 1.27 5.582 1 98.62 141 GLY B O 1
ATOM 2769 N N . ILE B 1 142 ? 0.255 -0.339 5.477 1 98.69 142 ILE B N 1
ATOM 2770 C CA . ILE B 1 142 ? 1.408 0.554 5.508 1 98.69 142 ILE B CA 1
ATOM 2771 C C . ILE B 1 142 ? 2.393 0.164 4.406 1 98.69 142 ILE B C 1
ATOM 2773 O O . ILE B 1 142 ? 2.582 -1.022 4.129 1 98.69 142 ILE B O 1
ATOM 2777 N N . VAL B 1 143 ? 2.979 1.199 3.803 1 98.75 143 VAL B N 1
ATOM 2778 C CA . VAL B 1 143 ? 3.936 0.94 2.732 1 98.75 143 VAL B CA 1
ATOM 2779 C C . VAL B 1 143 ? 5.105 1.913 2.84 1 98.75 143 VAL B C 1
ATOM 2781 O O . VAL B 1 143 ? 4.945 3.039 3.316 1 98.75 143 VAL B O 1
ATOM 2784 N N . ARG B 1 144 ? 6.262 1.413 2.449 1 98.69 144 ARG B N 1
ATOM 2785 C CA . ARG B 1 144 ? 7.391 2.293 2.166 1 98.69 144 ARG B CA 1
ATOM 2786 C C . ARG B 1 144 ? 7.355 2.781 0.721 1 98.69 144 ARG B C 1
ATOM 2788 O O . ARG B 1 144 ? 7.293 1.975 -0.21 1 98.69 144 ARG B O 1
ATOM 2795 N N . CYS B 1 145 ? 7.336 4.039 0.566 1 98.56 145 CYS B N 1
ATOM 2796 C CA . CYS B 1 145 ? 7.566 4.609 -0.755 1 98.56 145 CYS B CA 1
ATOM 2797 C C . CYS B 1 145 ? 9.023 4.453 -1.172 1 98.56 145 CYS B C 1
ATOM 2799 O O . CYS B 1 145 ? 9.914 5.027 -0.549 1 98.56 145 CYS B O 1
ATOM 2801 N N . PRO B 1 146 ? 9.281 3.664 -2.197 1 98.19 146 PRO B N 1
ATOM 2802 C CA . PRO B 1 146 ? 10.672 3.564 -2.643 1 98.19 146 PRO B CA 1
ATOM 2803 C C . PRO B 1 146 ? 11.172 4.84 -3.316 1 98.19 146 PRO B C 1
ATOM 2805 O O . PRO B 1 146 ? 10.422 5.492 -4.047 1 98.19 146 PRO B O 1
ATOM 2808 N N . LEU B 1 147 ? 12.453 5.156 -3.082 1 98.06 147 LEU B N 1
ATOM 2809 C CA . LEU B 1 147 ? 13.016 6.367 -3.676 1 98.06 147 LEU B CA 1
ATOM 2810 C C . LEU B 1 147 ? 14.055 6.02 -4.734 1 98.06 147 LEU B C 1
ATOM 2812 O O . LEU B 1 147 ? 14.641 6.91 -5.352 1 98.06 147 LEU B O 1
ATOM 2816 N N . HIS B 1 148 ? 14.336 4.707 -4.895 1 96.88 148 HIS B N 1
ATOM 2817 C CA . HIS B 1 148 ? 15.211 4.293 -5.98 1 96.88 148 HIS B CA 1
ATOM 2818 C C . HIS B 1 148 ? 14.445 4.191 -7.297 1 96.88 148 HIS B C 1
ATOM 2820 O O . HIS B 1 148 ? 13.242 3.93 -7.301 1 96.88 148 HIS B O 1
ATOM 2826 N N . THR B 1 149 ? 15.148 4.422 -8.352 1 95.44 149 THR B N 1
ATOM 2827 C CA . THR B 1 149 ? 14.641 4.215 -9.703 1 95.44 149 THR B CA 1
ATOM 2828 C C . THR B 1 149 ? 15.406 3.1 -10.406 1 95.44 149 THR B C 1
ATOM 2830 O O . THR B 1 149 ? 16.641 3.152 -10.508 1 95.44 149 THR B O 1
ATOM 2833 N N . LEU B 1 150 ? 14.656 2.148 -10.812 1 96.12 150 LEU B N 1
ATOM 2834 C CA . LEU B 1 150 ? 15.258 1.021 -11.516 1 96.12 150 LEU B CA 1
ATOM 2835 C C . LEU B 1 150 ? 15.414 1.327 -13 1 96.12 150 LEU B C 1
ATOM 2837 O O . LEU B 1 150 ? 14.703 2.176 -13.539 1 96.12 150 LEU B O 1
ATOM 2841 N N . PRO B 1 151 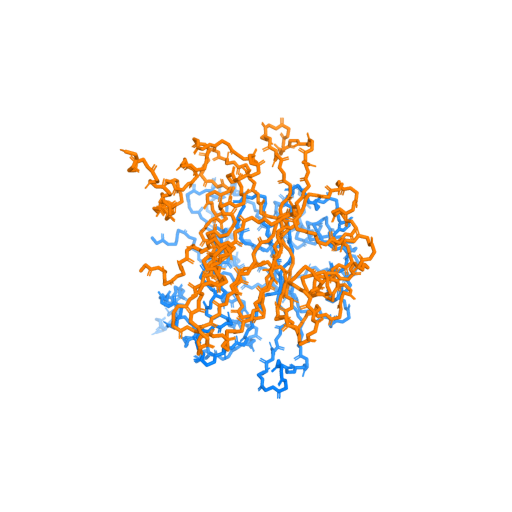? 16.281 0.59 -13.695 1 92.75 151 PRO B N 1
ATOM 2842 C CA . PRO B 1 151 ? 16.531 0.859 -15.109 1 92.75 151 PRO B CA 1
ATOM 2843 C C . PRO B 1 151 ? 15.289 0.678 -15.977 1 92.75 151 PRO B C 1
ATOM 2845 O O . PRO B 1 151 ? 15.164 1.326 -17.016 1 92.75 151 PRO B O 1
ATOM 2848 N N . ASN B 1 152 ? 14.406 -0.118 -15.617 1 93.38 152 ASN B N 1
ATOM 2849 C CA . ASN B 1 152 ? 13.203 -0.358 -16.422 1 93.38 152 ASN B CA 1
ATOM 2850 C C . ASN B 1 152 ? 12.117 0.667 -16.125 1 93.38 152 ASN B C 1
ATOM 2852 O O . ASN B 1 152 ? 10.977 0.521 -16.578 1 93.38 152 ASN B O 1
ATOM 2856 N N . GLY B 1 153 ? 12.469 1.6 -15.266 1 93.81 153 GLY B N 1
ATOM 2857 C CA . GLY B 1 153 ? 11.539 2.686 -14.984 1 93.81 153 GLY B CA 1
ATOM 2858 C C . GLY B 1 153 ? 10.625 2.398 -13.812 1 93.81 153 GLY B C 1
ATOM 2859 O O . GLY B 1 153 ? 9.711 3.174 -13.523 1 93.81 153 GLY B O 1
ATOM 2860 N N . LEU B 1 154 ? 10.906 1.273 -13.195 1 96.25 154 LEU B N 1
ATOM 2861 C CA . LEU B 1 154 ? 10.117 0.951 -12.016 1 96.25 154 LEU B CA 1
ATOM 2862 C C . LEU B 1 154 ? 10.742 1.541 -10.758 1 96.25 154 LEU B C 1
ATOM 2864 O O . LEU B 1 154 ? 11.617 2.402 -10.844 1 96.25 154 LEU B O 1
ATOM 2868 N N . GLY B 1 155 ? 10.273 1.266 -9.602 1 97.69 155 GLY B N 1
ATOM 2869 C CA . GLY B 1 155 ? 10.68 1.933 -8.375 1 97.69 155 GLY B CA 1
ATOM 2870 C C . GLY B 1 155 ? 9.852 3.162 -8.062 1 97.69 155 GLY B C 1
ATOM 2871 O O . GLY B 1 155 ? 8.617 3.1 -8.055 1 97.69 155 GLY B O 1
ATOM 2872 N N . PHE B 1 156 ? 10.523 4.254 -7.871 1 98.31 156 PHE B N 1
ATOM 2873 C CA . PHE B 1 156 ? 9.867 5.5 -7.496 1 98.31 156 PHE B CA 1
ATOM 2874 C C . PHE B 1 156 ? 8.914 5.965 -8.594 1 98.31 156 PHE B C 1
ATOM 2876 O O . PHE B 1 156 ? 7.781 6.355 -8.32 1 98.31 156 PHE B O 1
ATOM 2883 N N . PRO B 1 157 ? 9.242 5.875 -9.922 1 97.69 157 PRO B N 1
ATOM 2884 C CA . PRO B 1 157 ? 8.297 6.285 -10.969 1 97.69 157 PRO B CA 1
ATOM 2885 C C . PRO B 1 157 ? 7.004 5.477 -10.945 1 97.69 157 PRO B C 1
ATOM 2887 O O . PRO B 1 157 ? 5.918 6.043 -11.086 1 97.69 157 PRO B O 1
ATOM 2890 N N . ALA B 1 158 ? 7.152 4.219 -10.758 1 98.12 158 ALA B N 1
ATOM 2891 C CA . ALA B 1 158 ? 5.961 3.377 -10.695 1 98.12 158 ALA B CA 1
ATOM 2892 C C . ALA B 1 158 ? 5.109 3.729 -9.477 1 98.12 158 ALA B C 1
ATOM 2894 O O . ALA B 1 158 ? 3.879 3.734 -9.555 1 98.12 158 ALA B O 1
ATOM 2895 N N . PHE B 1 159 ? 5.801 4.016 -8.367 1 98.75 159 PHE B N 1
ATOM 2896 C CA . PHE B 1 159 ? 5.094 4.375 -7.148 1 98.75 159 PHE B CA 1
ATOM 2897 C C . PHE B 1 159 ? 4.281 5.652 -7.348 1 98.75 159 PHE B C 1
ATOM 2899 O O . PHE B 1 159 ? 3.158 5.762 -6.852 1 98.75 159 PHE B O 1
ATOM 2906 N N . LEU B 1 160 ? 4.844 6.551 -8.109 1 97.62 160 LEU B N 1
ATOM 2907 C CA . LEU B 1 160 ? 4.199 7.84 -8.328 1 97.62 160 LEU B CA 1
ATOM 2908 C C . LEU B 1 160 ? 2.914 7.68 -9.133 1 97.62 160 LEU B C 1
ATOM 2910 O O . LEU B 1 160 ? 2.096 8.602 -9.195 1 97.62 160 LEU B O 1
ATOM 2914 N N . ARG B 1 161 ? 2.674 6.52 -9.672 1 96.62 161 ARG B N 1
ATOM 2915 C CA . ARG B 1 161 ? 1.494 6.289 -10.5 1 96.62 161 ARG B CA 1
ATOM 2916 C C . ARG B 1 161 ? 0.357 5.695 -9.68 1 96.62 161 ARG B C 1
ATOM 2918 O O . ARG B 1 161 ? -0.718 5.41 -10.211 1 96.62 161 ARG B O 1
ATOM 2925 N N . HIS B 1 162 ? 0.567 5.547 -8.445 1 97.88 162 HIS B N 1
ATOM 2926 C CA . HIS B 1 162 ? -0.495 5.027 -7.59 1 97.88 162 HIS B CA 1
ATOM 2927 C C . HIS B 1 162 ? -1.611 6.051 -7.41 1 97.88 162 HIS B C 1
ATOM 2929 O O . HIS B 1 162 ? -1.482 7.199 -7.844 1 97.88 162 HIS B O 1
ATOM 2935 N N . SER B 1 163 ? -2.75 5.586 -6.871 1 96.94 163 SER B N 1
ATOM 2936 C CA . SER B 1 163 ? -3.863 6.441 -6.477 1 96.94 163 SER B CA 1
ATOM 2937 C C . SER B 1 163 ? -3.625 7.062 -5.105 1 96.94 163 SER B C 1
ATOM 2939 O O . SER B 1 163 ? -3.51 6.352 -4.105 1 96.94 163 SER B O 1
ATOM 2941 N N . PHE B 1 164 ? -3.561 8.43 -5.07 1 97.38 164 PHE B N 1
ATOM 2942 C CA . PHE B 1 164 ? -3.316 9.156 -3.828 1 97.38 164 PHE B CA 1
ATOM 2943 C C . PHE B 1 164 ? -4.543 9.961 -3.42 1 97.38 164 PHE B C 1
ATOM 2945 O O . PHE B 1 164 ? -5.305 10.422 -4.277 1 97.38 164 PHE B O 1
ATOM 2952 N N . ILE B 1 165 ? -4.699 10.133 -2.156 1 95.94 165 ILE B N 1
ATOM 2953 C CA . ILE B 1 165 ? -5.793 10.961 -1.659 1 95.94 165 ILE B CA 1
ATOM 2954 C C . ILE B 1 165 ? -5.418 12.438 -1.784 1 95.94 165 ILE B C 1
ATOM 2956 O O . ILE B 1 165 ? -4.32 12.844 -1.396 1 95.94 165 ILE B O 1
ATOM 2960 N N . GLY B 1 166 ? -6.344 13.211 -2.336 1 90.31 166 GLY B N 1
ATOM 2961 C CA . GLY B 1 166 ? -6.184 14.656 -2.361 1 90.31 166 GLY B CA 1
ATOM 2962 C C . GLY B 1 166 ? -4.855 15.094 -2.949 1 90.31 166 GLY B C 1
ATOM 2963 O O . GLY B 1 166 ? -4.504 14.711 -4.066 1 90.31 166 GLY B O 1
ATOM 2964 N N . ASN B 1 167 ? -4.074 15.836 -2.098 1 90.25 167 ASN B N 1
ATOM 2965 C CA . ASN B 1 167 ? -2.811 16.375 -2.586 1 90.25 167 ASN B CA 1
ATOM 2966 C C . ASN B 1 167 ? -1.618 15.672 -1.939 1 90.25 167 ASN B C 1
ATOM 2968 O O . ASN B 1 167 ? -0.545 16.266 -1.803 1 90.25 167 ASN B O 1
ATOM 2972 N N . SER B 1 168 ? -1.862 14.438 -1.56 1 95.12 168 SER B N 1
ATOM 2973 C CA . SER B 1 168 ? -0.818 13.703 -0.853 1 95.12 168 SER B CA 1
ATOM 2974 C C . SER B 1 168 ? 0.4 13.484 -1.742 1 95.12 168 SER B C 1
ATOM 2976 O O . SER B 1 168 ? 1.534 13.469 -1.26 1 95.12 168 SER B O 1
ATOM 2978 N N . LYS B 1 169 ? 0.168 13.273 -3.033 1 95 169 LYS B N 1
ATOM 2979 C CA . LYS B 1 169 ? 1.302 13.125 -3.939 1 95 169 LYS B CA 1
ATOM 2980 C C . LYS B 1 169 ? 2.135 14.398 -3.99 1 95 169 LYS B C 1
ATOM 2982 O O . LYS B 1 169 ? 3.367 14.344 -3.965 1 95 169 LYS B O 1
ATOM 2987 N N . VAL B 1 170 ? 1.477 15.523 -4.02 1 92.56 170 VAL B N 1
ATOM 2988 C CA . VAL B 1 170 ? 2.156 16.812 -4.016 1 92.56 170 VAL B CA 1
ATOM 2989 C C . VAL B 1 170 ? 2.912 17 -2.699 1 92.56 170 VAL B C 1
ATOM 2991 O O . VAL B 1 170 ? 4.062 17.438 -2.693 1 92.56 170 VAL B O 1
ATOM 2994 N N . GLN B 1 171 ? 2.279 16.625 -1.647 1 94.12 171 GLN B N 1
ATOM 2995 C CA . GLN B 1 171 ? 2.916 16.734 -0.338 1 94.12 171 GLN B CA 1
ATOM 2996 C C . GLN B 1 171 ? 4.156 15.844 -0.263 1 94.12 171 GLN B C 1
ATOM 2998 O O . GLN B 1 171 ? 5.172 16.234 0.308 1 94.12 171 GLN B O 1
ATOM 3003 N N . LEU B 1 172 ? 4.059 14.648 -0.831 1 97.44 172 LEU B N 1
ATOM 3004 C CA . LEU B 1 172 ? 5.199 13.75 -0.908 1 97.44 172 LEU B CA 1
ATOM 3005 C C . LEU B 1 172 ? 6.363 14.398 -1.649 1 97.44 172 LEU B C 1
ATOM 3007 O O . LEU B 1 172 ? 7.473 14.484 -1.119 1 97.44 172 LEU B O 1
ATOM 3011 N N . LEU B 1 173 ? 6.078 14.883 -2.785 1 95.81 173 LEU B N 1
ATOM 3012 C CA . LEU B 1 173 ? 7.113 15.453 -3.639 1 95.81 173 LEU B CA 1
ATOM 3013 C C . LEU B 1 173 ? 7.699 16.719 -3.016 1 95.81 173 LEU B C 1
ATOM 3015 O O . LEU B 1 173 ? 8.914 16.922 -3.045 1 95.81 173 LEU B O 1
ATOM 3019 N N . THR B 1 174 ? 6.828 17.547 -2.422 1 93.94 174 THR B N 1
ATOM 3020 C CA . THR B 1 174 ? 7.285 18.766 -1.755 1 93.94 174 THR B CA 1
ATOM 3021 C C . THR B 1 174 ? 8.219 18.422 -0.594 1 93.94 174 THR B C 1
ATOM 3023 O O . THR B 1 174 ? 9.258 19.062 -0.42 1 93.94 174 THR B O 1
ATOM 3026 N N . SER B 1 175 ? 7.867 17.453 0.139 1 96.94 175 SER B N 1
ATOM 3027 C CA . SER B 1 175 ? 8.68 17.047 1.282 1 96.94 175 SER B CA 1
ATOM 3028 C C . SER B 1 175 ? 10.016 16.484 0.835 1 96.94 175 SER B C 1
ATOM 3030 O O . SER B 1 175 ? 11.055 16.75 1.442 1 96.94 175 SER B O 1
ATOM 3032 N N . ILE B 1 176 ? 10.008 15.664 -0.202 1 97.69 176 ILE B N 1
ATOM 3033 C CA . ILE B 1 176 ? 11.227 15.078 -0.745 1 97.69 176 ILE B CA 1
ATOM 3034 C C . ILE B 1 176 ? 12.188 16.188 -1.161 1 97.69 176 ILE B C 1
ATOM 3036 O O . ILE B 1 176 ? 13.383 16.125 -0.863 1 97.69 176 ILE B O 1
ATOM 3040 N N . ARG B 1 177 ? 11.641 17.203 -1.754 1 94.81 177 ARG B N 1
ATOM 3041 C CA . ARG B 1 177 ? 12.453 18.312 -2.211 1 94.81 177 ARG B CA 1
ATOM 3042 C C . ARG B 1 177 ? 12.969 19.141 -1.031 1 94.81 177 ARG B C 1
ATOM 3044 O O . ARG B 1 177 ? 14.164 19.422 -0.938 1 94.81 177 ARG B O 1
ATOM 3051 N N . GLU B 1 178 ? 12.086 19.5 -0.15 1 94.56 178 GLU B N 1
ATOM 3052 C CA . GLU B 1 178 ? 12.422 20.375 0.961 1 94.56 178 GLU B CA 1
ATOM 3053 C C . GLU B 1 178 ? 13.445 19.734 1.892 1 94.56 178 GLU B C 1
ATOM 3055 O O . GLU B 1 178 ? 14.297 20.438 2.457 1 94.56 178 GLU B O 1
ATOM 3060 N N . ARG B 1 179 ? 13.391 18.453 2.029 1 97.5 179 ARG B N 1
ATOM 3061 C CA . ARG B 1 179 ? 14.289 17.766 2.951 1 97.5 179 ARG B CA 1
ATOM 3062 C C . ARG B 1 179 ? 15.508 17.219 2.221 1 97.5 179 ARG B C 1
ATOM 3064 O O . ARG B 1 179 ? 16.391 16.594 2.836 1 97.5 179 ARG B O 1
ATOM 3071 N N . GLY B 1 180 ? 15.523 17.375 0.957 1 97.31 180 GLY B N 1
ATOM 3072 C CA . GLY B 1 180 ? 16.672 16.969 0.172 1 97.31 180 GLY B CA 1
ATOM 3073 C C . GLY B 1 180 ? 16.859 15.461 0.122 1 97.31 180 GLY B C 1
ATOM 3074 O O . GLY B 1 180 ? 17.984 14.969 0.164 1 97.31 180 GLY B O 1
ATOM 3075 N N . LEU B 1 181 ? 15.797 14.766 0.048 1 98.19 181 LEU B N 1
ATOM 3076 C CA . LEU B 1 181 ? 15.898 13.312 0.027 1 98.19 181 LEU B CA 1
ATOM 3077 C C . LEU B 1 181 ? 16.359 12.82 -1.343 1 98.19 181 LEU B C 1
ATOM 3079 O O . LEU B 1 181 ? 17 11.766 -1.448 1 98.19 181 LEU B O 1
ATOM 3083 N N . LEU B 1 182 ? 15.969 13.492 -2.361 1 97.38 182 LEU B N 1
ATOM 3084 C CA . LEU B 1 182 ? 16.422 13.32 -3.736 1 97.38 182 LEU B CA 1
ATOM 3085 C C . LEU B 1 182 ? 16.859 14.656 -4.332 1 97.38 182 LEU B C 1
ATOM 3087 O O . LEU B 1 182 ? 16.375 15.719 -3.91 1 97.38 182 LEU B O 1
ATOM 3091 N N . THR B 1 183 ? 17.734 14.531 -5.309 1 96.25 183 THR B N 1
ATOM 3092 C CA . THR B 1 183 ? 18.047 15.742 -6.062 1 96.25 183 THR B CA 1
ATOM 3093 C C . THR B 1 183 ? 16.891 16.125 -6.977 1 96.25 183 THR B C 1
ATOM 3095 O O . THR B 1 183 ? 16.047 15.289 -7.305 1 96.25 183 THR B O 1
ATOM 3098 N N . GLU B 1 184 ? 16.906 17.422 -7.332 1 94.56 184 GLU B N 1
ATOM 3099 C CA . GLU B 1 184 ? 15.875 17.875 -8.25 1 94.56 184 GLU B CA 1
ATOM 3100 C C . GLU B 1 184 ? 15.914 17.109 -9.562 1 94.56 184 GLU B C 1
ATOM 3102 O O . GLU B 1 184 ? 14.867 16.781 -10.133 1 94.56 184 GLU B O 1
ATOM 3107 N N . GLU B 1 185 ? 17.078 16.781 -10.008 1 95 185 GLU B N 1
ATOM 3108 C CA . GLU B 1 185 ? 17.219 16 -11.227 1 95 185 GLU B CA 1
ATOM 3109 C C . GLU B 1 185 ? 16.594 14.625 -11.078 1 95 185 GLU B C 1
ATOM 3111 O O . GLU B 1 185 ? 15.906 14.148 -11.984 1 95 185 GLU B O 1
ATOM 3116 N N . GLU B 1 186 ? 16.812 14 -9.969 1 95.31 186 GLU B N 1
ATOM 3117 C CA . GLU B 1 186 ? 16.234 12.68 -9.703 1 95.31 186 GLU B CA 1
ATOM 3118 C C . GLU B 1 186 ? 14.719 12.742 -9.664 1 95.31 186 GLU B C 1
ATOM 3120 O O . GLU B 1 186 ? 14.039 11.859 -10.195 1 95.31 186 GLU B O 1
ATOM 3125 N N . VAL B 1 187 ? 14.203 13.781 -9.047 1 96.19 187 VAL B N 1
ATOM 3126 C CA . VAL B 1 187 ? 12.758 13.953 -8.945 1 96.19 187 VAL B CA 1
ATOM 3127 C C . VAL B 1 187 ? 12.164 14.156 -10.336 1 96.19 187 VAL B C 1
ATOM 3129 O O . VAL B 1 187 ? 11.18 13.508 -10.703 1 96.19 187 VAL B O 1
ATOM 3132 N N . GLN B 1 188 ? 12.758 14.992 -11.133 1 94.25 188 GLN B N 1
ATOM 3133 C CA . GLN B 1 188 ? 12.258 15.297 -12.469 1 94.25 188 GLN B CA 1
ATOM 3134 C C . GLN B 1 188 ? 12.32 14.062 -13.367 1 94.25 188 GLN B C 1
ATOM 3136 O O . GLN B 1 188 ? 11.406 13.82 -14.164 1 94.25 188 GLN B O 1
ATOM 3141 N N . THR B 1 189 ? 13.367 13.367 -13.266 1 94.94 189 THR B N 1
ATOM 3142 C CA . THR B 1 189 ? 13.508 12.141 -14.039 1 94.94 189 THR B CA 1
ATOM 3143 C C . THR B 1 189 ? 12.414 11.141 -13.688 1 94.94 189 THR B C 1
ATOM 3145 O O . THR B 1 189 ? 11.836 10.508 -14.57 1 94.94 189 THR B O 1
ATOM 3148 N N . ALA B 1 190 ? 12.164 11.008 -12.406 1 96.38 190 ALA B N 1
ATOM 3149 C CA . ALA B 1 190 ? 11.125 10.086 -11.961 1 96.38 190 ALA B CA 1
ATOM 3150 C C . ALA B 1 190 ? 9.758 10.508 -12.484 1 96.38 190 ALA B C 1
ATOM 3152 O O . ALA B 1 190 ? 8.977 9.672 -12.945 1 96.38 190 ALA B O 1
ATOM 3153 N N . LEU B 1 191 ? 9.508 11.773 -12.414 1 95.44 191 LEU B N 1
ATOM 3154 C CA . LEU B 1 191 ? 8.234 12.297 -12.898 1 95.44 191 LEU B CA 1
ATOM 3155 C C . LEU B 1 191 ? 8.078 12.07 -14.398 1 95.44 191 LEU B C 1
ATOM 3157 O O . LEU B 1 191 ? 7.027 11.617 -14.859 1 95.44 191 LEU B O 1
ATOM 3161 N N . LYS B 1 192 ? 9.094 12.328 -15.109 1 94.38 192 LYS B N 1
ATOM 3162 C CA . LYS B 1 192 ? 9.07 12.102 -16.547 1 94.38 192 LYS B CA 1
ATOM 3163 C C . LYS B 1 192 ? 8.844 10.625 -16.875 1 94.38 192 LYS B C 1
ATOM 3165 O O . LYS B 1 192 ? 8.031 10.297 -17.734 1 94.38 192 LYS B O 1
ATOM 3170 N N . THR B 1 193 ? 9.562 9.805 -16.203 1 95.56 193 THR B N 1
ATOM 3171 C CA . THR B 1 193 ? 9.438 8.367 -16.391 1 95.56 193 THR B CA 1
ATOM 3172 C C . THR B 1 193 ? 8.031 7.887 -16.062 1 95.56 193 THR B C 1
ATOM 3174 O O . THR B 1 193 ? 7.512 6.977 -16.719 1 95.56 193 THR B O 1
ATOM 3177 N N . ALA B 1 194 ? 7.449 8.508 -15.07 1 94.88 194 ALA B N 1
ATOM 3178 C CA . ALA B 1 194 ? 6.102 8.141 -14.641 1 94.88 194 ALA B CA 1
ATOM 3179 C C . ALA B 1 194 ? 5.051 8.727 -15.586 1 94.88 194 ALA B C 1
ATOM 3181 O O . ALA B 1 194 ? 3.859 8.445 -15.445 1 94.88 194 ALA B O 1
ATOM 3182 N N . GLY B 1 195 ? 5.445 9.531 -16.531 1 92.69 195 GLY B N 1
ATOM 3183 C CA . GLY B 1 195 ? 4.516 10.211 -17.422 1 92.69 195 GLY B CA 1
ATOM 3184 C C . GLY B 1 195 ? 3.736 11.312 -16.734 1 92.69 195 GLY B C 1
ATOM 3185 O O . GLY B 1 195 ? 2.576 11.562 -17.062 1 92.69 195 GLY B O 1
ATOM 3186 N N . LEU B 1 196 ? 4.363 11.867 -15.75 1 89.75 196 LEU B N 1
ATOM 3187 C CA . LEU B 1 196 ? 3.689 12.891 -14.961 1 89.75 196 LEU B CA 1
ATOM 3188 C C . LEU B 1 196 ? 4.332 14.258 -15.188 1 89.75 196 LEU B C 1
ATOM 3190 O O . LEU B 1 196 ? 5.535 14.352 -15.438 1 89.75 196 LEU B O 1
ATOM 3194 N N . VAL B 1 197 ? 3.508 15.273 -15.133 1 77.31 197 VAL B N 1
ATOM 3195 C CA . VAL B 1 197 ? 3.982 16.641 -15.203 1 77.31 197 VAL B CA 1
ATOM 3196 C C . VAL B 1 197 ? 4.129 17.219 -13.789 1 77.31 197 VAL B C 1
ATOM 3198 O O . VAL B 1 197 ? 3.311 16.938 -12.914 1 77.31 197 VAL B O 1
ATOM 3201 N N . ASP B 1 198 ? 5.363 17.859 -13.586 1 70.75 198 ASP B N 1
ATOM 3202 C CA . ASP B 1 198 ? 5.672 18.406 -12.266 1 70.75 198 ASP B CA 1
ATOM 3203 C C . ASP B 1 198 ? 4.68 19.5 -11.875 1 70.75 198 ASP B C 1
ATOM 3205 O O . ASP B 1 198 ? 4.465 20.453 -12.625 1 70.75 198 ASP B O 1
ATOM 3209 N N . CYS B 1 199 ? 3.875 19.156 -10.992 1 52.72 199 CYS B N 1
ATOM 3210 C CA . CYS B 1 199 ? 2.928 20.172 -10.523 1 52.72 199 CYS B CA 1
ATOM 3211 C C . CYS B 1 199 ? 3.582 21.109 -9.523 1 52.72 199 CYS B C 1
ATOM 3213 O O . CYS B 1 199 ? 3.072 21.297 -8.422 1 52.72 199 CYS B O 1
ATOM 3215 N N . VAL B 1 200 ? 4.914 21.312 -9.562 1 47.88 200 VAL B N 1
ATOM 3216 C CA . VAL B 1 200 ? 5.562 22.188 -8.578 1 47.88 200 VAL B CA 1
ATOM 3217 C C . VAL B 1 200 ? 4.961 23.594 -8.648 1 47.88 200 VAL B C 1
ATOM 3219 O O . VAL B 1 200 ? 4.703 24.109 -9.742 1 47.88 200 VAL B O 1
ATOM 3222 N N . VAL B 1 201 ? 4.328 24.016 -7.578 1 41.22 201 VAL B N 1
ATOM 3223 C CA . VAL B 1 201 ? 4.062 25.422 -7.316 1 41.22 201 VAL B CA 1
ATOM 3224 C C . VAL B 1 201 ? 5.367 26.219 -7.383 1 41.22 201 VAL B C 1
ATOM 3226 O O . VAL B 1 201 ? 6.293 25.969 -6.609 1 41.22 201 VAL B O 1
ATOM 3229 N N . THR B 1 202 ? 5.879 26.438 -8.523 1 33.72 202 THR B N 1
ATOM 3230 C CA . THR B 1 202 ? 6.996 27.375 -8.625 1 33.72 202 THR B CA 1
ATOM 3231 C C . THR B 1 202 ? 6.75 28.594 -7.754 1 33.72 202 THR B C 1
ATOM 3233 O O . THR B 1 202 ? 5.684 29.219 -7.82 1 33.72 202 THR B O 1
ATOM 3236 N N . ASN B 1 203 ? 7.27 28.672 -6.527 1 33 203 ASN B N 1
ATOM 3237 C CA . ASN B 1 203 ? 7.488 29.984 -5.949 1 33 203 ASN B CA 1
ATOM 3238 C C . ASN B 1 203 ? 8.273 30.891 -6.891 1 33 203 ASN B C 1
ATOM 3240 O O . ASN B 1 203 ? 9.508 30.812 -6.949 1 33 203 ASN B O 1
ATOM 3244 N N . ASP B 1 204 ? 8.016 31.016 -8.086 1 32.25 204 ASP B N 1
ATOM 3245 C CA . ASP B 1 204 ? 8.664 32.125 -8.781 1 32.25 204 ASP B CA 1
ATOM 3246 C C . ASP B 1 204 ? 8.477 33.438 -8.031 1 32.25 204 ASP B C 1
ATOM 3248 O O . ASP B 1 204 ? 7.461 34.125 -8.195 1 32.25 204 ASP B O 1
ATOM 3252 N N . ASN B 1 205 ? 8.906 33.562 -6.688 1 30.86 205 ASN B N 1
ATOM 3253 C CA . ASN B 1 205 ? 9.203 34.906 -6.207 1 30.86 205 ASN B CA 1
ATOM 3254 C C . ASN B 1 205 ? 10.32 35.562 -7.016 1 30.86 205 ASN B C 1
ATOM 3256 O O . ASN B 1 205 ? 11.328 35.969 -6.457 1 30.86 205 ASN B O 1
ATOM 3260 N N . THR B 1 206 ? 10.773 35.125 -8.203 1 26.75 206 THR B N 1
ATOM 3261 C CA . THR B 1 206 ? 11.75 36.031 -8.797 1 26.75 206 THR B CA 1
ATOM 3262 C C . THR B 1 206 ? 11.102 37.344 -9.195 1 26.75 206 THR B C 1
ATOM 3264 O O . THR B 1 206 ? 11.695 38.156 -9.922 1 26.75 206 THR B O 1
ATOM 3267 N N . ASP B 1 207 ? 9.797 37.562 -8.914 1 24.5 207 ASP B N 1
ATOM 3268 C CA . ASP B 1 207 ? 9.57 38.969 -9.156 1 24.5 207 ASP B CA 1
ATOM 3269 C C . ASP B 1 207 ? 10.266 39.844 -8.109 1 24.5 207 ASP B C 1
ATOM 3271 O O . ASP B 1 207 ? 9.844 39.875 -6.953 1 24.5 207 ASP B O 1
ATOM 3275 N N . TYR B 1 208 ? 11.641 39.719 -7.895 1 19.56 208 TYR B N 1
ATOM 3276 C CA . TYR B 1 208 ? 12.25 41 -7.609 1 19.56 208 TYR B CA 1
ATOM 3277 C C . TYR B 1 208 ? 12.297 41.875 -8.867 1 19.56 208 TYR B C 1
ATOM 3279 O O . TYR B 1 208 ? 12.391 41.344 -9.977 1 19.56 208 TYR B O 1
#

Secondary structure (DSSP, 8-state):
---EEE--HHHHHTS-GGGGGPEEEEEEEEEEE---EETTTEE--EEEEEEEETTS-EE-EEEEPPTT--HHHHHHHHHHHHH---TTTS---GGGEEEEEEETTTTEEEEEEEEE--HHHHHHHHHHHTTSTTBTTTEEEEEEE---B-TTS-BHHHHTTS-BSTTHHHHHHHHHHHTTSS-HHHHHHHHHHTT-------------/---EEE--HHHHHTS-GGGGGPEEEEEEEEEEE---EETTTEE--EEEEEEEETTS-EE-EEEEPPTT--HHHHHHHHHHHHH---TTTS---GGGEEEEEEETTTTEEEEEEEEE--HHHHHHHHHHHTTSTTBTTTEEEEEEE---B-TTS-BHHHHTTS-BSTTHHHHHHHHHHHTTSS-HHHHHHHHHHTT-------------

Radius of gyration: 22.27 Å; Cα contacts (8 Å, |Δi|>4): 831; chains: 2; bounding box: 46×71×53 Å